Protein AF-A0A523IP19-F1 (afdb_monomer_lite)

pLDDT: mean 72.46, std 23.97, range [23.27, 98.06]

Radius of gyration: 28.23 Å; chains: 1; bounding box: 78×104×70 Å

Secondary structure (DSSP, 8-state):
------PPPP-PPPS------PPSSEEEEEEEE-----S----PPP--TT---EEEEEEETTEEEEEE-TT----TTS-B---------------SS---------EEEEEEEE-SSS-EEEEEEETTEEEEEEE-GGG-S-------S----PPP---EEEEEEEEE-TTS-EEEEEEEE---EEEEEEETTEEEEEE--EEE-SSS-EEPPPEEEEEEEE-SSSS-EEEEEEEEEEE-SSS-EEEEEE-GGG-EEEEE---B-TTSSSSB-S-EEEEEEETTTTEEEEEEEEES--B-SSPPEE-TTSSEEEE-BSSSSEEEEEE-TTGGGS------TTS----TTT--SSEETTEEB-GGGEEE-TTS-EEPPPPTT-------EEEEEE-TTSSEEEEEETTT-EEEEEEE--TTTTSPSSPPGGGEEEEEEEE-S---SSTT----EEEEEEE-SSSSSSTT-EEEEEE-STT-EEEEEEE-S-PPPPSS-SS-SSS--S--SSTTS-SSSS------BBTBSS--SS-TTT-TT-SSSSSSB-HHHHHHHHHHHH-TTS--SSGGG--SSSSTT-----HHHHHHHHHHHTTPSS---S-SGGG--

Structure (mmCIF, N/CA/C/O backbone):
data_AF-A0A523IP19-F1
#
_entry.id   AF-A0A523IP19-F1
#
loop_
_atom_site.group_PDB
_atom_site.id
_atom_site.type_symbol
_atom_site.label_atom_id
_atom_site.label_alt_id
_atom_site.label_comp_id
_atom_site.label_asym_id
_atom_site.label_entity_id
_atom_site.label_seq_id
_atom_site.pdbx_PDB_ins_code
_atom_site.Cartn_x
_atom_site.Cartn_y
_atom_site.Cartn_z
_atom_site.occupancy
_atom_site.B_iso_or_equiv
_atom_site.auth_seq_id
_atom_site.auth_comp_id
_atom_site.auth_asym_id
_atom_site.auth_atom_id
_atom_site.pdbx_PDB_model_num
ATOM 1 N N . MET A 1 1 ? -29.359 74.036 -28.910 1.00 40.06 1 MET A N 1
ATOM 2 C CA . MET A 1 1 ? -28.397 73.574 -27.887 1.00 40.06 1 MET A CA 1
ATOM 3 C C . MET A 1 1 ? -28.837 72.212 -27.377 1.00 40.06 1 MET A C 1
ATOM 5 O O . MET A 1 1 ? -29.665 72.141 -26.483 1.00 40.06 1 MET A O 1
ATOM 9 N N . ARG A 1 2 ? -28.360 71.159 -28.040 1.00 26.92 2 ARG A N 1
ATOM 10 C CA . ARG A 1 2 ? -28.408 69.736 -27.670 1.00 26.92 2 ARG A CA 1
ATOM 11 C C . ARG A 1 2 ? -27.487 69.053 -28.681 1.00 26.92 2 ARG A C 1
ATOM 13 O O . ARG A 1 2 ? -27.714 69.214 -29.876 1.00 26.92 2 ARG A O 1
ATOM 20 N N . ALA A 1 3 ? -26.434 68.394 -28.218 1.00 25.05 3 ALA A N 1
ATOM 21 C CA . ALA A 1 3 ? -25.620 67.524 -29.057 1.00 25.05 3 ALA A CA 1
ATOM 22 C C . ALA A 1 3 ? -26.253 66.121 -29.053 1.00 25.05 3 ALA A C 1
ATOM 24 O O . ALA A 1 3 ? -26.556 65.628 -27.964 1.00 25.05 3 ALA A O 1
ATOM 25 N N . PRO A 1 4 ? -26.486 65.491 -30.219 1.00 38.12 4 PRO A N 1
ATOM 26 C CA . PRO A 1 4 ? -26.859 64.087 -30.309 1.00 38.12 4 PRO A CA 1
ATOM 27 C C . PRO A 1 4 ? -25.733 63.223 -30.910 1.00 38.12 4 PRO A C 1
ATOM 29 O O . PRO A 1 4 ? -25.076 63.629 -31.862 1.00 38.12 4 PRO A O 1
ATOM 32 N N . GLY A 1 5 ? -25.581 62.022 -30.345 1.00 27.94 5 GLY A N 1
ATOM 33 C CA . GLY A 1 5 ? -25.335 60.744 -31.030 1.00 27.94 5 GLY A CA 1
ATOM 34 C C . GLY A 1 5 ? -24.109 60.579 -31.936 1.00 27.94 5 GLY A C 1
ATOM 35 O O . GLY A 1 5 ? -24.110 61.031 -33.077 1.00 27.94 5 GLY A O 1
ATOM 36 N N . LEU A 1 6 ? -23.159 59.750 -31.491 1.00 24.27 6 LEU A N 1
ATOM 37 C CA . LEU A 1 6 ? -22.340 58.912 -32.376 1.00 24.27 6 LEU A CA 1
ATOM 38 C C . LEU A 1 6 ? -22.605 57.426 -32.053 1.00 24.27 6 LEU A C 1
ATOM 40 O O . LEU A 1 6 ? -22.752 57.104 -30.872 1.00 24.27 6 LEU A O 1
ATOM 44 N N . PRO A 1 7 ? -22.689 56.529 -33.056 1.00 29.69 7 PRO A N 1
ATOM 45 C CA . PRO A 1 7 ? -22.996 55.117 -32.850 1.00 29.69 7 PRO A CA 1
ATOM 46 C C . PRO A 1 7 ? -21.738 54.297 -32.528 1.00 29.69 7 PRO A C 1
ATOM 48 O O . PRO A 1 7 ? -20.662 54.543 -33.073 1.00 29.69 7 PRO A O 1
ATOM 51 N N . LEU A 1 8 ? -21.903 53.300 -31.657 1.00 23.69 8 LEU A N 1
ATOM 52 C CA . LEU A 1 8 ? -20.908 52.279 -31.337 1.00 23.69 8 LEU A CA 1
ATOM 53 C C . LEU A 1 8 ? -20.838 51.266 -32.495 1.00 23.69 8 LEU A C 1
ATOM 55 O O . LEU A 1 8 ? -21.851 50.677 -32.869 1.00 23.69 8 LEU A O 1
ATOM 59 N N . LEU A 1 9 ? -19.650 51.096 -33.073 1.00 23.27 9 LEU A N 1
ATOM 60 C CA . LEU A 1 9 ? -19.351 50.119 -34.119 1.00 23.27 9 LEU A CA 1
ATOM 61 C C . LEU A 1 9 ? -18.974 48.787 -33.446 1.00 23.27 9 LEU A C 1
ATOM 63 O O . LEU A 1 9 ? -17.990 48.730 -32.713 1.00 23.27 9 LEU A O 1
ATOM 67 N N . LEU A 1 10 ? -19.758 47.732 -33.685 1.00 24.94 10 LEU A N 1
ATOM 68 C CA . LEU A 1 10 ? -19.421 46.356 -33.313 1.00 24.94 10 LEU A CA 1
ATOM 69 C C . LEU A 1 10 ? -18.299 45.858 -34.241 1.00 24.94 10 LEU A C 1
ATOM 71 O O . LEU A 1 10 ? -18.487 45.826 -35.458 1.00 24.94 10 LEU A O 1
ATOM 75 N N . ALA A 1 11 ? -17.159 45.455 -33.682 1.00 23.95 11 ALA A N 1
ATOM 76 C CA . ALA A 1 11 ? -16.133 44.700 -34.395 1.00 23.95 11 ALA A CA 1
ATOM 77 C C . ALA A 1 11 ? -16.091 43.276 -33.826 1.00 23.95 11 ALA A C 1
ATOM 79 O O . ALA A 1 11 ? -15.748 43.075 -32.665 1.00 23.95 11 ALA A O 1
ATOM 80 N N . LEU A 1 12 ? -16.476 42.305 -34.655 1.00 26.77 12 LEU A N 1
ATOM 81 C CA . LEU A 1 12 ? -16.214 40.882 -34.451 1.00 26.77 12 LEU A CA 1
ATOM 82 C C . LEU A 1 12 ? -14.709 40.642 -34.637 1.00 26.77 12 LEU A C 1
ATOM 84 O O . LEU A 1 12 ? -14.167 40.980 -35.689 1.00 26.77 12 LEU A O 1
ATOM 88 N N . ILE A 1 13 ? -14.050 40.061 -33.634 1.00 25.55 13 ILE A N 1
ATOM 89 C CA . ILE A 1 13 ? -12.682 39.540 -33.745 1.00 25.55 13 ILE A CA 1
ATOM 90 C C . ILE A 1 13 ? -12.795 38.007 -33.847 1.00 25.55 13 ILE A C 1
ATOM 92 O O . ILE A 1 13 ? -13.483 37.424 -33.008 1.00 25.55 13 ILE A O 1
ATOM 96 N N . PRO A 1 14 ? -12.190 37.343 -34.853 1.00 25.23 14 PRO A N 1
ATOM 97 C CA . PRO A 1 14 ? -12.238 35.891 -34.979 1.00 25.23 14 PRO A CA 1
ATOM 98 C C . PRO A 1 14 ? -11.338 35.215 -33.943 1.00 25.23 14 PRO A C 1
ATOM 100 O O . PRO A 1 14 ? -10.243 35.688 -33.638 1.00 25.23 14 PRO A O 1
ATOM 103 N N . LEU A 1 15 ? -11.815 34.079 -33.448 1.00 27.83 15 LEU A N 1
ATOM 104 C CA . LEU A 1 15 ? -11.190 33.215 -32.455 1.00 27.83 15 LEU A CA 1
ATOM 105 C C . LEU A 1 15 ? -10.204 32.259 -33.155 1.00 27.83 15 LEU A C 1
ATOM 107 O O . LEU A 1 15 ? -10.467 31.075 -33.280 1.00 27.83 15 LEU A O 1
ATOM 111 N N . GLU A 1 16 ? -9.089 32.782 -33.669 1.00 34.41 16 GLU A N 1
ATOM 112 C CA . GLU A 1 16 ? -7.964 31.969 -34.162 1.00 34.41 16 GLU A CA 1
ATOM 113 C C . GLU A 1 16 ? -6.639 32.699 -33.907 1.00 34.41 16 GLU A C 1
ATOM 115 O O . GLU A 1 16 ? -6.190 33.490 -34.733 1.00 34.41 16 GLU A O 1
ATOM 120 N N . ALA A 1 17 ? -6.018 32.456 -32.750 1.00 30.56 17 ALA A N 1
ATOM 121 C CA . ALA A 1 17 ? -4.575 32.617 -32.541 1.00 30.56 17 ALA A CA 1
ATOM 122 C C . ALA A 1 17 ? -4.197 32.150 -31.129 1.00 30.56 17 ALA A C 1
ATOM 124 O O . ALA A 1 17 ? -4.197 32.963 -30.222 1.00 30.56 17 ALA A O 1
ATOM 125 N N . PHE A 1 18 ? -3.904 30.859 -30.961 1.00 26.09 18 PHE A N 1
ATOM 126 C CA . PHE A 1 18 ? -2.838 30.300 -30.108 1.00 26.09 18 PHE A CA 1
ATOM 127 C C . PHE A 1 18 ? -2.818 28.785 -30.351 1.00 26.09 18 PHE A C 1
ATOM 129 O O . PHE A 1 18 ? -3.332 27.993 -29.572 1.00 26.09 18 PHE A O 1
ATOM 136 N N . GLY A 1 19 ? -2.266 28.381 -31.497 1.00 23.75 19 GLY A N 1
ATOM 137 C CA . GLY A 1 19 ? -1.932 26.982 -31.742 1.00 23.75 19 GLY A CA 1
ATOM 138 C C . GLY A 1 19 ? -0.663 26.635 -30.974 1.00 23.75 19 GLY A C 1
ATOM 139 O O . GLY A 1 19 ? 0.435 26.960 -31.426 1.00 23.75 19 GLY A O 1
ATOM 140 N N . VAL A 1 20 ? -0.813 26.004 -29.811 1.00 25.28 20 VAL A N 1
ATOM 141 C CA . VAL A 1 20 ? 0.253 25.195 -29.218 1.00 25.28 20 VAL A CA 1
ATOM 142 C C . VAL A 1 20 ? 0.216 23.855 -29.945 1.00 25.28 20 VAL A C 1
ATOM 144 O O . VAL A 1 20 ? -0.818 23.196 -29.990 1.00 25.28 20 VAL A O 1
ATOM 147 N N . VAL A 1 21 ? 1.326 23.472 -30.569 1.00 24.25 21 VAL A N 1
ATOM 148 C CA . VAL A 1 21 ? 1.498 22.110 -31.082 1.00 24.25 21 VAL A CA 1
ATOM 149 C C . VAL A 1 21 ? 1.689 21.213 -29.861 1.00 24.25 21 VAL A C 1
ATOM 151 O O . VAL A 1 21 ? 2.746 21.257 -29.237 1.00 24.25 21 VAL A O 1
ATOM 154 N N . LEU A 1 22 ? 0.651 20.466 -29.488 1.00 31.05 22 LEU A N 1
ATOM 155 C CA . LEU A 1 22 ? 0.691 19.513 -28.382 1.00 31.05 22 LEU A CA 1
ATOM 156 C C . LEU A 1 22 ? 1.308 18.194 -28.873 1.00 31.05 22 LEU A C 1
ATOM 158 O O . LEU A 1 22 ? 0.928 17.666 -29.920 1.00 31.05 22 LEU A O 1
ATOM 162 N N . GLN A 1 23 ? 2.288 17.684 -28.126 1.00 38.31 23 GLN A N 1
ATOM 163 C CA . GLN A 1 23 ? 2.616 16.256 -28.133 1.00 38.31 23 GLN A CA 1
ATOM 164 C C . GLN A 1 23 ? 1.395 15.468 -27.601 1.00 38.31 23 GLN A C 1
ATOM 166 O O . GLN A 1 23 ? 0.528 16.085 -26.977 1.00 38.31 23 GLN A O 1
ATOM 171 N N . PRO A 1 24 ? 1.251 14.156 -27.882 1.00 37.81 24 PRO A N 1
ATOM 172 C CA . PRO A 1 24 ? 0.162 13.366 -27.293 1.00 37.81 24 PRO A CA 1
ATOM 173 C C . PRO A 1 24 ? 0.157 13.548 -25.766 1.00 37.81 24 PRO A C 1
ATOM 175 O O . PRO A 1 24 ? 1.231 13.530 -25.176 1.00 37.81 24 PRO A O 1
ATOM 178 N N . GLY A 1 25 ? -1.008 13.776 -25.147 1.00 55.22 25 GLY A N 1
ATOM 179 C CA . GLY A 1 25 ? -1.085 13.914 -23.687 1.00 55.22 25 GLY A CA 1
ATOM 180 C C . GLY A 1 25 ? -2.421 14.429 -23.145 1.00 55.22 25 GLY A C 1
ATOM 181 O O . GLY A 1 25 ? -3.102 13.704 -22.426 1.00 55.22 25 GLY A O 1
ATOM 182 N N . VAL A 1 26 ? -2.843 15.656 -23.486 1.00 52.56 26 VAL A N 1
ATOM 183 C CA . VAL A 1 26 ? -4.075 16.275 -22.940 1.00 52.56 26 VAL A CA 1
ATOM 184 C C . VAL A 1 26 ? -4.694 17.266 -23.943 1.00 52.56 26 VAL A C 1
ATOM 186 O O . VAL A 1 26 ? -4.044 18.246 -24.303 1.00 52.56 26 VAL A O 1
ATOM 189 N N . GLU A 1 27 ? -5.948 17.068 -24.382 1.00 50.72 27 GLU A N 1
ATOM 190 C CA . GLU A 1 27 ? -6.717 18.121 -25.085 1.00 50.72 27 GLU A CA 1
ATOM 191 C C . GLU A 1 27 ? -7.552 18.890 -24.067 1.00 50.72 27 GLU A C 1
ATOM 193 O O . GLU A 1 27 ? -8.511 18.350 -23.526 1.00 50.72 27 GLU A O 1
ATOM 198 N N . ALA A 1 28 ? -7.220 20.168 -23.893 1.00 52.47 28 ALA A N 1
ATOM 199 C CA . ALA A 1 28 ? -7.960 21.143 -23.099 1.00 52.47 28 ALA A CA 1
ATOM 200 C C . ALA A 1 28 ? -8.006 20.864 -21.583 1.00 52.47 28 ALA A C 1
ATOM 202 O O . ALA A 1 28 ? -8.424 19.816 -21.095 1.00 52.47 28 ALA A O 1
ATOM 203 N N . VAL A 1 29 ? -7.582 21.876 -20.830 1.00 55.56 29 VAL A N 1
ATOM 204 C CA . VAL A 1 29 ? -7.828 21.971 -19.395 1.00 55.56 29 VAL A CA 1
ATOM 205 C C . VAL A 1 29 ? -8.938 22.994 -19.225 1.00 55.56 29 VAL A C 1
ATOM 207 O O . VAL A 1 29 ? -8.708 24.194 -19.393 1.00 55.56 29 VAL A O 1
ATOM 210 N N . ASP A 1 30 ? -10.138 22.515 -18.921 1.00 60.00 30 ASP A N 1
ATOM 211 C CA . ASP A 1 30 ? -11.260 23.386 -18.599 1.00 60.00 30 ASP A CA 1
ATOM 212 C C . ASP A 1 30 ? -11.260 23.620 -17.088 1.00 60.00 30 ASP A C 1
ATOM 214 O O . ASP A 1 30 ? -11.448 22.702 -16.284 1.00 60.00 30 ASP A O 1
ATOM 218 N N . THR A 1 31 ? -11.021 24.867 -16.690 1.00 47.50 31 THR A N 1
ATOM 219 C CA . THR A 1 31 ? -11.113 25.303 -15.294 1.00 47.50 31 THR A CA 1
ATOM 220 C C . THR A 1 31 ? -12.435 26.017 -15.074 1.00 47.50 31 THR A C 1
ATOM 222 O O . THR A 1 31 ? -12.689 27.047 -15.708 1.00 47.50 31 THR A O 1
ATOM 225 N N . LEU A 1 32 ? -13.249 25.524 -14.142 1.00 42.31 32 LEU A N 1
ATOM 226 C CA . LEU A 1 32 ? -14.463 26.215 -13.723 1.00 42.31 32 LEU A CA 1
ATOM 227 C C . LEU A 1 32 ? -14.303 26.723 -12.279 1.00 42.31 32 LEU A C 1
ATOM 229 O O . LEU A 1 32 ? -14.164 25.912 -11.359 1.00 42.31 32 LEU A O 1
ATOM 233 N N . PRO A 1 33 ? -14.322 28.046 -12.042 1.00 40.69 33 PRO A N 1
ATOM 234 C CA . PRO A 1 33 ? -14.265 28.581 -10.687 1.00 40.69 33 PRO A CA 1
ATOM 235 C C . PRO A 1 33 ? -15.559 28.260 -9.924 1.00 40.69 33 PRO A C 1
ATOM 237 O O . PRO A 1 33 ? -16.655 28.591 -10.388 1.00 40.69 33 PRO A O 1
ATOM 240 N N . LEU A 1 34 ? -15.451 27.664 -8.731 1.00 38.84 34 LEU A N 1
ATOM 241 C CA . LEU A 1 34 ? -16.588 27.510 -7.819 1.00 38.84 34 LEU A CA 1
ATOM 242 C C . LEU A 1 34 ? -16.800 28.819 -7.057 1.00 38.84 34 LEU A C 1
ATOM 244 O O . LEU A 1 34 ? -16.342 28.999 -5.932 1.00 38.84 34 LEU A O 1
ATOM 248 N N . PHE A 1 35 ? -17.532 29.762 -7.647 1.00 35.12 35 PHE A N 1
ATOM 249 C CA . PHE A 1 35 ? -17.983 30.915 -6.875 1.00 35.12 35 PHE A CA 1
ATOM 250 C C . PHE A 1 35 ? -19.055 30.478 -5.873 1.00 35.12 35 PHE A C 1
ATOM 252 O O . PHE A 1 35 ? -20.132 30.024 -6.255 1.00 35.12 35 PHE A O 1
ATOM 259 N N . CYS A 1 36 ? -18.788 30.698 -4.588 1.00 29.50 36 CYS A N 1
ATOM 260 C CA . CYS A 1 36 ? -19.780 30.633 -3.520 1.00 29.50 36 CYS A CA 1
ATOM 261 C C . CYS A 1 36 ? -20.150 32.080 -3.121 1.00 29.50 36 CYS A C 1
ATOM 263 O O . CYS A 1 36 ? -19.520 32.639 -2.220 1.00 29.50 36 CYS A O 1
ATOM 265 N N . PRO A 1 37 ? -21.085 32.774 -3.807 1.00 36.44 37 PRO A N 1
ATOM 266 C CA . PRO A 1 37 ? -21.388 34.157 -3.469 1.00 36.44 37 PRO A CA 1
ATOM 267 C C . PRO A 1 37 ? -22.438 34.235 -2.352 1.00 36.44 37 PRO A C 1
ATOM 269 O O . PRO A 1 37 ? -23.485 33.593 -2.409 1.00 36.44 37 PRO A O 1
ATOM 272 N N . ALA A 1 38 ? -22.220 35.129 -1.390 1.00 26.66 38 ALA A N 1
ATOM 273 C CA . ALA A 1 38 ? -23.310 35.836 -0.715 1.00 26.66 38 ALA A CA 1
ATOM 274 C C . ALA A 1 38 ? -23.341 37.299 -1.231 1.00 26.66 38 ALA A C 1
ATOM 276 O O . ALA A 1 38 ? -22.289 37.830 -1.582 1.00 26.66 38 ALA A O 1
ATOM 277 N N . PRO A 1 39 ? -24.520 37.950 -1.354 1.00 45.00 39 PRO A N 1
ATOM 278 C CA . PRO A 1 39 ? -24.923 38.667 -2.587 1.00 45.00 39 PRO A CA 1
ATOM 279 C C . PRO A 1 39 ? -24.894 40.215 -2.480 1.00 45.00 39 PRO A C 1
ATOM 281 O O . PRO A 1 39 ? -24.664 40.706 -1.371 1.00 45.00 39 PRO A O 1
ATOM 284 N N . PRO A 1 40 ? -25.248 41.017 -3.533 1.00 40.56 40 PRO A N 1
ATOM 285 C CA . PRO A 1 40 ? -25.663 40.716 -4.935 1.00 40.56 40 PRO A CA 1
ATOM 286 C C . PRO A 1 40 ? -24.808 41.460 -6.019 1.00 40.56 40 PRO A C 1
ATOM 288 O O . PRO A 1 40 ? -24.057 42.368 -5.686 1.00 40.56 40 PRO A O 1
ATOM 291 N N . ALA A 1 41 ? -24.844 41.162 -7.332 1.00 24.25 41 ALA A N 1
ATOM 292 C CA . ALA A 1 41 ? -25.988 41.282 -8.246 1.00 24.25 41 ALA A CA 1
ATOM 293 C C . ALA A 1 41 ? -25.819 40.541 -9.596 1.00 24.25 41 ALA A C 1
ATOM 295 O O . ALA A 1 41 ? -24.723 40.243 -10.051 1.00 24.25 41 ALA A O 1
ATOM 296 N N . ILE A 1 42 ? -26.986 40.303 -10.195 1.00 27.75 42 ILE A N 1
ATOM 297 C CA . ILE A 1 42 ? -27.353 39.601 -11.430 1.00 27.75 42 ILE A CA 1
ATOM 298 C C . ILE A 1 42 ? -26.593 40.080 -12.679 1.00 27.75 42 ILE A C 1
ATOM 300 O O . ILE A 1 42 ? -26.716 41.244 -13.047 1.00 27.75 42 ILE A O 1
ATOM 304 N N . GLU A 1 43 ? -25.992 39.144 -13.417 1.00 23.75 43 GLU A N 1
ATOM 305 C CA . GLU A 1 43 ? -26.036 39.126 -14.885 1.00 23.75 43 GLU A CA 1
ATOM 306 C C . GLU A 1 43 ? -26.031 37.670 -15.377 1.00 23.75 43 GLU A C 1
ATOM 308 O O . GLU A 1 43 ? -25.223 36.849 -14.952 1.00 23.75 43 GLU A O 1
ATOM 313 N N . ALA A 1 44 ? -27.022 37.328 -16.202 1.00 27.98 44 ALA A N 1
ATOM 314 C CA . ALA A 1 44 ? -27.263 35.981 -16.698 1.00 27.98 44 ALA A CA 1
ATOM 315 C C . ALA A 1 44 ? -26.482 35.740 -17.997 1.00 27.98 44 ALA A C 1
ATOM 317 O O . ALA A 1 44 ? -26.616 36.524 -18.936 1.00 27.98 44 ALA A O 1
ATOM 318 N N . HIS A 1 45 ? -25.757 34.623 -18.083 1.00 27.11 45 HIS A N 1
ATOM 319 C CA . HIS A 1 45 ? -25.286 34.074 -19.353 1.00 27.11 45 HIS A CA 1
ATOM 320 C C . HIS A 1 45 ? -26.189 32.893 -19.754 1.00 27.11 45 HIS A C 1
ATOM 322 O O . HIS A 1 45 ? -26.295 31.932 -18.994 1.00 27.11 45 HIS A O 1
ATOM 328 N N . PRO A 1 46 ? -26.886 32.956 -20.902 1.00 31.33 46 PRO A N 1
ATOM 329 C CA . PRO A 1 46 ? -27.661 31.841 -21.425 1.00 31.33 46 PRO A CA 1
ATOM 330 C C . PRO A 1 46 ? -26.808 30.989 -22.382 1.00 31.33 46 PRO A C 1
ATOM 332 O O . PRO A 1 46 ? -25.975 31.534 -23.104 1.00 31.33 46 PRO A O 1
ATOM 335 N N . PHE A 1 47 ? -27.121 29.689 -22.432 1.00 30.84 47 PHE A N 1
ATOM 336 C CA . PHE A 1 47 ? -26.698 28.665 -23.407 1.00 30.84 47 PHE A CA 1
ATOM 337 C C . PHE A 1 47 ? -25.444 27.836 -23.081 1.00 30.84 47 PHE A C 1
ATOM 339 O O . PHE A 1 47 ? -24.419 28.000 -23.729 1.00 30.84 47 PHE A O 1
ATOM 346 N N . ASP A 1 48 ? -25.596 26.853 -22.187 1.00 32.50 48 ASP A N 1
ATOM 347 C CA . ASP A 1 48 ? -25.051 25.505 -22.422 1.00 32.50 48 ASP A CA 1
ATOM 348 C C . ASP A 1 48 ? -25.875 24.442 -21.650 1.00 32.50 48 ASP A C 1
ATOM 350 O O . ASP A 1 48 ? -25.850 24.439 -20.418 1.00 32.50 48 ASP A O 1
ATOM 354 N N . PRO A 1 49 ? -26.707 23.617 -22.318 1.00 28.06 49 PRO A N 1
ATOM 355 C CA . PRO A 1 49 ? -27.556 22.620 -21.663 1.00 28.06 49 PRO A CA 1
ATOM 356 C C . PRO A 1 49 ? -26.864 21.284 -21.322 1.00 28.06 49 PRO A C 1
ATOM 358 O O . PRO A 1 49 ? -27.530 20.443 -20.723 1.00 28.06 49 PRO A O 1
ATOM 361 N N . ASP A 1 50 ? -25.574 21.090 -21.636 1.00 25.52 50 ASP A N 1
ATOM 362 C CA . ASP A 1 50 ? -24.873 19.805 -21.419 1.00 25.52 50 ASP A CA 1
ATOM 363 C C . ASP A 1 50 ? -23.861 19.817 -20.247 1.00 25.52 50 ASP A C 1
ATOM 365 O O . ASP A 1 50 ? -23.129 18.850 -20.029 1.00 25.52 50 ASP A O 1
ATOM 369 N N . LEU A 1 51 ? -23.838 20.883 -19.438 1.00 29.67 51 LEU A N 1
ATOM 370 C CA . LEU A 1 51 ? -22.983 20.995 -18.251 1.00 29.67 51 LEU A CA 1
ATOM 371 C C . LEU A 1 51 ? -23.766 20.662 -16.973 1.00 29.67 51 LEU A C 1
ATOM 373 O O . LEU A 1 51 ? -24.619 21.429 -16.524 1.00 29.67 51 LEU A O 1
ATOM 377 N N . ALA A 1 52 ? -23.463 19.517 -16.363 1.00 28.70 52 ALA A N 1
ATOM 378 C CA . ALA A 1 52 ? -23.974 19.159 -15.045 1.00 28.70 52 ALA A CA 1
ATOM 379 C C . ALA A 1 52 ? -23.073 19.740 -13.946 1.00 28.70 52 ALA A C 1
ATOM 381 O O . ALA A 1 52 ? -21.872 19.480 -13.920 1.00 28.70 52 ALA A O 1
ATOM 382 N N . PHE A 1 53 ? -23.658 20.502 -13.018 1.00 36.09 53 PHE A N 1
ATOM 383 C CA . PHE A 1 53 ? -22.950 21.081 -11.873 1.00 36.09 53 PHE A CA 1
ATOM 384 C C . PHE A 1 53 ? -23.520 20.588 -10.545 1.00 36.09 53 PHE A C 1
ATOM 386 O O . PHE A 1 53 ? -24.724 20.349 -10.426 1.00 36.09 53 PHE A O 1
ATOM 393 N N . VAL A 1 54 ? -22.646 20.539 -9.536 1.00 30.00 54 VAL A N 1
ATOM 394 C CA . VAL A 1 54 ? -23.020 20.612 -8.123 1.00 30.00 54 VAL A CA 1
ATOM 395 C C . VAL A 1 54 ? -22.861 22.066 -7.688 1.00 30.00 54 VAL A C 1
ATOM 397 O O . VAL A 1 54 ? -21.743 22.548 -7.529 1.00 30.00 54 VAL A O 1
ATOM 400 N N . SER A 1 55 ? -23.964 22.802 -7.533 1.00 31.66 55 SER A N 1
ATOM 401 C CA . SER A 1 55 ? -23.905 24.157 -6.966 1.00 31.66 55 SER A CA 1
ATOM 402 C C . SER A 1 55 ? -24.065 24.091 -5.449 1.00 31.66 55 SER A C 1
ATOM 404 O O . SER A 1 55 ? -25.078 23.567 -4.977 1.00 31.66 55 SER A O 1
ATOM 406 N N . CYS A 1 56 ? -23.125 24.672 -4.701 1.00 30.86 56 CYS A N 1
ATOM 407 C CA . CYS A 1 56 ? -23.265 24.924 -3.268 1.00 30.86 56 CYS A CA 1
ATOM 408 C C . CYS A 1 56 ? -23.714 26.372 -3.056 1.00 30.86 56 CYS A C 1
ATOM 410 O O . CYS A 1 56 ? -22.982 27.304 -3.378 1.00 30.86 56 CYS A O 1
ATOM 412 N N . ALA A 1 57 ? -24.907 26.575 -2.499 1.00 31.95 57 ALA A N 1
ATOM 413 C CA . ALA A 1 57 ? -25.369 27.901 -2.091 1.00 31.95 57 ALA A CA 1
ATOM 414 C C . ALA A 1 57 ? -25.709 27.906 -0.597 1.00 31.95 57 ALA A C 1
ATOM 416 O O . ALA A 1 57 ? -26.448 27.046 -0.109 1.00 31.95 57 ALA A O 1
ATOM 417 N N . ALA A 1 58 ? -25.194 28.900 0.131 1.00 26.86 58 ALA A N 1
ATOM 418 C CA . ALA A 1 58 ? -25.639 29.191 1.487 1.00 26.86 58 ALA A CA 1
ATOM 419 C C . ALA A 1 58 ? -27.028 29.840 1.413 1.00 26.86 58 ALA A C 1
ATOM 421 O O . ALA A 1 58 ? -27.164 31.014 1.069 1.00 26.86 58 ALA A O 1
ATOM 422 N N . VAL A 1 59 ? -28.076 29.069 1.710 1.00 33.84 59 VAL A N 1
ATOM 423 C CA . VAL A 1 59 ? -29.463 29.567 1.649 1.00 33.84 59 VAL A CA 1
ATOM 424 C C . VAL A 1 59 ? -29.780 30.418 2.890 1.00 33.84 59 VAL A C 1
ATOM 426 O O . VAL A 1 59 ? -30.530 31.389 2.808 1.00 33.84 59 VAL A O 1
ATOM 429 N N . VAL A 1 60 ? -29.176 30.072 4.037 1.00 31.56 60 VAL A N 1
ATOM 430 C CA . VAL A 1 60 ? -29.200 30.779 5.337 1.00 31.56 60 VAL A CA 1
ATOM 431 C C . VAL A 1 60 ? -28.078 30.220 6.244 1.00 31.56 60 VAL A C 1
ATOM 433 O O . VAL A 1 60 ? -27.553 29.146 5.944 1.00 31.56 60 VAL A O 1
ATOM 436 N N . PRO A 1 61 ? -27.695 30.885 7.359 1.00 31.20 61 PRO A N 1
ATOM 437 C CA . PRO A 1 61 ? -26.704 30.348 8.298 1.00 31.20 61 PRO A CA 1
ATOM 438 C C . PRO A 1 61 ? -27.054 28.920 8.750 1.00 31.20 61 PRO A C 1
ATOM 440 O O . PRO A 1 61 ? -28.120 28.695 9.321 1.00 31.20 61 PRO A O 1
ATOM 443 N N . GLY A 1 62 ? -26.156 27.964 8.494 1.00 29.36 62 GLY A N 1
ATOM 444 C CA . GLY A 1 62 ? -26.329 26.558 8.877 1.00 29.36 62 GLY A CA 1
ATOM 445 C C . GLY A 1 62 ? -27.126 25.685 7.898 1.00 29.36 62 GLY A C 1
ATOM 446 O O . GLY A 1 62 ? -27.442 24.552 8.255 1.00 29.36 62 GLY A O 1
ATOM 447 N N . VAL A 1 63 ? -27.445 26.172 6.690 1.00 32.06 63 VAL A N 1
ATOM 448 C CA . VAL A 1 63 ? -28.092 25.384 5.623 1.00 32.06 63 VAL A CA 1
ATOM 449 C C . VAL A 1 63 ? -27.264 25.463 4.341 1.00 32.06 63 VAL A C 1
ATOM 451 O O . VAL A 1 63 ? -27.095 26.546 3.776 1.00 32.06 63 VAL A O 1
ATOM 454 N N . PHE A 1 64 ? -26.797 24.309 3.864 1.00 33.81 64 PHE A N 1
ATOM 455 C CA . PHE A 1 64 ? -26.153 24.153 2.560 1.00 33.81 64 PHE A CA 1
ATOM 456 C C . PHE A 1 64 ? -27.135 23.470 1.604 1.00 33.81 64 PHE A C 1
ATOM 458 O O . PHE A 1 64 ? -27.708 22.436 1.945 1.00 33.81 64 PHE A O 1
ATOM 465 N N . GLY A 1 65 ? -27.365 24.059 0.429 1.00 30.64 65 GLY A N 1
ATOM 466 C CA . GLY A 1 65 ? -28.069 23.389 -0.664 1.00 30.64 65 GLY A CA 1
ATOM 467 C C . GLY A 1 65 ? -27.064 22.741 -1.611 1.00 30.64 65 GLY A C 1
ATOM 468 O O . GLY A 1 65 ? -26.155 23.433 -2.061 1.00 30.64 65 GLY A O 1
ATOM 469 N N . ILE A 1 66 ? -27.237 21.451 -1.905 1.00 35.62 66 ILE A N 1
ATOM 470 C CA . ILE A 1 66 ? -26.534 20.731 -2.976 1.00 35.62 66 ILE A CA 1
ATOM 471 C C . ILE A 1 66 ? -27.551 20.557 -4.106 1.00 35.62 66 ILE A C 1
ATOM 473 O O . ILE A 1 66 ? -28.529 19.829 -3.940 1.00 35.62 66 ILE A O 1
ATOM 477 N N . GLY A 1 67 ? -27.369 21.261 -5.223 1.00 33.78 67 GLY A N 1
ATOM 478 C CA . GLY A 1 67 ? -28.186 21.061 -6.425 1.00 33.78 67 GLY A CA 1
ATOM 479 C C . GLY A 1 67 ? -27.511 20.063 -7.361 1.00 33.78 67 GLY A C 1
ATOM 480 O O . GLY A 1 67 ? -26.359 20.287 -7.711 1.00 33.78 67 GLY A O 1
ATOM 481 N N . ILE A 1 68 ? -28.201 18.992 -7.764 1.00 33.62 68 ILE A N 1
ATOM 482 C CA . ILE A 1 68 ? -27.750 18.061 -8.813 1.00 33.62 68 ILE A CA 1
ATOM 483 C C . ILE A 1 68 ? -28.717 18.210 -9.988 1.00 33.62 68 ILE A C 1
ATOM 485 O O . ILE A 1 68 ? -29.931 18.145 -9.805 1.00 33.62 68 ILE A O 1
ATOM 489 N N . THR A 1 69 ? -28.192 18.441 -11.191 1.00 34.44 69 THR A N 1
ATOM 490 C CA . THR A 1 69 ? -29.024 18.739 -12.370 1.00 34.44 69 THR A CA 1
ATOM 491 C C . THR A 1 69 ? -29.767 17.477 -12.855 1.00 34.44 69 THR A C 1
ATOM 493 O O . THR A 1 69 ? -29.149 16.412 -12.933 1.00 34.44 69 THR A O 1
ATOM 496 N N . PRO A 1 70 ? -31.064 17.550 -13.219 1.00 30.55 70 PRO A N 1
ATOM 497 C CA . PRO A 1 70 ? -31.812 16.390 -13.707 1.00 30.55 70 PRO A CA 1
ATOM 498 C C . PRO A 1 70 ? -31.239 15.846 -15.024 1.00 30.55 70 PRO A C 1
ATOM 500 O O . PRO A 1 70 ? -31.114 16.593 -15.990 1.00 30.55 70 PRO A O 1
ATOM 503 N N . GLY A 1 71 ? -30.958 14.539 -15.087 1.00 33.06 71 GLY A N 1
ATOM 504 C CA . GLY A 1 71 ? -30.597 13.837 -16.331 1.00 33.06 71 GLY A CA 1
ATOM 505 C C . GLY A 1 71 ? -29.254 13.104 -16.321 1.00 33.06 71 GLY A C 1
ATOM 506 O O . GLY A 1 71 ? -29.014 12.300 -17.218 1.00 33.06 71 GLY A O 1
ATOM 507 N N . VAL A 1 72 ? -28.416 13.311 -15.303 1.00 34.50 72 VAL A N 1
ATOM 508 C CA . VAL A 1 72 ? -27.167 12.557 -15.124 1.00 34.50 72 VAL A CA 1
ATOM 509 C C . VAL A 1 72 ? -27.408 11.398 -14.165 1.00 34.50 72 VAL A C 1
ATOM 511 O O . VAL A 1 72 ? -27.742 11.601 -12.999 1.00 34.50 72 VAL A O 1
ATOM 514 N N . ALA A 1 73 ? -27.247 10.171 -14.659 1.00 34.75 73 ALA A N 1
ATOM 515 C CA . ALA A 1 73 ? -27.072 9.021 -13.786 1.00 34.75 73 ALA A CA 1
ATOM 516 C C . ALA A 1 73 ? -25.668 9.130 -13.183 1.00 34.75 73 ALA A C 1
ATOM 518 O O . ALA A 1 73 ? -24.680 8.970 -13.893 1.00 34.75 73 ALA A O 1
ATOM 519 N N . LEU A 1 74 ? -25.578 9.474 -11.900 1.00 36.44 74 LEU A N 1
ATOM 520 C CA . LEU A 1 74 ? -24.328 9.322 -11.165 1.00 36.44 74 LEU A CA 1
ATOM 521 C C . LEU A 1 74 ? -24.054 7.819 -11.056 1.00 36.44 74 LEU A C 1
ATOM 523 O O . LEU A 1 74 ? -24.929 7.063 -10.629 1.00 36.44 74 LEU A O 1
ATOM 527 N N . ASP A 1 75 ? -22.877 7.384 -11.498 1.00 37.62 75 ASP A N 1
ATOM 528 C CA . ASP A 1 75 ? -22.424 6.017 -11.272 1.00 37.62 75 ASP A CA 1
ATOM 529 C C . ASP A 1 75 ? -22.018 5.894 -9.798 1.00 37.62 75 ASP A C 1
ATOM 531 O O . ASP A 1 75 ? -21.019 6.457 -9.357 1.00 37.62 75 ASP A O 1
ATOM 535 N N . PHE A 1 76 ? -22.867 5.241 -9.006 1.00 40.16 76 PHE A N 1
ATOM 536 C CA . PHE A 1 76 ? -22.711 5.103 -7.555 1.00 40.16 76 PHE A CA 1
ATOM 537 C C . PHE A 1 76 ? -21.866 3.884 -7.162 1.00 40.16 76 PHE A C 1
ATOM 539 O O . PHE A 1 76 ? -21.954 3.440 -6.017 1.00 40.16 76 PHE A O 1
ATOM 546 N N . ALA A 1 77 ? -21.082 3.319 -8.086 1.00 37.03 77 ALA A N 1
ATOM 547 C CA . ALA A 1 77 ? -20.218 2.183 -7.782 1.00 37.03 77 ALA A CA 1
ATOM 548 C C . ALA A 1 77 ? -19.151 2.503 -6.710 1.00 37.03 77 ALA A C 1
ATOM 550 O O . ALA A 1 77 ? -18.731 1.577 -6.026 1.00 37.03 77 ALA A O 1
ATOM 551 N N . ASP A 1 78 ? -18.778 3.781 -6.514 1.00 38.94 78 ASP A N 1
ATOM 552 C CA . ASP A 1 78 ? -17.840 4.219 -5.458 1.00 38.94 78 ASP A CA 1
ATOM 553 C C . ASP A 1 78 ? -17.984 5.730 -5.106 1.00 38.94 78 ASP A C 1
ATOM 555 O O . ASP A 1 78 ? -17.261 6.572 -5.647 1.00 38.94 78 ASP A O 1
ATOM 559 N N . PRO A 1 79 ? -18.924 6.163 -4.235 1.00 38.50 79 PRO A N 1
ATOM 560 C CA . PRO A 1 79 ? -19.132 7.587 -3.990 1.00 38.50 79 PRO A CA 1
ATOM 561 C C . PRO A 1 79 ? -18.387 8.095 -2.741 1.00 38.50 79 PRO A C 1
ATOM 563 O O . PRO A 1 79 ? -18.936 8.136 -1.640 1.00 38.50 79 PRO A O 1
ATOM 566 N N . VAL A 1 80 ? -17.163 8.600 -2.916 1.00 35.47 80 VAL A N 1
ATOM 567 C CA . VAL A 1 80 ? -16.534 9.515 -1.941 1.00 35.47 80 VAL A CA 1
ATOM 568 C C . VAL A 1 80 ? -16.755 10.952 -2.419 1.00 35.47 80 VAL A C 1
ATOM 570 O O . VAL A 1 80 ? -16.243 11.346 -3.463 1.00 35.47 80 VAL A O 1
ATOM 573 N N . TYR A 1 81 ? -17.519 11.752 -1.669 1.00 36.31 81 TYR A N 1
ATOM 574 C CA . TYR A 1 81 ? -17.777 13.159 -1.998 1.00 36.31 81 TYR A CA 1
ATOM 575 C C . TYR A 1 81 ? -17.314 14.057 -0.862 1.00 36.31 81 TYR A C 1
ATOM 577 O O . TYR A 1 81 ? -17.952 14.110 0.180 1.00 36.31 81 TYR A O 1
ATOM 585 N N . ILE A 1 82 ? -16.252 14.827 -1.075 1.00 32.44 82 ILE A N 1
ATOM 586 C CA . ILE A 1 82 ? -15.707 15.723 -0.052 1.00 32.44 82 ILE A CA 1
ATOM 587 C C . ILE A 1 82 ? -16.356 17.106 -0.173 1.00 32.44 82 ILE A C 1
ATOM 589 O O . ILE A 1 82 ? -16.323 17.731 -1.232 1.00 32.44 82 ILE A O 1
ATOM 593 N N . LEU A 1 83 ? -16.942 17.594 0.924 1.00 33.56 83 LEU A N 1
ATOM 594 C CA . LEU A 1 83 ? -17.479 18.952 1.038 1.00 33.56 83 LEU A CA 1
ATOM 595 C C . LEU A 1 83 ? -16.818 19.676 2.219 1.00 33.56 83 LEU A C 1
ATOM 597 O O . LEU A 1 83 ? -16.786 19.122 3.318 1.00 33.56 83 LEU A O 1
ATOM 601 N N . PRO A 1 84 ? -16.360 20.929 2.059 1.00 26.19 84 PRO A N 1
ATOM 602 C CA . PRO A 1 84 ? -15.879 21.721 3.183 1.00 26.19 84 PRO A CA 1
ATOM 603 C C . PRO A 1 84 ? -17.065 22.196 4.038 1.00 26.19 84 PRO A C 1
ATOM 605 O O . PRO A 1 84 ? -17.833 23.068 3.628 1.00 26.19 84 PRO A O 1
ATOM 608 N N . ALA A 1 85 ? -17.221 21.646 5.245 1.00 28.55 85 ALA A N 1
ATOM 609 C CA . ALA A 1 85 ? -18.214 22.105 6.218 1.00 28.55 85 ALA A CA 1
ATOM 610 C C . ALA A 1 85 ? -17.546 22.618 7.504 1.00 28.55 85 ALA A C 1
ATOM 612 O O . ALA A 1 85 ? -16.923 21.866 8.247 1.00 28.55 85 ALA A O 1
ATOM 613 N N . ASN A 1 86 ? -17.744 23.903 7.820 1.00 26.77 86 ASN A N 1
ATOM 614 C CA . ASN A 1 86 ? -17.435 24.468 9.137 1.00 26.77 86 ASN A CA 1
ATOM 615 C C . ASN A 1 86 ? -18.521 24.050 10.144 1.00 26.77 86 ASN A C 1
ATOM 617 O O . ASN A 1 86 ? -19.514 24.758 10.326 1.00 26.77 86 ASN A O 1
ATOM 621 N N . LEU A 1 87 ? -18.351 22.899 10.795 1.00 33.06 87 LEU A N 1
ATOM 622 C CA . LEU A 1 87 ? -19.211 22.448 11.892 1.00 33.06 87 LEU A CA 1
ATOM 623 C C . LEU A 1 87 ? -18.449 22.558 13.216 1.00 33.06 87 LEU A C 1
ATOM 625 O O . LEU A 1 87 ? -17.404 21.947 13.403 1.00 33.06 87 LEU A O 1
ATOM 629 N N . ASN A 1 88 ? -18.972 23.379 14.128 1.00 29.34 88 ASN A N 1
ATOM 630 C CA . ASN A 1 88 ? -18.380 23.626 15.438 1.00 29.34 88 ASN A CA 1
ATOM 631 C C . ASN A 1 88 ? -19.149 22.809 16.487 1.00 29.34 88 ASN A C 1
ATOM 633 O O . ASN A 1 88 ? -20.295 23.137 16.810 1.00 29.34 88 ASN A O 1
ATOM 637 N N . CYS A 1 89 ? -18.547 21.731 16.985 1.00 33.72 89 CYS A N 1
ATOM 638 C CA . CYS A 1 89 ? -19.098 20.908 18.057 1.00 33.72 89 CYS A CA 1
ATOM 639 C C . CYS A 1 89 ? -18.276 21.127 19.329 1.00 33.72 89 CYS A C 1
ATOM 641 O O . CYS A 1 89 ? -17.082 20.850 19.354 1.00 33.72 89 CYS A O 1
ATOM 643 N N . SER A 1 90 ? -18.911 21.643 20.383 1.00 31.17 90 SER A N 1
ATOM 644 C CA . SER A 1 90 ? -18.274 21.831 21.687 1.00 31.17 90 SER A CA 1
ATOM 645 C C . SER A 1 90 ? -18.545 20.625 22.587 1.00 31.17 90 SER A C 1
ATOM 647 O O . SER A 1 90 ? -19.679 20.452 23.039 1.00 31.17 90 SER A O 1
ATOM 649 N N . GLU A 1 91 ? -17.518 19.841 22.906 1.00 37.06 91 GLU A N 1
ATOM 650 C CA . GLU A 1 91 ? -17.551 18.892 24.023 1.00 37.06 91 GLU A CA 1
ATOM 651 C C . GLU A 1 91 ? -16.561 19.308 25.121 1.00 37.06 91 GLU A C 1
ATOM 653 O O . GLU A 1 91 ? -15.488 19.851 24.866 1.00 37.06 91 GLU A O 1
ATOM 658 N N . SER A 1 92 ? -16.960 19.087 26.374 1.00 32.16 92 SER A N 1
ATOM 659 C CA . SER A 1 92 ? -16.166 19.358 27.575 1.00 32.16 92 SER A CA 1
ATOM 660 C C . SER A 1 92 ? -15.294 18.142 27.888 1.00 32.16 92 SER A C 1
ATOM 662 O O . SER A 1 92 ? -15.819 17.092 28.250 1.00 32.16 92 SER A O 1
ATOM 664 N N . LEU A 1 93 ? -13.974 18.295 27.800 1.00 45.38 93 LEU A N 1
ATOM 665 C CA . LEU A 1 93 ? -12.999 17.221 28.000 1.00 45.38 93 LEU A CA 1
ATOM 666 C C . LEU A 1 93 ? -12.602 17.019 29.471 1.00 45.38 93 LEU A C 1
ATOM 668 O O . LEU A 1 93 ? -12.376 17.979 30.205 1.00 45.38 93 LEU A O 1
ATOM 672 N N . ALA A 1 94 ? -12.405 15.757 29.855 1.00 37.06 94 ALA A N 1
ATOM 673 C CA . ALA A 1 94 ? -11.491 15.354 30.921 1.00 37.06 94 ALA A CA 1
ATOM 674 C C . ALA A 1 94 ? -10.310 14.633 30.250 1.00 37.06 94 ALA A C 1
ATOM 676 O O . ALA A 1 94 ? -10.542 13.654 29.542 1.00 37.06 94 ALA A O 1
ATOM 677 N N . ASN A 1 95 ? -9.071 15.111 30.419 1.00 47.94 95 ASN A N 1
ATOM 678 C CA . ASN A 1 95 ? -7.894 14.338 29.997 1.00 47.94 95 ASN A CA 1
ATOM 679 C C . ASN A 1 95 ? -7.757 13.084 30.878 1.00 47.94 95 ASN A C 1
ATOM 681 O O . ASN A 1 95 ? -8.364 13.019 31.957 1.00 47.94 95 ASN A O 1
ATOM 685 N N . CYS A 1 96 ? -6.890 12.140 30.494 1.00 50.03 96 CYS A N 1
ATOM 686 C CA . CYS A 1 96 ? -6.339 11.144 31.421 1.00 50.03 96 CYS A CA 1
ATOM 687 C C . CYS A 1 96 ? -5.563 11.850 32.574 1.00 50.03 96 CYS A C 1
ATOM 689 O O . CYS A 1 96 ? -4.337 11.855 32.603 1.00 50.03 96 CYS A O 1
ATOM 691 N N . GLY A 1 97 ? -6.257 12.494 33.523 1.00 50.44 97 GLY A N 1
ATOM 692 C CA . GLY A 1 97 ? -5.683 13.082 34.742 1.00 50.44 97 GLY A CA 1
ATOM 693 C C . GLY A 1 97 ? -5.744 14.610 34.928 1.00 50.44 97 GLY A C 1
ATOM 694 O O . GLY A 1 97 ? -5.400 15.053 36.020 1.00 50.44 97 GLY A O 1
ATOM 695 N N . ASP A 1 98 ? -6.207 15.422 33.967 1.00 44.78 98 ASP A N 1
ATOM 696 C CA . ASP A 1 98 ? -6.313 16.893 34.134 1.00 44.78 98 ASP A CA 1
ATOM 697 C C . ASP A 1 98 ? -7.544 17.485 33.399 1.00 44.78 98 ASP A C 1
ATOM 699 O O . ASP A 1 98 ? -7.681 17.302 32.188 1.00 44.78 98 ASP A O 1
ATOM 703 N N . PRO A 1 99 ? -8.466 18.185 34.089 1.00 37.38 99 PRO A N 1
ATOM 704 C CA . PRO A 1 99 ? -9.683 18.748 33.499 1.00 37.38 99 PRO A CA 1
ATOM 705 C C . PRO A 1 99 ? -9.526 20.125 32.814 1.00 37.38 99 PRO A C 1
ATOM 707 O O . PRO A 1 99 ? -10.545 20.749 32.518 1.00 37.38 99 PRO A O 1
ATOM 710 N N . THR A 1 100 ? -8.316 20.657 32.581 1.00 34.66 100 THR A N 1
ATOM 711 C CA . THR A 1 100 ? -8.163 22.068 32.151 1.00 34.66 100 THR A CA 1
ATOM 712 C C . THR A 1 100 ? -7.358 22.317 30.864 1.00 34.66 100 THR A C 1
ATOM 714 O O . THR A 1 100 ? -6.346 23.007 30.872 1.00 34.66 100 THR A O 1
ATOM 717 N N . GLY A 1 101 ? -7.910 21.879 29.724 1.00 32.69 101 GLY A N 1
ATOM 718 C CA . GLY A 1 101 ? -7.826 22.625 28.452 1.00 32.69 101 GLY A CA 1
ATOM 719 C C . GLY A 1 101 ? -7.034 22.000 27.292 1.00 32.69 101 GLY A C 1
ATOM 720 O O . GLY A 1 101 ? -5.896 21.589 27.471 1.00 32.69 101 GLY A O 1
ATOM 721 N N . PHE A 1 102 ? -7.655 21.965 26.101 1.00 28.70 102 PHE A N 1
ATOM 722 C CA . PHE A 1 102 ? -7.199 22.550 24.820 1.00 28.70 102 PHE A CA 1
ATOM 723 C C . PHE A 1 102 ? -8.295 22.389 23.738 1.00 28.70 102 PHE A C 1
ATOM 725 O O . PHE A 1 102 ? -9.148 21.511 23.853 1.00 28.70 102 PHE A O 1
ATOM 732 N N . ASP A 1 103 ? -8.262 23.271 22.731 1.00 41.09 103 ASP A N 1
ATOM 733 C CA . ASP A 1 103 ? -9.205 23.464 21.613 1.00 41.09 103 ASP A CA 1
ATOM 734 C C . ASP A 1 103 ? -8.441 23.381 20.282 1.00 41.09 103 ASP A C 1
ATOM 736 O O . ASP A 1 103 ? -7.393 24.016 20.179 1.00 41.09 103 ASP A O 1
ATOM 740 N N . PHE A 1 104 ? -8.975 22.655 19.291 1.00 29.81 104 PHE A N 1
ATOM 741 C CA . PHE A 1 104 ? -8.709 22.860 17.861 1.00 29.81 104 PHE A CA 1
ATOM 742 C C . PHE A 1 104 ? -9.913 22.394 17.028 1.00 29.81 104 PHE A C 1
ATOM 744 O O . PHE A 1 104 ? -10.329 21.234 17.090 1.00 29.81 104 PHE A O 1
ATOM 751 N N . GLY A 1 105 ? -10.454 23.304 16.218 1.00 31.69 105 GLY A N 1
ATOM 752 C CA . GLY A 1 105 ? -11.379 22.991 15.134 1.00 31.69 105 GLY A CA 1
ATOM 753 C C . GLY A 1 105 ? -10.635 22.861 13.809 1.00 31.69 105 GLY A C 1
ATOM 754 O O . GLY A 1 105 ? -9.809 23.713 13.475 1.00 31.69 105 GLY A O 1
ATOM 755 N N . THR A 1 106 ? -10.931 21.818 13.037 1.00 31.23 106 THR A N 1
ATOM 756 C CA . THR A 1 106 ? -10.689 21.793 11.587 1.00 31.23 106 THR A CA 1
ATOM 757 C C . THR A 1 106 ? -11.596 20.774 10.892 1.00 31.23 106 THR A C 1
ATOM 759 O O . THR A 1 106 ? -12.150 19.868 11.521 1.00 31.23 106 THR A O 1
ATOM 762 N N . LEU A 1 107 ? -11.790 21.033 9.597 1.00 32.25 107 LEU A N 1
ATOM 763 C CA . LEU A 1 107 ? -12.665 20.368 8.629 1.00 32.25 107 LEU A CA 1
ATOM 764 C C . LEU A 1 107 ? -12.502 18.846 8.646 1.00 32.25 107 LEU A C 1
ATOM 766 O O . LEU A 1 107 ? -11.397 18.352 8.845 1.00 32.25 107 LEU A O 1
ATOM 770 N N . GLY A 1 108 ? -13.579 18.115 8.380 1.00 34.25 108 GLY A N 1
ATOM 771 C CA . GLY A 1 108 ? -13.468 16.702 8.042 1.00 34.25 108 GLY A CA 1
ATOM 772 C C . GLY A 1 108 ? -14.233 16.345 6.776 1.00 34.25 108 GLY A C 1
ATOM 773 O O . GLY A 1 108 ? -14.740 17.209 6.057 1.00 34.25 108 GLY A O 1
ATOM 774 N N . ASN A 1 109 ? -14.214 15.057 6.481 1.00 38.62 109 ASN A N 1
ATOM 775 C CA . ASN A 1 109 ? -14.555 14.464 5.198 1.00 38.62 109 ASN A CA 1
ATOM 776 C C . ASN A 1 109 ? -16.023 14.031 5.182 1.00 38.62 109 ASN A C 1
ATOM 778 O O . ASN A 1 109 ? -16.561 13.646 6.217 1.00 38.62 109 ASN A O 1
ATOM 782 N N . LEU A 1 110 ? -16.663 14.080 4.010 1.00 40.81 110 LEU A N 1
ATOM 783 C CA . LEU A 1 110 ? -17.998 13.529 3.788 1.00 40.81 110 LEU A CA 1
ATOM 784 C C . LEU A 1 110 ? -17.885 12.181 3.041 1.00 40.81 110 LEU A C 1
ATOM 786 O O . LEU A 1 110 ? -17.276 12.112 1.979 1.00 40.81 110 LEU A O 1
ATOM 790 N N . TYR A 1 111 ? -18.479 11.113 3.572 1.00 43.62 111 TYR A N 1
ATOM 791 C CA . TYR A 1 111 ? -18.518 9.782 2.938 1.00 43.62 111 TYR A CA 1
ATOM 792 C C . TYR A 1 111 ? -19.944 9.444 2.565 1.00 43.62 111 TYR A C 1
ATOM 794 O O . TYR A 1 111 ? -20.807 9.595 3.421 1.00 43.62 111 TYR A O 1
ATOM 802 N N . LEU A 1 112 ? -20.216 8.969 1.349 1.00 41.97 112 LEU A N 1
ATOM 803 C CA . LEU A 1 112 ? -21.543 8.477 0.985 1.00 41.97 112 LEU A CA 1
ATOM 804 C C . LEU A 1 112 ? -21.528 6.942 0.903 1.00 41.97 112 LEU A C 1
ATOM 806 O O . LEU A 1 112 ? -20.696 6.357 0.226 1.00 41.97 112 LEU A O 1
ATOM 810 N N . ASP A 1 113 ? -22.455 6.288 1.597 1.00 42.94 113 ASP A N 1
ATOM 811 C CA . ASP A 1 113 ? -22.616 4.829 1.628 1.00 42.94 113 ASP A CA 1
ATOM 812 C C . ASP A 1 113 ? -23.706 4.398 0.624 1.00 42.94 113 ASP A C 1
ATOM 814 O O . ASP A 1 113 ? -24.866 4.818 0.786 1.00 42.94 113 ASP A O 1
ATOM 818 N N . PRO A 1 114 ? -23.383 3.608 -0.419 1.00 42.03 114 PRO A N 1
ATOM 819 C CA . PRO A 1 114 ? -24.380 3.040 -1.313 1.00 42.03 114 PRO A CA 1
ATOM 820 C C . PRO A 1 114 ? -25.073 1.843 -0.640 1.00 42.03 114 PRO A C 1
ATOM 822 O O . PRO A 1 114 ? -24.580 0.719 -0.684 1.00 42.03 114 PRO A O 1
ATOM 825 N N . MET A 1 115 ? -26.265 2.052 -0.064 1.00 41.75 115 MET A N 1
ATOM 826 C CA . MET A 1 115 ? -27.142 0.916 0.239 1.00 41.75 115 MET A CA 1
ATOM 827 C C . MET A 1 115 ? -27.830 0.408 -1.033 1.00 41.75 115 MET A C 1
ATOM 829 O O . MET A 1 115 ? -28.048 1.142 -1.998 1.00 41.75 115 MET A O 1
ATOM 833 N N . ASP A 1 116 ? -28.220 -0.858 -0.976 1.00 43.78 116 ASP A N 1
ATOM 834 C CA . ASP A 1 116 ? -28.935 -1.735 -1.904 1.00 43.78 116 ASP A CA 1
ATOM 835 C C . ASP A 1 116 ? -30.259 -1.176 -2.492 1.00 43.78 116 ASP A C 1
ATOM 837 O O . ASP A 1 116 ? -31.328 -1.783 -2.425 1.00 43.78 116 ASP A O 1
ATOM 841 N N . GLY A 1 117 ? -30.172 -0.030 -3.177 1.00 45.16 117 GLY A N 1
ATOM 842 C CA . GLY A 1 117 ? -31.104 0.394 -4.225 1.00 45.16 117 GLY A CA 1
ATOM 843 C C . GLY A 1 117 ? -32.147 1.459 -3.872 1.00 45.16 117 GLY A C 1
ATOM 844 O O . GLY A 1 117 ? -33.048 1.672 -4.683 1.00 45.16 117 GLY A O 1
ATOM 845 N N . SER A 1 118 ? -32.083 2.152 -2.723 1.00 41.09 118 SER A N 1
ATOM 846 C CA . SER A 1 118 ? -33.012 3.288 -2.488 1.00 41.09 118 SER A CA 1
ATOM 847 C C . SER A 1 118 ? -32.584 4.395 -1.515 1.00 41.09 118 SER A C 1
ATOM 849 O O . SER A 1 118 ? -33.237 5.438 -1.492 1.00 41.09 118 SER A O 1
ATOM 851 N N . LEU A 1 119 ? -31.518 4.232 -0.724 1.00 38.69 119 LEU A N 1
ATOM 852 C CA . LEU A 1 119 ? -31.060 5.244 0.237 1.00 38.69 119 LEU A CA 1
ATOM 853 C C . LEU A 1 119 ? -29.530 5.324 0.219 1.00 38.69 119 LEU A C 1
ATOM 855 O O . LEU A 1 119 ? -28.860 4.303 0.286 1.00 38.69 119 LEU A O 1
ATOM 859 N N . THR A 1 120 ? -28.983 6.534 0.158 1.00 44.28 120 THR A N 1
ATOM 860 C CA . THR A 1 120 ? -27.541 6.795 0.267 1.00 44.28 120 THR A CA 1
ATOM 861 C C . THR A 1 120 ? -27.340 7.592 1.548 1.00 44.28 120 THR A C 1
ATOM 863 O O . THR A 1 120 ? -27.995 8.612 1.720 1.00 44.28 120 THR A O 1
ATOM 866 N N . ARG A 1 121 ? -26.499 7.167 2.492 1.00 49.31 121 ARG A N 1
ATOM 867 C CA . ARG A 1 121 ? -26.255 7.958 3.719 1.00 49.31 121 ARG A CA 1
ATOM 868 C C . ARG A 1 121 ? -24.888 8.627 3.654 1.00 49.31 121 ARG A C 1
ATOM 870 O O . ARG A 1 121 ? -23.924 7.977 3.286 1.00 49.31 121 ARG A O 1
ATOM 877 N N . GLY A 1 122 ? -24.825 9.908 3.997 1.00 44.09 122 GLY A N 1
ATOM 878 C CA . GLY A 1 122 ? -23.613 10.692 4.164 1.00 44.09 122 GLY A CA 1
ATOM 879 C C . GLY A 1 122 ? -23.059 10.659 5.591 1.00 44.09 122 GLY A C 1
ATOM 880 O O . GLY A 1 122 ? -23.837 10.660 6.538 1.00 44.09 122 GLY A O 1
ATOM 881 N N . TRP A 1 123 ? -21.744 10.693 5.770 1.00 46.25 123 TRP A N 1
ATOM 882 C CA . TRP A 1 123 ? -21.066 10.798 7.069 1.00 46.25 123 TRP A CA 1
ATOM 883 C C . TRP A 1 123 ? -20.097 11.965 7.014 1.00 46.25 123 TRP A C 1
ATOM 885 O O . TRP A 1 123 ? -19.192 11.915 6.200 1.00 46.25 123 TRP A O 1
ATOM 895 N N . VAL A 1 124 ? -20.274 13.006 7.824 1.00 45.66 124 VAL A N 1
ATOM 896 C CA . VAL A 1 124 ? -19.342 14.141 7.897 1.00 45.66 124 VAL A CA 1
ATOM 897 C C . VAL A 1 124 ? -18.472 13.982 9.130 1.00 45.66 124 VAL A C 1
ATOM 899 O O . VAL A 1 124 ? -18.987 14.016 10.249 1.00 45.66 124 VAL A O 1
ATOM 902 N N . THR A 1 125 ? -17.163 13.860 8.955 1.00 42.38 125 THR A N 1
ATOM 903 C CA . THR A 1 125 ? -16.224 13.980 10.067 1.00 42.38 125 THR A CA 1
ATOM 904 C C . THR A 1 125 ? -15.910 15.452 10.317 1.00 42.38 125 THR A C 1
ATOM 906 O O . THR A 1 125 ? -15.984 16.308 9.440 1.00 42.38 125 THR A O 1
ATOM 909 N N . THR A 1 126 ? -15.592 15.776 11.557 1.00 46.91 126 THR A N 1
ATOM 910 C CA . THR A 1 126 ? -14.880 16.990 11.959 1.00 46.91 126 THR A CA 1
ATOM 911 C C . THR A 1 126 ? -13.815 16.546 12.949 1.00 46.91 126 THR A C 1
ATOM 913 O O . THR A 1 126 ? -13.933 15.455 13.517 1.00 46.91 126 THR A O 1
ATOM 916 N N . SER A 1 127 ? -12.810 17.380 13.218 1.00 42.69 127 SER A N 1
ATOM 917 C CA . SER A 1 127 ? -11.747 17.056 14.182 1.00 42.69 127 SER A CA 1
ATOM 918 C C . SER A 1 127 ? -12.254 16.587 15.560 1.00 42.69 127 SER A C 1
ATOM 920 O O . SER A 1 127 ? -11.513 15.908 16.265 1.00 42.69 127 SER A O 1
ATOM 922 N N . ASN A 1 128 ? -13.508 16.903 15.928 1.00 33.09 128 ASN A N 1
ATOM 923 C CA . ASN A 1 128 ? -14.071 16.649 17.258 1.00 33.09 128 ASN A CA 1
ATOM 924 C C . ASN A 1 128 ? -15.429 15.909 17.285 1.00 33.09 128 ASN A C 1
ATOM 926 O O . ASN A 1 128 ? -15.897 15.593 18.376 1.00 33.09 128 ASN A O 1
ATOM 930 N N . CYS A 1 129 ? -16.093 15.655 16.150 1.00 32.75 129 CYS A N 1
ATOM 931 C CA . CYS A 1 129 ? -17.415 15.004 16.081 1.00 32.75 129 CYS A CA 1
ATOM 932 C C . CYS A 1 129 ? -17.692 14.406 14.695 1.00 32.75 129 CYS A C 1
ATOM 934 O O . CYS A 1 129 ? -17.303 14.982 13.682 1.00 32.75 129 CYS A O 1
ATOM 936 N N . GLU A 1 130 ? -18.462 13.321 14.651 1.00 40.34 130 GLU A N 1
ATOM 937 C CA . GLU A 1 130 ? -18.997 12.747 13.413 1.00 40.34 130 GLU A CA 1
ATOM 938 C C . GLU A 1 130 ? -20.507 13.016 13.290 1.00 40.34 130 GLU A C 1
ATOM 940 O O . GLU A 1 130 ? -21.238 12.958 14.281 1.00 40.34 130 GLU A O 1
ATOM 945 N N . LEU A 1 131 ? -20.980 13.344 12.086 1.00 39.69 131 LEU A N 1
ATOM 946 C CA . LEU A 1 131 ? -22.383 13.607 11.771 1.00 39.69 131 LEU A CA 1
ATOM 947 C C . LEU A 1 131 ? -22.874 12.632 10.698 1.00 39.69 131 LEU A C 1
ATOM 949 O O . LEU A 1 131 ? -22.455 12.704 9.548 1.00 39.69 131 LEU A O 1
ATOM 953 N N . VAL A 1 132 ? -23.842 11.793 11.056 1.00 38.69 132 VAL A N 1
ATOM 954 C CA . VAL A 1 132 ? -24.551 10.914 10.114 1.00 38.69 132 VAL A CA 1
ATOM 955 C C . VAL A 1 132 ? -25.706 11.671 9.456 1.00 38.69 132 VAL A C 1
ATOM 957 O O . VAL A 1 132 ? -26.514 12.298 10.144 1.00 38.69 132 VAL A O 1
ATOM 960 N N . VAL A 1 133 ? -25.812 11.594 8.132 1.00 41.69 133 VAL A N 1
ATOM 961 C CA . VAL A 1 133 ? -26.806 12.284 7.304 1.00 41.69 133 VAL A CA 1
ATOM 962 C C . VAL A 1 133 ? -27.507 11.279 6.384 1.00 41.69 133 VAL A C 1
ATOM 964 O O . VAL A 1 133 ? -26.912 10.819 5.419 1.00 41.69 133 VAL A O 1
ATOM 967 N N . PRO A 1 134 ? -28.778 10.919 6.594 1.00 37.97 134 PRO A N 1
ATOM 968 C CA . PRO A 1 134 ? -29.499 10.093 5.628 1.00 37.97 134 PRO A CA 1
ATOM 969 C C . PRO A 1 134 ? -29.892 10.892 4.366 1.00 37.97 134 PRO A C 1
ATOM 971 O O . PRO A 1 134 ? -30.392 12.010 4.468 1.00 37.97 134 PRO A O 1
ATOM 974 N N . PHE A 1 135 ? -29.707 10.319 3.170 1.00 41.34 135 PHE A N 1
ATOM 975 C CA . PHE A 1 135 ? -30.184 10.850 1.882 1.00 41.34 135 PHE A CA 1
ATOM 976 C C . PHE A 1 135 ? -30.913 9.754 1.072 1.00 41.34 135 PHE A C 1
ATOM 978 O O . PHE A 1 135 ? -30.699 8.555 1.247 1.00 41.34 135 PHE A O 1
ATOM 985 N N . ASN A 1 136 ? -31.844 10.153 0.202 1.00 41.16 136 ASN A N 1
ATOM 986 C CA . ASN A 1 136 ? -32.594 9.246 -0.667 1.00 41.16 136 ASN A CA 1
ATOM 987 C C . ASN A 1 136 ? -32.275 9.567 -2.130 1.00 41.16 136 ASN A C 1
ATOM 989 O O . ASN A 1 136 ? -32.728 10.580 -2.662 1.00 41.16 136 ASN A O 1
ATOM 993 N N . SER A 1 137 ? -31.507 8.692 -2.780 1.00 43.47 137 SER A N 1
ATOM 994 C CA . SER A 1 137 ? -31.068 8.866 -4.168 1.00 43.47 137 SER A CA 1
ATOM 995 C C . SER A 1 137 ? -32.187 8.674 -5.194 1.00 43.47 137 SER A C 1
ATOM 997 O O . SER A 1 137 ? -32.098 9.206 -6.299 1.00 43.47 137 SER A O 1
ATOM 999 N N . SER A 1 138 ? -33.278 7.986 -4.838 1.00 40.22 138 SER A N 1
ATOM 1000 C CA . SER A 1 138 ? -34.362 7.654 -5.775 1.00 40.22 138 SER A CA 1
ATOM 1001 C C . SER A 1 138 ? -35.284 8.828 -6.132 1.00 40.22 138 SER A C 1
ATOM 1003 O O . SER A 1 138 ? -36.032 8.736 -7.105 1.00 40.22 138 SER A O 1
ATOM 1005 N N . THR A 1 139 ? -35.250 9.938 -5.382 1.00 48.34 139 THR A N 1
ATOM 1006 C CA . THR A 1 139 ? -36.187 11.060 -5.583 1.00 48.34 139 THR A CA 1
ATOM 1007 C C . THR A 1 139 ? -35.644 12.236 -6.393 1.00 48.34 139 THR A C 1
ATOM 1009 O O . THR A 1 139 ? -36.457 13.057 -6.801 1.00 48.34 139 THR A O 1
ATOM 1012 N N . GLY A 1 140 ? -34.329 12.307 -6.647 1.00 40.34 140 GLY A N 1
ATOM 1013 C CA . GLY A 1 140 ? -33.674 13.094 -7.713 1.00 40.34 140 GLY A CA 1
ATOM 1014 C C . GLY A 1 140 ? -34.220 14.483 -8.096 1.00 40.34 140 GLY A C 1
ATOM 1015 O O . GLY A 1 140 ? -34.106 14.856 -9.259 1.00 40.34 140 GLY A O 1
ATOM 1016 N N . ALA A 1 141 ? -34.831 15.246 -7.188 1.00 30.67 141 ALA A N 1
ATOM 1017 C CA . ALA A 1 141 ? -35.465 16.522 -7.513 1.00 30.67 141 ALA A CA 1
ATOM 1018 C C . ALA A 1 141 ? -35.170 17.579 -6.449 1.00 30.67 141 ALA A C 1
ATOM 1020 O O . ALA A 1 141 ? -35.105 17.257 -5.264 1.00 30.67 141 ALA A O 1
ATOM 1021 N N . ASP A 1 142 ? -35.043 18.826 -6.913 1.00 35.22 142 ASP A N 1
ATOM 1022 C CA . ASP A 1 142 ? -34.739 20.089 -6.224 1.00 35.22 142 ASP A CA 1
ATOM 1023 C C . ASP A 1 142 ? -35.475 20.321 -4.891 1.00 35.22 142 ASP A C 1
ATOM 1025 O O . ASP A 1 142 ? -36.360 21.175 -4.777 1.00 35.22 142 ASP A O 1
ATOM 1029 N N . TRP A 1 143 ? -35.112 19.583 -3.847 1.00 30.58 143 TRP A N 1
ATOM 1030 C CA . TRP A 1 143 ? -35.586 19.853 -2.499 1.00 30.58 143 TRP A CA 1
ATOM 1031 C C . TRP A 1 143 ? -34.472 20.541 -1.718 1.00 30.58 143 TRP A C 1
ATOM 1033 O O . TRP A 1 143 ? -33.399 19.957 -1.554 1.00 30.58 143 TRP A O 1
ATOM 1043 N N . PRO A 1 144 ? -34.698 21.760 -1.187 1.00 34.78 144 PRO A N 1
ATOM 1044 C CA . PRO A 1 144 ? -33.849 22.235 -0.112 1.00 34.78 144 PRO A CA 1
ATOM 1045 C C . PRO A 1 144 ? -33.932 21.183 0.993 1.00 34.78 144 PRO A C 1
ATOM 1047 O O . PRO A 1 144 ? -35.023 20.865 1.475 1.00 34.78 144 PRO A O 1
ATOM 1050 N N . VAL A 1 145 ? -32.793 20.610 1.372 1.00 35.16 145 VAL A N 1
ATOM 1051 C CA . VAL A 1 145 ? -32.729 19.714 2.523 1.00 35.16 145 VAL A CA 1
ATOM 1052 C C . VAL A 1 145 ? -32.933 20.585 3.764 1.00 35.16 145 VAL A C 1
ATOM 1054 O O . VAL A 1 145 ? -32.002 21.154 4.332 1.00 35.16 145 VAL A O 1
ATOM 1057 N N . ILE A 1 146 ? -34.199 20.793 4.129 1.00 34.09 146 ILE A N 1
ATOM 1058 C CA . ILE A 1 146 ? -34.597 21.554 5.311 1.00 34.09 146 ILE A CA 1
ATOM 1059 C C . ILE A 1 146 ? -34.564 20.588 6.493 1.00 34.09 146 ILE A C 1
ATOM 1061 O O . ILE A 1 146 ? -35.503 19.833 6.735 1.00 34.09 146 ILE A O 1
ATOM 1065 N N . TYR A 1 147 ? -33.464 20.628 7.242 1.00 39.31 147 TYR A N 1
ATOM 1066 C CA . TYR A 1 147 ? -33.292 19.858 8.470 1.00 39.31 147 TYR A CA 1
ATOM 1067 C C . TYR A 1 147 ? -34.151 20.440 9.598 1.00 39.31 147 TYR A C 1
ATOM 1069 O O . TYR A 1 147 ? -33.765 21.398 10.269 1.00 39.31 147 TYR A O 1
ATOM 1077 N N . GLN A 1 148 ? -35.313 19.843 9.848 1.00 32.16 148 GLN A N 1
ATOM 1078 C CA . GLN A 1 148 ? -36.073 20.057 11.079 1.00 32.16 148 GLN A CA 1
ATOM 1079 C C . GLN A 1 148 ? -36.448 18.704 11.690 1.00 32.16 148 GLN A C 1
ATOM 1081 O O . GLN A 1 148 ? -37.438 18.100 11.296 1.00 32.16 148 GLN A O 1
ATOM 1086 N N . GLY A 1 149 ? -35.675 18.243 12.681 1.00 37.91 149 GLY A N 1
ATOM 1087 C CA . GLY A 1 149 ? -36.152 17.235 13.639 1.00 37.91 149 GLY A CA 1
ATOM 1088 C C . GLY A 1 149 ? -35.429 15.887 13.718 1.00 37.91 149 GLY A C 1
ATOM 1089 O O . GLY A 1 149 ? -35.840 15.079 14.546 1.00 37.91 149 GLY A O 1
ATOM 1090 N N . GLU A 1 150 ? -34.366 15.621 12.954 1.00 43.06 150 GLU A N 1
ATOM 1091 C CA . GLU A 1 150 ? -33.604 14.369 13.120 1.00 43.06 150 GLU A CA 1
ATOM 1092 C C . GLU A 1 150 ? -32.553 14.465 14.237 1.00 43.06 150 GLU A C 1
ATOM 1094 O O . GLU A 1 150 ? -31.840 15.464 14.380 1.00 43.06 150 GLU A O 1
ATOM 1099 N N . SER A 1 151 ? -32.480 13.418 15.065 1.00 46.09 151 SER A N 1
ATOM 1100 C CA . SER A 1 151 ? -31.534 13.317 16.174 1.00 46.09 151 SER A CA 1
ATOM 1101 C C . SER A 1 151 ? -30.116 13.154 15.635 1.00 46.09 151 SER A C 1
ATOM 1103 O O . SER A 1 151 ? -29.761 12.086 15.137 1.00 46.09 151 SER A O 1
ATOM 1105 N N . ARG A 1 152 ? -29.291 14.192 15.770 1.00 54.47 152 ARG A N 1
ATOM 1106 C CA . ARG A 1 152 ? -27.846 14.084 15.551 1.00 54.47 152 ARG A CA 1
ATOM 1107 C C . ARG A 1 152 ? -27.278 13.109 16.580 1.00 54.47 152 ARG A C 1
ATOM 1109 O O . ARG A 1 152 ? -27.462 13.320 17.778 1.00 54.47 152 ARG A O 1
ATOM 1116 N N . ARG A 1 153 ? -26.606 12.056 16.120 1.00 63.03 153 ARG A N 1
ATOM 1117 C CA . ARG A 1 153 ? -25.767 11.209 16.969 1.00 63.03 153 ARG A CA 1
ATOM 1118 C C . ARG A 1 153 ? -24.322 11.452 16.561 1.00 63.03 153 ARG A C 1
ATOM 1120 O O . ARG A 1 153 ? -23.977 11.195 15.415 1.00 63.03 153 ARG A O 1
ATOM 1127 N N . SER A 1 154 ? -23.537 11.990 17.485 1.00 69.19 154 SER A N 1
ATOM 1128 C CA . SER A 1 154 ? -22.083 12.032 17.396 1.00 69.19 154 SER A CA 1
ATOM 1129 C C . SER A 1 154 ? -21.508 10.844 18.153 1.00 69.19 154 SER A C 1
ATOM 1131 O O . SER A 1 154 ? -22.054 10.432 19.181 1.00 69.19 154 SER A O 1
ATOM 1133 N N . VAL A 1 155 ? -20.409 10.293 17.647 1.00 74.75 155 VAL A N 1
ATOM 1134 C CA . VAL A 1 155 ? -19.577 9.354 18.400 1.00 74.75 155 VAL A CA 1
ATOM 1135 C C . VAL A 1 155 ? -18.324 10.074 18.901 1.00 74.75 155 VAL A C 1
ATOM 1137 O O . VAL A 1 155 ? -17.729 10.846 18.147 1.00 74.75 155 VAL A O 1
ATOM 1140 N N . PRO A 1 156 ? -17.918 9.865 20.167 1.00 80.00 156 PRO A N 1
ATOM 1141 C CA . PRO A 1 156 ? -16.702 10.466 20.689 1.00 80.00 156 PRO A CA 1
ATOM 1142 C C . PRO A 1 156 ? -15.481 9.750 20.105 1.00 80.00 156 PRO A C 1
ATOM 1144 O O . PRO A 1 156 ? -15.317 8.540 20.274 1.00 80.00 156 PRO A O 1
ATOM 1147 N N . THR A 1 157 ? -14.607 10.508 19.446 1.00 85.19 157 THR A N 1
ATOM 1148 C CA . THR A 1 157 ? -13.352 9.993 18.872 1.00 85.19 157 THR A CA 1
ATOM 1149 C C . THR A 1 157 ? -12.144 10.238 19.772 1.00 85.19 157 THR A C 1
ATOM 1151 O O . THR A 1 157 ? -11.082 9.660 19.552 1.00 85.19 157 THR A O 1
ATOM 1154 N N . LYS A 1 158 ? -12.301 11.046 20.828 1.00 87.25 158 LYS A N 1
ATOM 1155 C CA . LYS A 1 158 ? -11.311 11.198 21.898 1.00 87.25 158 LYS A CA 1
ATOM 1156 C C . LYS A 1 158 ? -11.562 10.171 23.000 1.00 87.25 158 LYS A C 1
ATOM 1158 O O . LYS A 1 158 ? -12.631 10.134 23.611 1.00 87.25 158 LYS A O 1
ATOM 1163 N N . ARG A 1 159 ? -10.558 9.341 23.269 1.00 87.06 159 ARG A N 1
ATOM 1164 C CA . ARG A 1 159 ? -10.618 8.226 24.210 1.00 87.06 159 ARG A CA 1
ATOM 1165 C C . ARG A 1 159 ? -9.286 8.060 24.930 1.00 87.06 159 ARG A C 1
ATOM 1167 O O . ARG A 1 159 ? -8.250 7.941 24.292 1.00 87.06 159 ARG A O 1
ATOM 1174 N N . CYS A 1 160 ? -9.349 7.949 26.253 1.00 91.88 160 CYS A N 1
ATOM 1175 C CA . CYS A 1 160 ? -8.210 7.550 27.072 1.00 91.88 160 CYS A CA 1
ATOM 1176 C C . CYS A 1 160 ? -7.957 6.045 26.899 1.00 91.88 160 CYS A C 1
ATOM 1178 O O . CYS A 1 160 ? -8.832 5.221 27.196 1.00 91.88 160 CYS A O 1
ATOM 1180 N N . ILE A 1 161 ? -6.771 5.684 26.420 1.00 90.31 161 ILE A N 1
ATOM 1181 C CA . ILE A 1 161 ? -6.323 4.305 26.235 1.00 90.31 161 ILE A CA 1
ATOM 1182 C C . ILE A 1 161 ? -5.214 4.036 27.245 1.00 90.31 161 ILE A C 1
ATOM 1184 O O . ILE A 1 161 ? -4.202 4.724 27.260 1.00 90.31 161 ILE A O 1
ATOM 1188 N N . ALA A 1 162 ? -5.403 3.030 28.095 1.00 90.56 162 ALA A N 1
ATOM 1189 C CA . ALA A 1 162 ? -4.414 2.596 29.078 1.00 90.56 162 ALA A CA 1
ATOM 1190 C C . ALA A 1 162 ? -3.795 1.261 28.648 1.00 90.56 162 ALA A C 1
ATOM 1192 O O . ALA A 1 162 ? -4.500 0.389 28.142 1.00 90.56 162 ALA A O 1
ATOM 1193 N N . GLY A 1 163 ? -2.492 1.089 28.863 1.00 90.19 163 GLY A N 1
ATOM 1194 C CA . GLY A 1 163 ? -1.759 -0.098 28.426 1.00 90.19 163 GLY A CA 1
ATOM 1195 C C . GLY A 1 163 ? -0.249 0.066 28.564 1.00 90.19 163 GLY A C 1
ATOM 1196 O O . GLY A 1 163 ? 0.225 0.866 29.361 1.00 90.19 163 GLY A O 1
ATOM 1197 N N . SER A 1 164 ? 0.517 -0.714 27.808 1.00 89.56 164 SER A N 1
ATOM 1198 C CA . SER A 1 164 ? 1.968 -0.548 27.695 1.00 89.56 164 SER A CA 1
ATOM 1199 C C . SER A 1 164 ? 2.281 -0.227 26.247 1.00 89.56 164 SER A C 1
ATOM 1201 O O . SER A 1 164 ? 2.136 -1.092 25.384 1.00 89.56 164 SER A O 1
ATOM 1203 N N . PHE A 1 165 ? 2.698 1.006 25.997 1.00 91.75 165 PHE A N 1
ATOM 1204 C CA . PHE A 1 165 ? 2.907 1.522 24.653 1.00 91.75 165 PHE A CA 1
ATOM 1205 C C . PHE A 1 165 ? 4.263 2.210 24.525 1.00 91.75 165 PHE A C 1
ATOM 1207 O O . PHE A 1 165 ? 4.987 2.383 25.503 1.00 91.75 165 PHE A O 1
ATOM 1214 N N . THR A 1 166 ? 4.577 2.622 23.309 1.00 88.81 166 THR A N 1
ATOM 1215 C CA . THR A 1 166 ? 5.766 3.344 22.891 1.00 88.81 166 THR A CA 1
ATOM 1216 C C . THR A 1 166 ? 5.300 4.566 22.114 1.00 88.81 166 THR A C 1
ATOM 1218 O O . THR A 1 166 ? 4.682 4.420 21.061 1.00 88.81 166 THR A O 1
ATOM 1221 N N . THR A 1 167 ? 5.578 5.757 22.639 1.00 89.50 167 THR A N 1
ATOM 1222 C CA . THR A 1 167 ? 5.491 6.995 21.859 1.00 89.50 167 THR A CA 1
ATOM 1223 C C . THR A 1 167 ? 6.769 7.159 21.053 1.00 89.50 167 THR A C 1
ATOM 1225 O O . THR A 1 167 ? 7.845 6.821 21.545 1.00 89.50 167 THR A O 1
ATOM 1228 N N . TYR A 1 168 ? 6.664 7.697 19.848 1.00 86.44 168 TYR A N 1
ATOM 1229 C CA . TYR A 1 168 ? 7.797 7.934 18.962 1.00 86.44 168 TYR A CA 1
ATOM 1230 C C . TYR A 1 168 ? 8.102 9.429 18.890 1.00 86.44 168 TYR A C 1
ATOM 1232 O O . TYR A 1 168 ? 7.182 10.241 18.758 1.00 86.44 168 TYR A O 1
ATOM 1240 N N . ASP A 1 169 ? 9.380 9.784 19.007 1.00 85.06 169 ASP A N 1
ATOM 1241 C CA . ASP A 1 169 ? 9.874 11.137 18.738 1.00 85.06 169 ASP A CA 1
ATOM 1242 C C . ASP A 1 169 ? 10.294 11.274 17.266 1.00 85.06 169 ASP A C 1
ATOM 1244 O O . ASP A 1 169 ? 10.370 10.292 16.527 1.00 85.06 169 ASP A O 1
ATOM 1248 N N . SER A 1 170 ? 10.584 12.500 16.844 1.00 77.62 170 SER A N 1
ATOM 1249 C CA . SER A 1 170 ? 10.936 12.880 15.478 1.00 77.62 170 SER A CA 1
ATOM 1250 C C . SER A 1 170 ? 12.100 12.098 14.878 1.00 77.62 170 SER A C 1
ATOM 1252 O O . SER A 1 170 ? 12.132 11.920 13.669 1.00 77.62 170 SER A O 1
ATOM 1254 N N . ASP A 1 171 ? 13.029 11.595 15.688 1.00 78.88 171 ASP A N 1
ATOM 1255 C CA . ASP A 1 171 ? 14.168 10.781 15.254 1.00 78.88 171 ASP A CA 1
ATOM 1256 C C . ASP A 1 171 ? 13.839 9.279 15.145 1.00 78.88 171 ASP A C 1
ATOM 1258 O O . ASP A 1 171 ? 14.717 8.460 14.855 1.00 78.88 171 ASP A O 1
ATOM 1262 N N . GLY A 1 172 ? 12.575 8.913 15.373 1.00 78.19 172 GLY A N 1
ATOM 1263 C CA . GLY A 1 172 ? 12.084 7.541 15.418 1.00 78.19 172 GLY A CA 1
ATOM 1264 C C . GLY A 1 172 ? 12.368 6.829 16.741 1.00 78.19 172 GLY A C 1
ATOM 1265 O O . GLY A 1 172 ? 12.026 5.652 16.874 1.00 78.19 172 GLY A O 1
ATOM 1266 N N . THR A 1 173 ? 12.984 7.487 17.731 1.00 83.06 173 THR A N 1
ATOM 1267 C CA . THR A 1 173 ? 13.238 6.852 19.027 1.00 83.06 173 THR A CA 1
ATOM 1268 C C . THR A 1 173 ? 11.944 6.669 19.814 1.00 83.06 173 THR A C 1
ATOM 1270 O O . THR A 1 173 ? 11.093 7.553 19.900 1.00 83.06 173 THR A O 1
ATOM 1273 N N . GLY A 1 174 ? 11.791 5.474 20.387 1.00 85.75 174 GLY A N 1
ATOM 1274 C CA . GLY A 1 174 ? 10.624 5.095 21.169 1.00 85.75 174 GLY A CA 1
ATOM 1275 C C . GLY A 1 174 ? 10.809 5.348 22.666 1.00 85.75 174 GLY A C 1
ATOM 1276 O O . GLY A 1 174 ? 11.806 4.920 23.249 1.00 85.75 174 GLY A O 1
ATOM 1277 N N . THR A 1 175 ? 9.826 5.970 23.317 1.00 91.19 175 THR A N 1
ATOM 1278 C CA . THR A 1 175 ? 9.736 6.089 24.781 1.00 91.19 175 THR A CA 1
ATOM 1279 C C . THR A 1 175 ? 8.523 5.324 25.297 1.00 91.19 175 THR A C 1
ATOM 1281 O O . THR A 1 175 ? 7.413 5.503 24.807 1.00 91.19 175 THR A O 1
ATOM 1284 N N . ALA A 1 176 ? 8.715 4.477 26.310 1.00 91.81 176 ALA A N 1
ATOM 1285 C CA . ALA A 1 176 ? 7.617 3.717 26.899 1.00 91.81 176 ALA A CA 1
ATOM 1286 C C . ALA A 1 176 ? 6.627 4.629 27.650 1.00 91.81 176 ALA A C 1
ATOM 1288 O O . ALA A 1 176 ? 7.035 5.464 28.459 1.00 91.81 176 ALA A O 1
ATOM 1289 N N . ILE A 1 177 ? 5.329 4.417 27.435 1.00 92.88 177 ILE A N 1
ATOM 1290 C CA . ILE A 1 177 ? 4.222 5.126 28.091 1.00 92.88 177 ILE A CA 1
ATOM 1291 C C . ILE A 1 177 ? 3.177 4.125 28.610 1.00 92.88 177 ILE A C 1
ATOM 1293 O O . ILE A 1 177 ? 3.118 2.977 28.170 1.00 92.88 177 ILE A O 1
ATOM 1297 N N . THR A 1 178 ? 2.340 4.560 29.557 1.00 92.25 178 THR A N 1
ATOM 1298 C CA . THR A 1 178 ? 1.304 3.707 30.188 1.00 92.25 178 THR A CA 1
ATOM 1299 C C . THR A 1 178 ? -0.114 3.955 29.663 1.00 92.25 178 THR A C 1
ATOM 1301 O O . THR A 1 178 ? -1.081 3.323 30.091 1.00 92.25 178 THR A O 1
ATOM 1304 N N . GLY A 1 179 ? -0.247 4.893 28.732 1.00 90.38 179 GLY A N 1
ATOM 1305 C CA . GLY A 1 179 ? -1.506 5.275 28.125 1.00 90.38 179 GLY A CA 1
ATOM 1306 C C . GLY A 1 179 ? -1.390 6.596 27.384 1.00 90.38 179 GLY A C 1
ATOM 1307 O O . GLY A 1 179 ? -0.405 7.314 27.556 1.00 90.38 179 GLY A O 1
ATOM 1308 N N . PHE A 1 180 ? -2.390 6.892 26.566 1.00 92.56 180 PHE A N 1
ATOM 1309 C CA . PHE A 1 180 ? -2.506 8.128 25.800 1.00 92.56 180 PHE A CA 1
ATOM 1310 C C . PHE A 1 180 ? -3.979 8.428 25.506 1.00 92.56 180 PHE A C 1
ATOM 1312 O O . PHE A 1 180 ? -4.831 7.540 25.567 1.00 92.56 180 PHE A O 1
ATOM 1319 N N . ASP A 1 181 ? -4.278 9.683 25.192 1.00 90.00 181 ASP A N 1
ATOM 1320 C CA . ASP A 1 181 ? -5.572 10.074 24.643 1.00 90.00 181 ASP A CA 1
ATOM 1321 C C . ASP A 1 181 ? -5.512 9.980 23.118 1.00 90.00 181 ASP A C 1
ATOM 1323 O O . ASP A 1 181 ? -4.561 10.471 22.504 1.00 90.00 181 ASP A O 1
ATOM 1327 N N . THR A 1 182 ? -6.529 9.382 22.499 1.00 90.62 182 THR A N 1
ATOM 1328 C CA . THR A 1 182 ? -6.667 9.485 21.047 1.00 90.62 182 THR A CA 1
ATOM 1329 C C . THR A 1 182 ? -6.884 10.942 20.649 1.00 90.62 182 THR A C 1
ATOM 1331 O O . THR A 1 182 ? -7.610 11.693 21.314 1.00 90.62 182 THR A O 1
ATOM 1334 N N . SER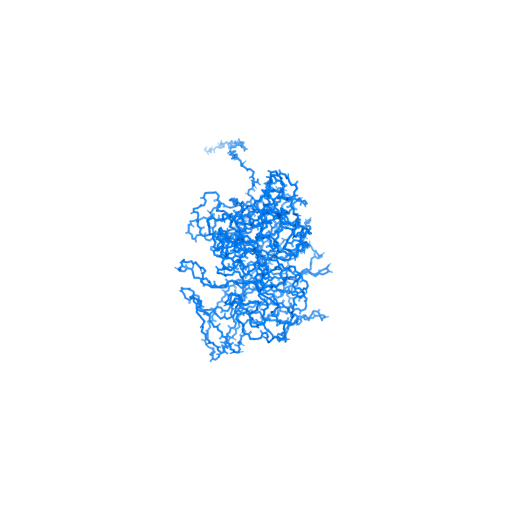 A 1 183 ? -6.231 11.354 19.570 1.00 84.50 183 SER A N 1
ATOM 1335 C CA . SER A 1 183 ? -6.311 12.709 19.031 1.00 84.50 183 SER A CA 1
ATOM 1336 C C . SER A 1 183 ? -6.391 12.667 17.510 1.00 84.50 183 SER A C 1
ATOM 1338 O O . SER A 1 183 ? -6.003 11.680 16.896 1.00 84.50 183 SER A O 1
ATOM 1340 N N . LEU A 1 184 ? -6.950 13.735 16.932 1.00 85.38 184 LEU A N 1
ATOM 1341 C CA . LEU A 1 184 ? -7.134 13.945 15.495 1.00 85.38 184 LEU A CA 1
ATOM 1342 C C . LEU A 1 184 ? -7.767 12.750 14.761 1.00 85.38 184 LEU A C 1
ATOM 1344 O O . LEU A 1 184 ? -7.080 11.862 14.260 1.00 85.38 184 LEU A O 1
ATOM 1348 N N . THR A 1 185 ? -9.093 12.771 14.636 1.00 89.56 185 THR A N 1
ATOM 1349 C CA . THR A 1 185 ? -9.806 11.889 13.705 1.00 89.56 185 THR A CA 1
ATOM 1350 C C . THR A 1 185 ? -9.255 12.082 12.295 1.00 89.56 185 THR A C 1
ATOM 1352 O O . THR A 1 185 ? -9.352 13.184 11.755 1.00 89.56 185 THR A O 1
ATOM 1355 N N . SER A 1 186 ? -8.672 11.034 11.718 1.00 89.50 186 SER A N 1
ATOM 1356 C CA . SER A 1 186 ? -8.033 11.101 10.403 1.00 89.50 186 SER A CA 1
ATOM 1357 C C . SER A 1 186 ? -8.927 10.570 9.288 1.00 89.50 186 SER A C 1
ATOM 1359 O O . SER A 1 186 ? -9.008 11.192 8.235 1.00 89.50 186 SER A O 1
ATOM 1361 N N . ASP A 1 187 ? -9.644 9.473 9.530 1.00 91.94 187 ASP A N 1
ATOM 1362 C CA . ASP A 1 187 ? -10.522 8.852 8.540 1.00 91.94 187 ASP A CA 1
ATOM 1363 C C . ASP A 1 187 ? -11.665 8.085 9.223 1.00 91.94 187 ASP A C 1
ATOM 1365 O O . ASP A 1 187 ? -11.582 7.722 10.403 1.00 91.94 187 ASP A O 1
ATOM 1369 N N . VAL A 1 188 ? -12.740 7.838 8.478 1.00 91.75 188 VAL A N 1
ATOM 1370 C CA . VAL A 1 188 ? -13.848 6.976 8.880 1.00 91.75 188 VAL A CA 1
ATOM 1371 C C . VAL A 1 188 ? -14.228 6.042 7.742 1.00 91.75 188 VAL A C 1
ATOM 1373 O O . VAL A 1 188 ? -14.298 6.425 6.579 1.00 91.75 188 VAL A O 1
ATOM 1376 N N . LEU A 1 189 ? -14.512 4.795 8.091 1.00 93.38 189 LEU A N 1
ATOM 1377 C CA . LEU A 1 189 ? -14.961 3.790 7.146 1.00 93.38 189 LEU A CA 1
ATOM 1378 C C . LEU A 1 189 ? -16.042 2.933 7.784 1.00 93.38 189 LEU A C 1
ATOM 1380 O O . LEU A 1 189 ? -15.886 2.432 8.896 1.00 93.38 189 LEU A O 1
ATOM 1384 N N . ARG A 1 190 ? -17.127 2.700 7.052 1.00 94.25 190 ARG A N 1
ATOM 1385 C CA . ARG A 1 190 ? -18.126 1.707 7.429 1.00 94.25 190 ARG A CA 1
ATOM 1386 C C . ARG A 1 190 ? -17.883 0.405 6.671 1.00 94.25 190 ARG A C 1
ATOM 1388 O O . ARG A 1 190 ? -17.800 0.412 5.450 1.00 94.25 190 ARG A O 1
ATOM 1395 N N . VAL A 1 191 ? -17.841 -0.719 7.386 1.00 93.88 191 VAL A N 1
ATOM 1396 C CA . VAL A 1 191 ? -17.797 -2.066 6.796 1.00 93.88 191 VAL A CA 1
ATOM 1397 C C . VAL A 1 191 ? -18.861 -2.938 7.452 1.00 93.88 191 VAL A C 1
ATOM 1399 O O . VAL A 1 191 ? -18.748 -3.337 8.612 1.00 93.88 191 VAL A O 1
ATOM 1402 N N . GLY A 1 192 ? -19.934 -3.221 6.711 1.00 93.25 192 GLY A N 1
ATOM 1403 C CA . GLY A 1 192 ? -21.093 -3.948 7.231 1.00 93.25 192 GLY A CA 1
ATOM 1404 C C . GLY A 1 192 ? -21.739 -3.228 8.423 1.00 93.25 192 GLY A C 1
ATOM 1405 O O . GLY A 1 192 ? -22.145 -2.067 8.327 1.00 93.25 192 GLY A O 1
ATOM 1406 N N . SER A 1 193 ? -21.832 -3.919 9.562 1.00 94.50 193 SER A N 1
ATOM 1407 C CA . SER A 1 193 ? -22.358 -3.371 10.822 1.00 94.50 193 SER A CA 1
ATOM 1408 C C . SER A 1 193 ? -21.290 -2.693 11.689 1.00 94.50 193 SER A C 1
ATOM 1410 O O . SER A 1 193 ? -21.535 -2.454 12.868 1.00 94.50 193 SER A O 1
ATOM 1412 N N . ARG A 1 194 ? -20.095 -2.419 11.152 1.00 95.12 194 ARG A N 1
ATOM 1413 C CA . ARG A 1 194 ? -19.009 -1.751 11.879 1.00 95.12 194 ARG A CA 1
ATOM 1414 C C . ARG A 1 194 ? -18.754 -0.359 11.317 1.00 95.12 194 ARG A C 1
ATOM 1416 O O . ARG A 1 194 ? -18.614 -0.208 10.106 1.00 95.12 194 ARG A O 1
ATOM 1423 N N . LEU A 1 195 ? -18.636 0.625 12.204 1.00 95.00 195 LEU A N 1
ATOM 1424 C CA . LEU A 1 195 ? -18.004 1.915 11.927 1.00 95.00 195 LEU A CA 1
ATOM 1425 C C . LEU A 1 195 ? -16.582 1.875 12.477 1.00 95.00 195 LEU A C 1
ATOM 1427 O O . LEU A 1 195 ? -16.375 1.512 13.638 1.00 95.00 195 LEU A O 1
ATOM 1431 N N . LEU A 1 196 ? -15.617 2.243 11.653 1.00 96.44 196 LEU A N 1
ATOM 1432 C CA . LEU A 1 196 ? -14.212 2.317 12.002 1.00 96.44 196 LEU A CA 1
ATOM 1433 C C . LEU A 1 196 ? -13.771 3.768 11.911 1.00 96.44 196 LEU A C 1
ATOM 1435 O O . LEU A 1 196 ? -14.015 4.402 10.893 1.00 96.44 196 LEU A O 1
ATOM 1439 N N . VAL A 1 197 ? -13.094 4.272 12.937 1.00 95.19 197 VAL A N 1
ATOM 1440 C CA . VAL A 1 197 ? -12.583 5.646 12.960 1.00 95.19 197 VAL A CA 1
ATOM 1441 C C . VAL A 1 197 ? -11.098 5.614 13.284 1.00 95.19 197 VAL A C 1
ATOM 1443 O O . VAL A 1 197 ? -10.724 5.235 14.395 1.00 95.19 197 VAL A O 1
ATOM 1446 N N . SER A 1 198 ? -10.241 5.991 12.338 1.00 95.69 198 SER A N 1
ATOM 1447 C CA . SER A 1 198 ? -8.806 6.099 12.599 1.00 95.69 198 SER A CA 1
ATOM 1448 C C . SER A 1 198 ? -8.479 7.424 13.275 1.00 95.69 198 SER A C 1
ATOM 1450 O O . SER A 1 198 ? -9.101 8.455 13.007 1.00 95.69 198 SER A O 1
ATOM 1452 N N . THR A 1 199 ? -7.492 7.401 14.166 1.00 93.88 199 THR A N 1
ATOM 1453 C CA . THR A 1 199 ? -7.024 8.604 14.854 1.00 93.88 199 THR A CA 1
ATOM 1454 C C . THR A 1 199 ? -5.501 8.698 14.799 1.00 93.88 199 THR A C 1
ATOM 1456 O O . THR A 1 199 ? -4.769 7.809 15.259 1.00 93.88 199 THR A O 1
ATOM 1459 N N . SER A 1 200 ? -5.020 9.790 14.212 1.00 87.38 200 SER A N 1
ATOM 1460 C CA . SER A 1 200 ? -3.606 10.143 14.154 1.00 87.38 200 SER A CA 1
ATOM 1461 C C . SER A 1 200 ? -3.218 10.804 15.468 1.00 87.38 200 SER A C 1
ATOM 1463 O O . SER A 1 200 ? -3.361 12.011 15.628 1.00 87.38 200 SER A O 1
ATOM 1465 N N . ASN A 1 201 ? -2.746 10.014 16.429 1.00 84.38 201 ASN A N 1
ATOM 1466 C CA . ASN A 1 201 ? -2.586 10.447 17.818 1.00 84.38 201 ASN A CA 1
ATOM 1467 C C . ASN A 1 201 ? -1.376 11.387 18.047 1.00 84.38 201 ASN A C 1
ATOM 1469 O O . ASN A 1 201 ? -0.430 11.059 18.770 1.00 84.38 201 ASN A O 1
ATOM 1473 N N . PHE A 1 202 ? -1.396 12.565 17.420 1.00 82.38 202 PHE A N 1
ATOM 1474 C CA . PHE A 1 202 ? -0.423 13.638 17.601 1.00 82.38 202 PHE A CA 1
ATOM 1475 C C . PHE A 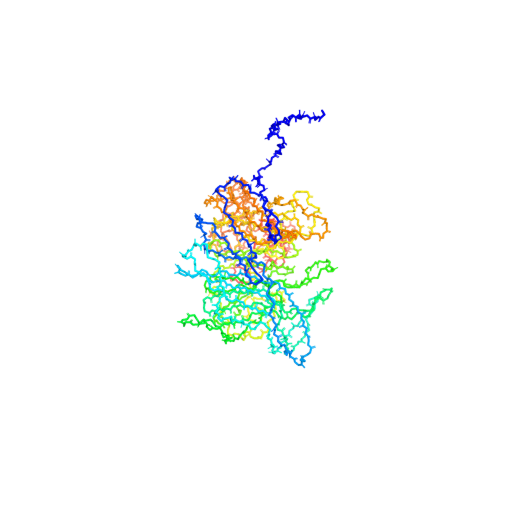1 202 ? -0.526 14.213 19.015 1.00 82.38 202 PHE A C 1
ATOM 1477 O O . PHE A 1 202 ? -1.574 14.729 19.415 1.00 82.38 202 PHE A O 1
ATOM 1484 N N . GLU A 1 203 ? 0.579 14.172 19.757 1.00 79.88 203 GLU A N 1
ATOM 1485 C CA . GLU A 1 203 ? 0.709 14.899 21.024 1.00 79.88 203 GLU A CA 1
ATOM 1486 C C . GLU A 1 203 ? 1.290 16.297 20.788 1.00 79.88 203 GLU A C 1
ATOM 1488 O O . GLU A 1 203 ? 0.899 17.275 21.426 1.00 79.88 203 GLU A O 1
ATOM 1493 N N . ARG A 1 204 ? 2.230 16.400 19.842 1.00 78.00 204 ARG A N 1
ATOM 1494 C CA . ARG A 1 204 ? 2.936 17.640 19.522 1.00 78.00 204 ARG A CA 1
ATOM 1495 C C . ARG A 1 204 ? 3.187 17.742 18.026 1.00 78.00 204 ARG A C 1
ATOM 1497 O O . ARG A 1 204 ? 3.672 16.794 17.421 1.00 78.00 204 ARG A O 1
ATOM 1504 N N . VAL A 1 205 ? 2.911 18.916 17.465 1.00 66.88 205 VAL A N 1
ATOM 1505 C CA . VAL A 1 205 ? 3.233 19.287 16.078 1.00 66.88 205 VAL A CA 1
ATOM 1506 C C . VAL A 1 205 ? 4.441 20.231 16.042 1.00 66.88 205 VAL A C 1
ATOM 1508 O O . VAL A 1 205 ? 4.723 20.917 17.027 1.00 66.88 205 VAL A O 1
ATOM 1511 N N . GLY A 1 206 ? 5.152 20.291 14.914 1.00 68.00 206 GLY A N 1
ATOM 1512 C CA . GLY A 1 206 ? 6.291 21.196 14.699 1.00 68.00 206 GLY A CA 1
ATOM 1513 C C . GLY A 1 206 ? 7.599 20.456 14.427 1.00 68.00 206 GLY A C 1
ATOM 1514 O O . GLY A 1 206 ? 7.576 19.352 13.912 1.00 68.00 206 GLY A O 1
ATOM 1515 N N . SER A 1 207 ? 8.738 21.059 14.779 1.00 62.72 207 SER A N 1
ATOM 1516 C CA . SER A 1 207 ? 10.089 20.547 14.471 1.00 62.72 207 SER A CA 1
ATOM 1517 C C . SER A 1 207 ? 10.567 19.387 15.357 1.00 62.72 207 SER A C 1
ATOM 1519 O O . SER A 1 207 ? 11.750 19.076 15.370 1.00 62.72 207 SER A O 1
ATOM 1521 N N . ASN A 1 208 ? 9.693 18.840 16.203 1.00 73.69 208 ASN A N 1
ATOM 1522 C CA . ASN A 1 208 ? 9.972 17.656 17.016 1.00 73.69 208 ASN A CA 1
ATOM 1523 C C . ASN A 1 208 ? 8.643 16.958 17.334 1.00 73.69 208 ASN A C 1
ATOM 1525 O O . ASN A 1 208 ? 8.164 17.052 18.476 1.00 73.69 208 ASN A O 1
ATOM 1529 N N . PRO A 1 209 ? 7.963 16.414 16.306 1.00 78.31 209 PRO A N 1
ATOM 1530 C CA . PRO A 1 209 ? 6.669 15.789 16.499 1.00 78.31 209 PRO A CA 1
ATOM 1531 C C . PRO A 1 209 ? 6.789 14.599 17.447 1.00 78.31 209 PRO A C 1
ATOM 1533 O O . PRO A 1 209 ? 7.694 13.781 17.313 1.00 78.31 209 PRO A O 1
ATOM 1536 N N . ILE A 1 210 ? 5.846 14.508 18.384 1.00 82.56 210 ILE A N 1
ATOM 1537 C CA . ILE A 1 210 ? 5.698 13.344 19.257 1.00 82.56 210 ILE A CA 1
ATOM 1538 C C . ILE A 1 210 ? 4.391 12.666 18.892 1.00 82.56 210 ILE A C 1
ATOM 1540 O O . ILE A 1 210 ? 3.324 13.297 18.901 1.00 82.56 210 ILE A O 1
ATOM 1544 N N . LEU A 1 211 ? 4.506 11.389 18.551 1.00 85.75 211 LEU A N 1
ATOM 1545 C CA . LEU A 1 211 ? 3.420 10.577 18.043 1.00 85.75 211 LEU A CA 1
ATOM 1546 C C . LEU A 1 211 ? 3.205 9.370 18.947 1.00 85.75 211 LEU A C 1
ATOM 1548 O O . LEU A 1 211 ? 4.055 8.483 19.057 1.00 85.75 211 LEU A O 1
ATOM 1552 N N . ASN A 1 212 ? 2.028 9.334 19.566 1.00 90.44 212 ASN A N 1
ATOM 1553 C CA . ASN A 1 212 ? 1.537 8.133 20.218 1.00 90.44 212 ASN A CA 1
ATOM 1554 C C . ASN A 1 212 ? 1.221 7.063 19.155 1.00 90.44 212 ASN A C 1
ATOM 1556 O O . ASN A 1 212 ? 1.081 7.393 17.969 1.00 90.44 212 ASN A O 1
ATOM 1560 N N . PRO A 1 213 ? 1.102 5.781 19.546 1.00 90.06 213 PRO A N 1
ATOM 1561 C CA . PRO A 1 213 ? 0.675 4.737 18.622 1.00 90.06 213 PRO A CA 1
ATOM 1562 C C . PRO A 1 213 ? -0.624 5.131 17.931 1.00 90.06 213 PRO A C 1
ATOM 1564 O O . PRO A 1 213 ? -1.486 5.751 18.551 1.00 90.06 213 PRO A O 1
ATOM 1567 N N . GLY A 1 214 ? -0.780 4.761 16.666 1.00 93.19 214 GLY A N 1
ATOM 1568 C CA . GLY A 1 214 ? -2.036 4.961 15.964 1.00 93.19 214 GLY A CA 1
ATOM 1569 C C . GLY A 1 214 ? -3.148 4.078 16.510 1.00 93.19 214 GLY A C 1
ATOM 1570 O O . GLY A 1 214 ? -2.898 3.036 17.122 1.00 93.19 214 GLY A O 1
ATOM 1571 N N . THR A 1 215 ? -4.393 4.491 16.289 1.00 96.38 215 THR A N 1
ATOM 1572 C CA . THR A 1 215 ? -5.551 3.693 16.695 1.00 96.38 215 THR A CA 1
ATOM 1573 C C . THR A 1 215 ? -6.666 3.710 15.672 1.00 96.38 215 THR A C 1
ATOM 1575 O O . THR A 1 215 ? -6.865 4.697 14.969 1.00 96.38 215 THR A O 1
ATOM 1578 N N . VAL A 1 216 ? -7.425 2.616 15.641 1.00 97.25 216 VAL A N 1
ATOM 1579 C CA . 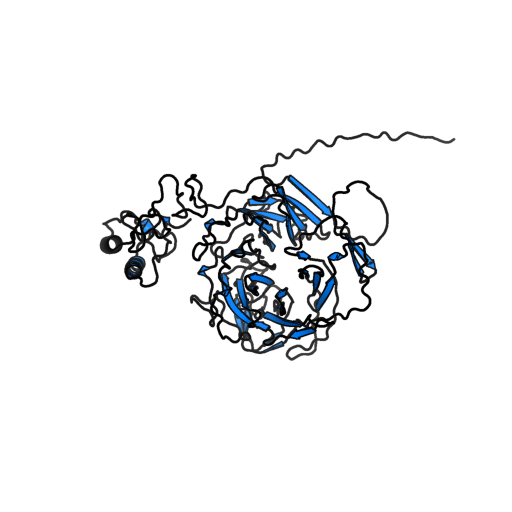VAL A 1 216 ? -8.714 2.516 14.955 1.00 97.25 216 VAL A CA 1
ATOM 1580 C C . VAL A 1 216 ? -9.775 2.221 16.002 1.00 97.25 216 VAL A C 1
ATOM 1582 O O . VAL A 1 216 ? -9.779 1.146 16.601 1.00 97.25 216 VAL A O 1
ATOM 1585 N N . LEU A 1 217 ? -10.654 3.183 16.257 1.00 96.06 217 LEU A N 1
ATOM 1586 C CA . LEU A 1 217 ? -11.823 3.013 17.110 1.00 96.06 217 LEU A CA 1
ATOM 1587 C C . LEU A 1 217 ? -12.888 2.223 16.356 1.00 96.06 217 LEU A C 1
ATOM 1589 O O . LEU A 1 217 ? -13.092 2.428 15.162 1.00 96.06 217 LEU A O 1
ATOM 1593 N N . LEU A 1 218 ? -13.570 1.334 17.065 1.00 96.06 218 LEU A N 1
ATOM 1594 C CA . LEU A 1 218 ? -14.571 0.444 16.500 1.00 96.06 218 LEU A CA 1
ATOM 1595 C C . LEU A 1 218 ? -15.923 0.700 17.163 1.00 96.06 218 LEU A C 1
ATOM 1597 O O . LEU A 1 218 ? -16.028 0.735 18.394 1.00 96.06 218 LEU A O 1
ATOM 1601 N N . PHE A 1 219 ? -16.966 0.810 16.347 1.00 94.62 219 PHE A N 1
ATOM 1602 C CA . PHE A 1 219 ? -18.346 0.924 16.802 1.00 94.62 219 PHE A CA 1
ATOM 1603 C C . PHE A 1 219 ? -19.236 -0.092 16.082 1.00 94.62 219 PHE A C 1
ATOM 1605 O O . PHE A 1 219 ? -19.079 -0.340 14.888 1.00 94.62 219 PHE A O 1
ATOM 1612 N N . ASP A 1 220 ? -20.168 -0.688 16.816 1.00 94.56 220 ASP A N 1
ATOM 1613 C CA . ASP A 1 220 ? -21.298 -1.436 16.280 1.00 94.56 220 ASP A CA 1
ATOM 1614 C C . ASP A 1 220 ? -22.385 -0.467 15.815 1.00 94.56 220 ASP A C 1
ATOM 1616 O O . ASP A 1 220 ? -22.822 0.396 16.578 1.00 94.56 220 ASP A O 1
ATOM 1620 N N . ILE A 1 221 ? -22.833 -0.631 14.571 1.00 91.12 221 ILE A N 1
ATOM 1621 C CA . ILE A 1 221 ? -24.001 0.042 14.009 1.00 91.12 221 ILE A CA 1
ATOM 1622 C C . ILE A 1 221 ? -25.144 -0.970 13.926 1.00 91.12 221 ILE A C 1
ATOM 1624 O O . ILE A 1 221 ? -25.048 -1.967 13.208 1.00 91.12 221 ILE A O 1
ATOM 1628 N N . ASP A 1 222 ? -26.255 -0.666 14.592 1.00 91.44 222 ASP A N 1
ATOM 1629 C CA . ASP A 1 222 ? -27.531 -1.350 14.387 1.00 91.44 222 ASP A CA 1
ATOM 1630 C C . ASP A 1 222 ? -28.518 -0.401 13.698 1.00 91.44 222 ASP A C 1
ATOM 1632 O O . ASP A 1 222 ? -29.000 0.576 14.274 1.00 91.44 222 ASP A O 1
ATOM 1636 N N . ASP A 1 223 ? -28.788 -0.714 12.433 1.00 88.31 223 ASP A N 1
ATOM 1637 C CA . ASP A 1 223 ? -29.730 -0.020 11.556 1.00 88.31 223 ASP A CA 1
ATOM 1638 C C . ASP A 1 223 ? -31.060 -0.776 11.396 1.00 88.31 223 ASP A C 1
ATOM 1640 O O . ASP A 1 223 ? -31.895 -0.392 10.577 1.00 88.31 223 ASP A O 1
ATOM 1644 N N . SER A 1 224 ? -31.283 -1.860 12.149 1.00 91.06 224 SER A N 1
ATOM 1645 C CA . SER A 1 224 ? -32.497 -2.679 12.019 1.00 91.06 224 SER A CA 1
ATOM 1646 C C . SER A 1 224 ? -33.753 -2.002 12.584 1.00 91.06 224 SER A C 1
ATOM 1648 O O . SER A 1 224 ? -34.879 -2.378 12.243 1.00 91.06 224 SER A O 1
ATOM 1650 N N . GLY A 1 225 ? -33.572 -1.003 13.453 1.00 88.75 225 GLY A N 1
ATOM 1651 C CA . GLY A 1 225 ? -34.642 -0.247 14.094 1.00 88.75 225 GLY A CA 1
ATOM 1652 C C . GLY A 1 225 ? -35.022 1.058 13.376 1.00 88.75 225 GLY A C 1
ATOM 1653 O O . GLY A 1 225 ? -34.346 1.508 12.457 1.00 88.75 225 GLY A O 1
ATOM 1654 N N . PRO A 1 226 ? -36.089 1.741 13.840 1.00 83.56 226 PRO A N 1
ATOM 1655 C CA . PRO A 1 226 ? -36.470 3.069 13.343 1.00 83.56 226 PRO A CA 1
ATOM 1656 C C . PRO A 1 226 ? -35.464 4.170 13.723 1.00 83.56 226 PRO A C 1
ATOM 1658 O O . PRO A 1 226 ? -35.584 5.300 13.257 1.00 83.56 226 PRO A O 1
ATOM 1661 N N . GLN A 1 227 ? -34.511 3.866 14.605 1.00 81.81 227 GLN A N 1
ATOM 1662 C CA . GLN A 1 227 ? -33.388 4.726 14.946 1.00 81.81 227 GLN A CA 1
ATOM 1663 C C . GLN A 1 227 ? -32.111 3.904 14.872 1.00 81.81 227 GLN A C 1
ATOM 1665 O O . GLN A 1 227 ? -32.023 2.868 15.526 1.00 81.81 227 GLN A O 1
ATOM 1670 N N . THR A 1 228 ? -31.123 4.411 14.142 1.00 82.69 228 THR A N 1
ATOM 1671 C CA . THR A 1 228 ? -29.766 3.872 14.150 1.00 82.69 228 THR A CA 1
ATOM 1672 C C . THR A 1 228 ? -29.165 4.005 15.544 1.00 82.69 228 THR A C 1
ATOM 1674 O O . THR A 1 228 ? -29.118 5.111 16.101 1.00 82.69 228 THR A O 1
ATOM 1677 N N . SER A 1 229 ? -28.690 2.901 16.113 1.00 85.94 229 SER A N 1
ATOM 1678 C CA . SER A 1 229 ? -27.811 2.930 17.283 1.00 85.94 229 SER A CA 1
ATOM 1679 C C . SER A 1 229 ? -26.369 2.706 16.872 1.00 85.94 229 SER A C 1
ATOM 1681 O O . SER A 1 229 ? -26.080 1.858 16.035 1.00 85.94 229 SER A O 1
ATOM 1683 N N . ILE A 1 230 ? -25.483 3.491 17.481 1.00 88.44 230 ILE A N 1
ATOM 1684 C CA . ILE A 1 230 ? -24.040 3.369 17.333 1.00 88.44 230 ILE A CA 1
ATOM 1685 C C . ILE A 1 230 ? -23.482 3.207 18.740 1.00 88.44 230 ILE A C 1
ATOM 1687 O O . ILE A 1 230 ? -23.689 4.081 19.587 1.00 88.44 230 ILE A O 1
ATOM 1691 N N . GLU A 1 231 ? -22.837 2.080 19.000 1.00 90.50 231 GLU A N 1
ATOM 1692 C CA . GLU A 1 231 ? -22.287 1.736 20.310 1.00 90.50 231 GLU A CA 1
ATOM 1693 C C . GLU A 1 231 ? -20.823 1.316 20.157 1.00 90.50 231 GLU A C 1
ATOM 1695 O O . GLU A 1 231 ? -20.477 0.712 19.147 1.00 90.50 231 GLU A O 1
ATOM 1700 N N . PRO A 1 232 ? -19.926 1.618 21.112 1.00 92.75 232 PRO A N 1
ATOM 1701 C CA . PRO A 1 232 ? -18.558 1.116 21.046 1.00 92.75 232 PRO A CA 1
ATOM 1702 C C . PRO A 1 232 ? -18.529 -0.412 20.938 1.00 92.75 232 PRO A C 1
ATOM 1704 O O . PRO A 1 232 ? -19.186 -1.108 21.712 1.00 92.75 232 PRO A O 1
ATOM 1707 N N . ALA A 1 233 ? -17.724 -0.919 20.009 1.00 94.88 233 ALA A N 1
ATOM 1708 C CA . ALA A 1 233 ? -17.515 -2.343 19.809 1.00 94.88 233 ALA A CA 1
ATOM 1709 C C . ALA A 1 233 ? -16.848 -3.009 21.023 1.00 94.88 233 ALA A C 1
ATOM 1711 O O . ALA A 1 233 ? -16.313 -2.353 21.921 1.00 94.88 233 ALA A O 1
ATOM 1712 N N . THR A 1 234 ? -16.815 -4.342 21.031 1.00 93.25 234 THR A N 1
ATOM 1713 C CA . THR A 1 234 ? -15.982 -5.119 21.960 1.00 93.25 234 THR A CA 1
ATOM 1714 C C . THR A 1 234 ? -15.041 -6.044 21.178 1.00 93.25 234 THR A C 1
ATOM 1716 O O . THR A 1 234 ? -15.540 -6.970 20.539 1.00 93.25 234 THR A O 1
ATOM 1719 N N . PRO A 1 235 ? -13.710 -5.847 21.249 1.00 94.75 235 PRO A N 1
ATOM 1720 C CA . PRO A 1 235 ? -13.028 -4.705 21.857 1.00 94.75 235 PRO A CA 1
ATOM 1721 C C . PRO A 1 235 ? -13.315 -3.394 21.096 1.00 94.75 235 PRO A C 1
ATOM 1723 O O . PRO A 1 235 ? -13.658 -3.424 19.917 1.00 94.75 235 PRO A O 1
ATOM 1726 N N . PRO A 1 236 ? -13.197 -2.232 21.761 1.00 93.56 236 PRO A N 1
ATOM 1727 C CA . PRO A 1 236 ? -13.643 -0.961 21.191 1.00 93.56 236 PRO A CA 1
ATOM 1728 C C . PRO A 1 236 ? -12.602 -0.239 20.330 1.00 93.56 236 PRO A C 1
ATOM 1730 O O . PRO A 1 236 ? -12.879 0.851 19.833 1.00 93.56 236 PRO A O 1
ATOM 1733 N N . PHE A 1 237 ? -11.390 -0.778 20.213 1.00 95.81 237 PHE A N 1
ATOM 1734 C CA . PHE A 1 237 ? -10.331 -0.207 19.390 1.00 95.81 237 PHE A CA 1
ATOM 1735 C C . PHE A 1 237 ? -9.269 -1.254 19.045 1.00 95.81 237 PHE A C 1
ATOM 1737 O O . PHE A 1 237 ? -9.161 -2.286 19.710 1.00 95.81 237 PHE A O 1
ATOM 1744 N N . ILE A 1 238 ? -8.463 -0.928 18.038 1.00 96.75 238 ILE A N 1
ATOM 1745 C CA . ILE A 1 238 ? -7.236 -1.618 17.638 1.00 96.75 238 ILE A CA 1
ATOM 1746 C C . ILE A 1 238 ? -6.093 -0.605 17.719 1.00 96.75 238 ILE A C 1
ATOM 1748 O O . ILE A 1 238 ? -6.253 0.531 17.268 1.00 96.75 238 ILE A O 1
ATOM 1752 N N . VAL A 1 239 ? -4.950 -1.002 18.279 1.00 96.12 239 VAL A N 1
ATOM 1753 C CA . VAL A 1 239 ? -3.707 -0.214 18.210 1.00 96.12 239 VAL A CA 1
ATOM 1754 C C . VAL A 1 239 ? -2.926 -0.645 16.972 1.00 96.12 239 VAL A C 1
ATOM 1756 O O . VAL A 1 239 ? -2.674 -1.837 16.806 1.00 96.12 239 VAL A O 1
ATOM 1759 N N . THR A 1 240 ? -2.576 0.299 16.099 1.00 95.50 240 THR A N 1
ATOM 1760 C CA . THR A 1 240 ? -1.859 0.021 14.844 1.00 95.50 240 THR A CA 1
ATOM 1761 C C . THR A 1 240 ? -0.401 -0.369 15.102 1.00 95.50 240 THR A C 1
ATOM 1763 O O . THR A 1 240 ? 0.161 -0.084 16.165 1.00 95.50 240 THR A O 1
ATOM 1766 N N . SER A 1 241 ? 0.221 -1.046 14.135 1.00 91.50 241 SER A N 1
ATOM 1767 C CA . SER A 1 241 ? 1.623 -1.480 14.224 1.00 91.50 241 SER A CA 1
ATOM 1768 C C . SER A 1 241 ? 2.597 -0.302 14.149 1.00 91.50 241 SER A C 1
ATOM 1770 O O . SER A 1 241 ? 3.639 -0.326 14.797 1.00 91.50 241 SER A O 1
ATOM 1772 N N . ASP A 1 242 ? 2.247 0.725 13.372 1.00 91.69 242 ASP A N 1
ATOM 1773 C CA . ASP A 1 242 ? 3.026 1.949 13.174 1.00 91.69 242 ASP A CA 1
ATOM 1774 C C . ASP A 1 242 ? 2.175 3.191 13.495 1.00 91.69 242 ASP A C 1
ATOM 1776 O O . ASP A 1 242 ? 0.942 3.128 13.441 1.00 91.69 242 ASP A O 1
ATOM 1780 N N . PRO A 1 243 ? 2.790 4.329 13.864 1.00 91.75 243 PRO A N 1
ATOM 1781 C CA . PRO A 1 243 ? 2.051 5.528 14.240 1.00 91.75 243 PRO A CA 1
ATOM 1782 C C . PRO A 1 243 ? 1.395 6.227 13.039 1.00 91.75 243 PRO A C 1
ATOM 1784 O O . PRO A 1 243 ? 1.728 5.991 11.877 1.00 91.75 243 PRO A O 1
ATOM 1787 N N . ASN A 1 244 ? 0.512 7.178 13.359 1.00 92.25 244 ASN A N 1
ATOM 1788 C CA . ASN A 1 244 ? -0.091 8.122 12.413 1.00 92.25 244 ASN A CA 1
ATOM 1789 C C . ASN A 1 244 ? -0.933 7.474 11.281 1.00 92.25 244 ASN A C 1
ATOM 1791 O O . ASN A 1 244 ? -0.607 7.629 10.096 1.00 92.25 244 ASN A O 1
ATOM 1795 N N . PRO A 1 245 ? -2.016 6.747 11.623 1.00 95.44 245 PRO A N 1
ATOM 1796 C CA . PRO A 1 245 ? -2.957 6.192 10.662 1.00 95.44 245 PRO A CA 1
ATOM 1797 C C . PRO A 1 245 ? -3.730 7.328 10.010 1.00 95.44 245 PRO A C 1
ATOM 1799 O O . PRO A 1 245 ? -4.441 8.064 10.682 1.00 95.44 245 PRO A O 1
ATOM 1802 N N . THR A 1 246 ? -3.598 7.467 8.701 1.00 93.38 246 THR A N 1
ATOM 1803 C CA . THR A 1 246 ? -4.131 8.614 7.951 1.00 93.38 246 THR A CA 1
ATOM 1804 C C . THR A 1 246 ? -5.292 8.267 7.040 1.00 93.38 246 THR A C 1
ATOM 1806 O O . THR A 1 246 ? -6.044 9.164 6.688 1.00 93.38 246 THR A O 1
ATOM 1809 N N . ALA A 1 247 ? -5.455 6.991 6.693 1.00 94.25 247 ALA A N 1
ATOM 1810 C CA . ALA A 1 247 ? -6.557 6.541 5.863 1.00 94.25 247 ALA A CA 1
ATOM 1811 C C . ALA A 1 247 ? -6.996 5.119 6.213 1.00 94.25 247 ALA A C 1
ATOM 1813 O O . ALA A 1 247 ? -6.199 4.288 6.663 1.00 94.25 247 ALA A O 1
ATOM 1814 N N . LEU A 1 248 ? -8.266 4.847 5.947 1.00 96.31 248 LEU A N 1
ATOM 1815 C CA . LEU A 1 248 ? -8.921 3.556 5.979 1.00 96.31 248 LEU A CA 1
ATOM 1816 C C . LEU A 1 248 ? -9.355 3.201 4.554 1.00 96.31 248 LEU A C 1
ATOM 1818 O O . LEU A 1 248 ? -9.734 4.051 3.746 1.00 96.31 248 LEU A O 1
ATOM 1822 N N . THR A 1 249 ? -9.267 1.926 4.193 1.00 96.94 249 THR A N 1
ATOM 1823 C CA . THR A 1 249 ? -9.729 1.451 2.880 1.00 96.94 249 THR A CA 1
ATOM 1824 C C . THR A 1 249 ? -10.368 0.085 3.014 1.00 96.94 249 THR A C 1
ATOM 1826 O O . THR A 1 249 ? -9.763 -0.829 3.573 1.00 96.94 249 THR A O 1
ATOM 1829 N N . ALA A 1 250 ? -11.593 -0.061 2.513 1.00 96.31 250 ALA A N 1
ATOM 1830 C CA . ALA A 1 250 ? -12.254 -1.357 2.469 1.00 96.31 250 ALA A CA 1
ATOM 1831 C C . ALA A 1 250 ? -11.497 -2.290 1.518 1.00 96.31 250 ALA A C 1
ATOM 1833 O O . ALA A 1 250 ? -11.124 -1.901 0.415 1.00 96.31 250 ALA A O 1
ATOM 1834 N N . LEU A 1 251 ? -11.274 -3.526 1.951 1.00 96.62 251 LEU A N 1
ATOM 1835 C CA . LEU A 1 251 ? -10.625 -4.567 1.164 1.00 96.62 251 LEU A CA 1
ATOM 1836 C C . LEU A 1 251 ? -11.610 -5.712 0.877 1.00 96.62 251 LEU A C 1
ATOM 1838 O O . LEU A 1 251 ? -12.603 -5.887 1.600 1.00 96.62 251 LEU A O 1
ATOM 1842 N N . PRO A 1 252 ? -11.326 -6.556 -0.133 1.00 93.56 252 PRO A N 1
ATOM 1843 C CA . PRO A 1 252 ? -12.086 -7.777 -0.364 1.00 93.56 252 PRO A CA 1
ATOM 1844 C C . PRO A 1 252 ? -12.208 -8.648 0.896 1.00 93.56 252 PRO A C 1
ATOM 1846 O O . PRO A 1 252 ? -11.301 -8.733 1.724 1.00 93.56 252 PRO A O 1
ATOM 1849 N N . GLY A 1 253 ? -13.355 -9.316 1.043 1.00 93.44 253 GLY A N 1
ATOM 1850 C CA . GLY A 1 253 ? -13.620 -10.204 2.180 1.00 93.44 253 GLY A CA 1
ATOM 1851 C C . GLY A 1 253 ? -13.986 -9.495 3.490 1.00 93.44 253 GLY A C 1
ATOM 1852 O O . GLY A 1 253 ? -14.023 -10.149 4.530 1.00 93.44 253 GLY A O 1
ATOM 1853 N N . GLY A 1 254 ? -14.272 -8.188 3.455 1.00 95.00 254 GLY A N 1
ATOM 1854 C CA . GLY A 1 254 ? -14.653 -7.410 4.640 1.00 95.00 254 GLY A CA 1
ATOM 1855 C C . GLY A 1 254 ? -13.472 -7.030 5.536 1.00 95.00 254 GLY A C 1
ATOM 1856 O O . GLY A 1 254 ? -13.680 -6.642 6.684 1.00 95.00 254 GLY A O 1
ATOM 1857 N N . LEU A 1 255 ? -12.245 -7.162 5.026 1.00 97.00 255 LEU A N 1
ATOM 1858 C CA . LEU A 1 255 ? -11.040 -6.651 5.671 1.00 97.00 255 LEU A CA 1
ATOM 1859 C C . LEU A 1 255 ? -10.921 -5.138 5.452 1.00 97.00 255 LEU A C 1
ATOM 1861 O O . LEU A 1 255 ? -11.583 -4.564 4.585 1.00 97.00 255 LEU A O 1
ATOM 1865 N N . VAL A 1 256 ? -10.056 -4.491 6.227 1.00 97.94 256 VAL A N 1
ATOM 1866 C CA . VAL A 1 256 ? -9.752 -3.062 6.084 1.00 97.94 256 VAL A CA 1
ATOM 1867 C C . VAL A 1 256 ? -8.244 -2.856 6.082 1.00 97.94 256 VAL A C 1
ATOM 1869 O O . VAL A 1 256 ? -7.541 -3.420 6.917 1.00 97.94 256 VAL A O 1
ATOM 1872 N N . ALA A 1 257 ? -7.749 -2.046 5.152 1.00 97.94 257 ALA A N 1
ATOM 1873 C CA . ALA A 1 257 ? -6.402 -1.501 5.202 1.00 97.94 257 ALA A CA 1
ATOM 1874 C C . ALA A 1 257 ? -6.382 -0.225 6.050 1.00 97.94 257 ALA A C 1
ATOM 1876 O O . ALA A 1 257 ? -7.261 0.626 5.908 1.00 97.94 257 ALA A O 1
ATOM 1877 N N . VAL A 1 258 ? -5.361 -0.084 6.890 1.00 97.81 258 VAL A N 1
ATOM 1878 C CA . VAL A 1 258 ? -5.068 1.115 7.676 1.00 97.81 258 VAL A CA 1
ATOM 1879 C C . VAL A 1 258 ? -3.717 1.653 7.219 1.00 97.81 258 VAL A C 1
ATOM 1881 O O . VAL A 1 258 ? -2.683 1.023 7.446 1.00 97.81 258 VAL A O 1
ATOM 1884 N N . THR A 1 259 ? -3.719 2.806 6.556 1.00 97.19 259 THR A N 1
ATOM 1885 C CA . THR A 1 259 ? -2.498 3.439 6.046 1.00 97.19 259 THR A CA 1
ATOM 1886 C C . THR A 1 259 ? -1.813 4.219 7.161 1.00 97.19 259 THR A C 1
ATOM 1888 O O . THR A 1 259 ? -2.240 5.324 7.509 1.00 97.19 259 THR A O 1
ATOM 1891 N N . ASN A 1 260 ? -0.729 3.666 7.702 1.00 95.75 260 ASN A N 1
ATOM 1892 C CA . ASN A 1 260 ? 0.118 4.319 8.693 1.00 95.75 260 ASN A CA 1
ATOM 1893 C C . ASN A 1 260 ? 1.188 5.137 7.971 1.00 95.75 260 ASN A C 1
ATOM 1895 O O . ASN A 1 260 ? 2.133 4.592 7.394 1.00 95.75 260 ASN A O 1
ATOM 1899 N N . SER A 1 261 ? 1.040 6.459 7.992 1.00 92.62 261 SER A N 1
ATOM 1900 C CA . SER A 1 261 ? 1.949 7.361 7.282 1.00 92.62 261 SER A CA 1
ATOM 1901 C C . SER A 1 261 ? 3.302 7.526 7.987 1.00 92.62 261 SER A C 1
ATOM 1903 O O . SER A 1 261 ? 4.260 8.007 7.386 1.00 92.62 261 SER A O 1
ATOM 1905 N N . GLY A 1 262 ? 3.430 7.106 9.247 1.00 89.94 262 GLY A N 1
ATOM 1906 C CA . GLY A 1 262 ? 4.663 7.283 10.008 1.00 89.94 262 GLY A CA 1
ATOM 1907 C C . GLY A 1 262 ? 4.914 8.742 10.405 1.00 89.94 262 GLY A C 1
ATOM 1908 O O . GLY A 1 262 ? 3.985 9.540 10.554 1.00 89.94 262 GLY A O 1
ATOM 1909 N N . LEU A 1 263 ? 6.188 9.085 10.620 1.00 85.44 263 LEU A N 1
ATOM 1910 C CA . LEU A 1 263 ? 6.616 10.408 11.089 1.00 85.44 263 LEU A CA 1
ATOM 1911 C C . LEU A 1 263 ? 7.178 11.251 9.937 1.00 85.44 263 LEU A C 1
ATOM 1913 O O . LEU A 1 263 ? 8.014 10.778 9.159 1.00 85.44 263 LEU A O 1
ATOM 1917 N N . LEU A 1 264 ? 6.758 12.514 9.901 1.00 82.06 264 LEU A N 1
ATOM 1918 C CA . LEU A 1 264 ? 7.245 13.550 8.997 1.00 82.06 264 LEU A CA 1
ATOM 1919 C C . LEU A 1 264 ? 7.920 14.656 9.818 1.00 82.06 264 LEU A C 1
ATOM 1921 O O . LEU A 1 264 ? 7.291 15.220 10.713 1.00 82.06 264 LEU A O 1
ATOM 1925 N N . ASP A 1 265 ? 9.160 15.004 9.477 1.00 77.19 265 ASP A N 1
ATOM 1926 C CA . ASP A 1 265 ? 9.827 16.213 9.961 1.00 77.19 265 ASP A CA 1
ATOM 1927 C C . ASP A 1 265 ? 10.009 17.200 8.802 1.00 77.19 265 ASP A C 1
ATOM 1929 O O . ASP A 1 265 ? 10.906 17.085 7.967 1.00 77.19 265 ASP A O 1
ATOM 1933 N N . VAL A 1 266 ? 9.137 18.207 8.755 1.00 69.56 266 VAL A N 1
ATOM 1934 C CA . VAL A 1 266 ? 9.188 19.259 7.730 1.00 69.56 266 VAL A CA 1
ATOM 1935 C C . VAL A 1 266 ? 10.407 20.178 7.866 1.00 69.56 266 VAL A C 1
ATOM 1937 O O . VAL A 1 266 ? 10.706 20.933 6.941 1.00 69.56 266 VAL A O 1
ATOM 1940 N N . ALA A 1 267 ? 11.109 20.153 9.005 1.00 69.19 267 ALA A N 1
ATOM 1941 C CA . ALA A 1 267 ? 12.227 21.050 9.270 1.00 69.19 267 ALA A CA 1
ATOM 1942 C C . ALA A 1 267 ? 13.566 20.532 8.722 1.00 69.19 267 ALA A C 1
ATOM 1944 O O . ALA A 1 267 ? 14.475 21.338 8.498 1.00 69.19 267 ALA A O 1
ATOM 1945 N N . VAL A 1 268 ? 13.712 19.219 8.504 1.00 62.28 268 VAL A N 1
ATOM 1946 C CA . VAL A 1 268 ? 15.002 18.599 8.171 1.00 62.28 268 VAL A CA 1
ATOM 1947 C C . VAL A 1 268 ? 14.843 17.562 7.054 1.00 62.28 268 VAL A C 1
ATOM 1949 O O . VAL A 1 268 ? 14.225 16.528 7.263 1.00 62.28 268 VAL A O 1
ATOM 1952 N N . PRO A 1 269 ? 15.440 17.770 5.866 1.00 65.06 269 PRO A N 1
ATOM 1953 C CA . PRO A 1 269 ? 15.584 16.707 4.877 1.00 65.06 269 PRO A CA 1
ATOM 1954 C C . PRO A 1 269 ? 16.491 15.569 5.401 1.00 65.06 269 PRO A C 1
ATOM 1956 O O . PRO A 1 269 ? 17.560 15.866 5.942 1.00 65.06 269 PRO A O 1
ATOM 1959 N N . PRO A 1 270 ? 16.158 14.282 5.177 1.00 66.12 270 PRO A N 1
ATOM 1960 C CA . PRO A 1 270 ? 14.965 13.794 4.490 1.00 66.12 270 PRO A CA 1
ATOM 1961 C C . PRO A 1 270 ? 13.702 14.008 5.330 1.00 66.12 270 PRO A C 1
ATOM 1963 O O . PRO A 1 270 ? 13.690 13.713 6.516 1.00 66.12 270 PRO A O 1
ATOM 1966 N N . LEU A 1 271 ? 12.631 14.464 4.675 1.00 75.50 271 LEU A N 1
ATOM 1967 C CA . LEU A 1 271 ? 11.363 14.803 5.330 1.00 75.50 271 LEU A CA 1
ATOM 1968 C C . LEU A 1 271 ? 10.743 13.605 6.074 1.00 75.50 271 LEU A C 1
ATOM 1970 O O . LEU A 1 271 ? 9.998 13.778 7.030 1.00 75.50 271 LEU A O 1
ATOM 1974 N N . VAL A 1 272 ? 11.055 12.377 5.653 1.00 79.31 272 VAL A N 1
ATOM 1975 C CA . VAL A 1 272 ? 10.600 11.158 6.326 1.00 79.31 272 VAL A CA 1
ATOM 1976 C C . VAL A 1 272 ? 11.610 10.738 7.379 1.00 79.31 272 VAL A C 1
ATOM 1978 O O . VAL A 1 272 ? 12.728 10.328 7.052 1.00 79.31 272 VAL A O 1
ATOM 1981 N N . THR A 1 273 ? 11.189 10.764 8.635 1.00 79.19 273 THR A N 1
ATOM 1982 C CA . THR A 1 273 ? 12.004 10.278 9.750 1.00 79.19 273 THR A CA 1
ATOM 1983 C C . THR A 1 273 ? 11.491 8.958 10.319 1.00 79.19 273 THR A C 1
ATOM 1985 O O . THR A 1 273 ? 12.284 8.160 10.821 1.00 79.19 273 THR A O 1
ATOM 1988 N N . GLY A 1 274 ? 10.190 8.689 10.172 1.00 83.12 274 GLY A N 1
ATOM 1989 C CA . GLY A 1 274 ? 9.550 7.447 10.594 1.00 83.12 274 GLY A CA 1
ATOM 1990 C C . GLY A 1 274 ? 9.465 6.382 9.503 1.00 83.12 274 GLY A C 1
ATOM 1991 O O . GLY A 1 274 ? 9.936 6.550 8.379 1.00 83.12 274 GLY A O 1
ATOM 1992 N N . VAL A 1 275 ? 8.842 5.265 9.858 1.00 90.25 275 VAL A N 1
ATOM 1993 C CA . VAL A 1 275 ? 8.514 4.174 8.939 1.00 90.25 275 VAL A CA 1
ATOM 1994 C C . VAL A 1 275 ? 7.020 4.190 8.631 1.00 90.25 275 VAL A C 1
ATOM 1996 O O . VAL A 1 275 ? 6.208 4.475 9.509 1.00 90.25 275 VAL A O 1
ATOM 1999 N N . GLY A 1 276 ? 6.675 3.911 7.379 1.00 93.31 276 GLY A N 1
ATOM 2000 C CA . GLY A 1 276 ? 5.302 3.786 6.914 1.00 93.31 276 GLY A CA 1
ATOM 2001 C C . GLY A 1 276 ? 4.905 2.323 6.747 1.00 93.31 276 GLY A C 1
ATOM 2002 O O . GLY A 1 276 ? 5.738 1.447 6.473 1.00 93.31 276 GLY A O 1
ATOM 2003 N N . SER A 1 277 ? 3.615 2.048 6.890 1.00 96.44 277 SER A N 1
ATOM 2004 C CA . SER A 1 277 ? 3.058 0.719 6.648 1.00 96.44 277 SER A CA 1
ATOM 2005 C C . SER A 1 277 ? 1.592 0.769 6.250 1.00 96.44 277 SER A C 1
ATOM 2007 O O . SER A 1 277 ? 0.932 1.805 6.319 1.00 96.44 277 SER A O 1
ATOM 2009 N N . ILE A 1 278 ? 1.090 -0.383 5.818 1.00 97.44 278 ILE A N 1
ATOM 2010 C CA . ILE A 1 278 ? -0.338 -0.628 5.653 1.00 97.44 278 ILE A CA 1
ATOM 2011 C C . ILE A 1 278 ? -0.683 -1.821 6.541 1.00 97.44 278 ILE A C 1
ATOM 2013 O O . ILE A 1 278 ? -0.304 -2.952 6.230 1.00 97.44 278 ILE A O 1
ATOM 2017 N N . ASP A 1 279 ? -1.381 -1.586 7.648 1.00 97.62 279 ASP A N 1
ATOM 2018 C CA . ASP A 1 279 ? -1.930 -2.680 8.447 1.00 97.62 279 ASP A CA 1
ATOM 2019 C C . ASP A 1 279 ? -3.194 -3.221 7.782 1.00 97.62 279 ASP A C 1
ATOM 2021 O O . ASP A 1 279 ? -3.989 -2.472 7.226 1.00 97.62 279 ASP A O 1
ATOM 2025 N N . VAL A 1 280 ? -3.402 -4.530 7.863 1.00 97.56 280 VAL A N 1
ATOM 2026 C CA . VAL A 1 280 ? -4.639 -5.189 7.444 1.00 97.56 280 VAL A CA 1
ATOM 2027 C C . VAL A 1 280 ? -5.360 -5.648 8.697 1.00 97.56 280 VAL A C 1
ATOM 2029 O O . VAL A 1 280 ? -4.810 -6.430 9.477 1.00 97.56 280 VAL A O 1
ATOM 2032 N N . ILE A 1 281 ? -6.590 -5.185 8.890 1.00 97.31 281 ILE A N 1
ATOM 2033 C CA . ILE A 1 281 ? -7.418 -5.526 10.044 1.00 97.31 281 ILE A CA 1
ATOM 2034 C C . ILE A 1 281 ? -8.665 -6.305 9.629 1.00 97.31 281 ILE A C 1
ATOM 2036 O O . ILE A 1 281 ? -9.260 -6.066 8.578 1.00 97.31 281 ILE A O 1
ATOM 2040 N N . ASP A 1 282 ? -9.073 -7.229 10.493 1.00 96.75 282 ASP A N 1
ATOM 2041 C CA . ASP A 1 282 ? -10.400 -7.838 10.481 1.00 96.75 282 ASP A CA 1
ATOM 2042 C C . ASP A 1 282 ? -11.276 -7.051 11.473 1.00 96.75 282 ASP A C 1
ATOM 2044 O O . ASP A 1 282 ? -11.054 -7.154 12.684 1.00 96.75 282 ASP A O 1
ATOM 2048 N N . PRO A 1 283 ? -12.251 -6.249 11.006 1.00 95.62 283 PRO A N 1
ATOM 2049 C CA . PRO A 1 283 ? -13.097 -5.438 11.882 1.00 95.62 283 PRO A CA 1
ATOM 2050 C C . PRO A 1 283 ? -14.095 -6.260 12.705 1.00 95.62 283 PRO A C 1
ATOM 2052 O O . PRO A 1 283 ? -14.617 -5.774 13.709 1.00 95.62 283 PRO A O 1
ATOM 2055 N N . VAL A 1 284 ? -14.389 -7.498 12.298 1.00 94.38 284 VAL A N 1
ATOM 2056 C CA . VAL A 1 284 ? -15.285 -8.391 13.041 1.00 94.38 284 VAL A CA 1
ATOM 2057 C C . VAL A 1 284 ? -14.536 -9.008 14.212 1.00 94.38 284 VAL A C 1
ATOM 2059 O O . VAL A 1 284 ? -15.039 -8.975 15.335 1.00 94.38 284 VAL A O 1
ATOM 2062 N N . ALA A 1 285 ? -13.334 -9.529 13.954 1.00 94.25 285 ALA A N 1
ATOM 2063 C CA . ALA A 1 285 ? -12.448 -10.057 14.992 1.00 94.25 285 ALA A CA 1
ATOM 2064 C C . ALA A 1 285 ? -11.775 -8.950 15.819 1.00 94.25 285 ALA A C 1
ATOM 2066 O O . ALA A 1 285 ? -11.273 -9.221 16.906 1.00 94.25 285 ALA A O 1
ATOM 2067 N N . ALA A 1 286 ? -11.789 -7.715 15.310 1.00 95.31 286 ALA A N 1
ATOM 2068 C CA . ALA A 1 286 ? -11.095 -6.559 15.850 1.00 95.31 286 ALA A CA 1
ATOM 2069 C C . ALA A 1 286 ? -9.588 -6.802 16.018 1.00 95.31 286 ALA A C 1
ATOM 2071 O O . ALA A 1 286 ? -9.031 -6.486 17.058 1.00 95.31 286 ALA A O 1
ATOM 2072 N N . THR A 1 287 ? -8.917 -7.374 15.014 1.00 95.12 287 THR A N 1
ATOM 2073 C CA . THR A 1 287 ? -7.485 -7.733 15.085 1.00 95.12 287 THR A CA 1
ATOM 2074 C C . THR A 1 287 ? -6.722 -7.333 13.832 1.00 95.12 287 THR A C 1
ATOM 2076 O O . THR A 1 287 ? -7.264 -7.422 12.733 1.00 95.12 287 THR A O 1
ATOM 2079 N N . ILE A 1 288 ? -5.431 -7.014 13.976 1.00 95.38 288 ILE A N 1
ATOM 2080 C CA . ILE A 1 288 ? -4.488 -6.944 12.849 1.00 95.38 288 ILE A CA 1
ATOM 2081 C C . ILE A 1 288 ? -4.150 -8.369 12.390 1.00 95.38 288 ILE A C 1
ATOM 2083 O O . ILE A 1 288 ? -3.641 -9.166 13.184 1.00 95.38 288 ILE A O 1
ATOM 2087 N N . VAL A 1 289 ? -4.420 -8.669 11.118 1.00 95.88 289 VAL A N 1
ATOM 2088 C CA . VAL A 1 289 ? -4.171 -9.975 10.476 1.00 95.88 289 VAL A CA 1
ATOM 2089 C C . VAL A 1 289 ? -2.894 -9.995 9.629 1.00 95.88 289 VAL A C 1
ATOM 2091 O O . VAL A 1 289 ? -2.390 -11.063 9.292 1.00 95.88 289 VAL A O 1
ATOM 2094 N N . GLY A 1 290 ? -2.331 -8.830 9.312 1.00 95.69 290 GLY A N 1
ATOM 2095 C CA . GLY A 1 290 ? -1.057 -8.696 8.609 1.00 95.69 290 GLY A CA 1
ATOM 2096 C C . GLY A 1 290 ? -0.640 -7.234 8.494 1.00 95.69 290 GLY A C 1
ATOM 2097 O O . GLY A 1 290 ? -1.453 -6.344 8.722 1.00 95.69 290 GLY A O 1
ATOM 2098 N N . SER A 1 291 ? 0.618 -6.981 8.146 1.00 96.81 291 SER A N 1
ATOM 2099 C CA . SER A 1 291 ? 1.116 -5.623 7.901 1.00 96.81 291 SER A CA 1
ATOM 2100 C C . SER A 1 291 ? 2.086 -5.606 6.724 1.00 96.81 291 SER A C 1
ATOM 2102 O O . SER A 1 291 ? 2.962 -6.472 6.623 1.00 96.81 291 SER A O 1
ATOM 2104 N N . PHE A 1 292 ? 1.924 -4.640 5.821 1.00 96.88 292 PHE A N 1
ATOM 2105 C CA . PHE A 1 292 ? 2.841 -4.365 4.718 1.00 96.88 292 PHE A CA 1
ATOM 2106 C C . PHE A 1 292 ? 3.849 -3.292 5.156 1.00 96.88 292 PHE A C 1
ATOM 2108 O O . PHE A 1 292 ? 3.498 -2.111 5.187 1.00 96.88 292 PHE A O 1
ATOM 2115 N N . PRO A 1 293 ? 5.097 -3.657 5.495 1.00 95.94 293 PRO A N 1
ATOM 2116 C CA . PRO A 1 293 ? 6.114 -2.671 5.840 1.00 95.94 293 PRO A CA 1
ATOM 2117 C C . PRO A 1 293 ? 6.605 -1.987 4.564 1.00 95.94 293 PRO A C 1
ATOM 2119 O O . PRO A 1 293 ? 7.194 -2.629 3.693 1.00 95.94 293 PRO A O 1
ATOM 2122 N N . LEU A 1 294 ? 6.351 -0.688 4.437 1.00 95.12 294 LEU A N 1
ATOM 2123 C CA . LEU A 1 294 ? 6.751 0.065 3.251 1.00 95.12 294 LEU A CA 1
ATOM 2124 C C . LEU A 1 294 ? 8.146 0.692 3.398 1.00 95.12 294 LEU A C 1
ATOM 2126 O O . LEU A 1 294 ? 8.683 1.198 2.413 1.00 95.12 294 LEU A O 1
ATOM 2130 N N . GLY A 1 295 ? 8.757 0.630 4.587 1.00 92.25 295 GLY A N 1
ATOM 2131 C CA . GLY A 1 295 ? 10.059 1.220 4.895 1.00 92.25 295 GLY A CA 1
ATOM 2132 C C . GLY A 1 295 ? 9.957 2.685 5.324 1.00 92.25 295 GLY A C 1
ATOM 2133 O O . GLY A 1 295 ? 8.930 3.121 5.840 1.00 92.25 295 GLY A O 1
ATOM 2134 N N . LYS A 1 296 ? 11.025 3.467 5.117 1.00 90.88 296 LYS A N 1
ATOM 2135 C CA . LYS A 1 296 ? 11.075 4.908 5.446 1.00 90.88 296 LYS A CA 1
ATOM 2136 C C . LYS A 1 296 ? 10.348 5.759 4.408 1.00 90.88 296 LYS A C 1
ATOM 2138 O O . LYS A 1 296 ? 10.928 6.610 3.737 1.00 90.88 296 LYS A O 1
ATOM 2143 N N . VAL A 1 297 ? 9.063 5.488 4.265 1.00 89.75 297 VAL A N 1
ATOM 2144 C CA . VAL A 1 297 ? 8.141 6.223 3.406 1.00 89.75 297 VAL A CA 1
ATOM 2145 C C . VAL A 1 297 ? 7.062 6.870 4.251 1.00 89.75 297 VAL A C 1
ATOM 2147 O O . VAL A 1 297 ? 6.847 6.494 5.399 1.00 89.75 297 VAL A O 1
ATOM 2150 N N . ASN A 1 298 ? 6.356 7.815 3.650 1.00 91.25 298 ASN A N 1
ATOM 2151 C CA . ASN A 1 298 ? 5.198 8.439 4.252 1.00 91.25 298 ASN A CA 1
ATOM 2152 C C . ASN A 1 298 ? 4.026 8.282 3.275 1.00 91.25 298 ASN A C 1
ATOM 2154 O O . ASN A 1 298 ? 3.843 9.146 2.419 1.00 91.25 298 ASN A O 1
ATOM 2158 N N . PRO A 1 299 ? 3.321 7.131 3.281 1.00 93.31 299 PRO A N 1
ATOM 2159 C CA . PRO A 1 299 ? 2.235 6.886 2.341 1.00 93.31 299 PRO A CA 1
ATOM 2160 C C . PRO A 1 299 ? 1.137 7.950 2.470 1.00 93.31 299 PRO A C 1
ATOM 2162 O O . PRO A 1 299 ? 0.910 8.510 3.545 1.00 93.31 299 PRO A O 1
ATOM 2165 N N . GLY A 1 300 ? 0.494 8.239 1.340 1.00 84.88 300 GLY A N 1
ATOM 2166 C CA . GLY A 1 300 ? -0.546 9.248 1.163 1.00 84.88 300 GLY A CA 1
ATOM 2167 C C . GLY A 1 300 ? -1.648 9.167 2.219 1.00 84.88 300 GLY A C 1
ATOM 2168 O O . GLY A 1 300 ? -1.996 8.086 2.682 1.00 84.88 300 GLY A O 1
ATOM 2169 N N . GLY A 1 301 ? -2.203 10.320 2.598 1.00 83.38 301 GLY A N 1
ATOM 2170 C CA . GLY A 1 301 ? -3.243 10.423 3.629 1.00 83.38 301 GLY A CA 1
ATOM 2171 C C . GLY A 1 301 ? -4.659 10.126 3.141 1.00 83.38 301 GLY A C 1
ATOM 2172 O O . GLY A 1 301 ? -5.615 10.541 3.780 1.00 83.38 301 GLY A O 1
ATOM 2173 N N . LEU A 1 302 ? -4.791 9.468 1.991 1.00 88.94 302 LEU A N 1
ATOM 2174 C CA . LEU A 1 302 ? -6.066 9.092 1.389 1.00 88.94 302 LEU A CA 1
ATOM 2175 C C . LEU A 1 302 ? -6.156 7.573 1.253 1.00 88.94 302 LEU A C 1
ATOM 2177 O O . LEU A 1 302 ? -5.150 6.862 1.334 1.00 88.94 302 LEU A O 1
ATOM 2181 N N . SER A 1 303 ? -7.379 7.082 1.051 1.00 92.81 303 SER A N 1
ATOM 2182 C CA . SER A 1 303 ? -7.642 5.662 0.833 1.00 92.81 303 SER A CA 1
ATOM 2183 C C . SER A 1 303 ? -6.806 5.109 -0.324 1.00 92.81 303 SER A C 1
ATOM 2185 O O . SER A 1 303 ? -6.549 5.799 -1.313 1.00 92.81 303 SER A O 1
ATOM 2187 N N . LEU A 1 304 ? -6.399 3.845 -0.204 1.00 96.12 304 LEU A N 1
ATOM 2188 C CA . LEU A 1 304 ? -5.657 3.149 -1.247 1.00 96.12 304 LEU A CA 1
ATOM 2189 C C . LEU A 1 304 ? -6.492 3.110 -2.533 1.00 96.12 304 LEU A C 1
ATOM 2191 O O . LEU A 1 304 ? -7.688 2.819 -2.502 1.00 96.12 304 LEU A O 1
ATOM 2195 N N . ALA A 1 305 ? -5.846 3.338 -3.672 1.00 95.88 305 ALA A N 1
ATOM 2196 C CA . ALA A 1 305 ? -6.427 3.000 -4.960 1.00 95.88 305 ALA A CA 1
ATOM 2197 C C . ALA A 1 305 ? -6.373 1.482 -5.110 1.00 95.88 305 ALA A C 1
ATOM 2199 O O . ALA A 1 305 ? -5.285 0.912 -5.055 1.00 95.88 305 ALA A O 1
ATOM 2200 N N . ILE A 1 306 ? -7.515 0.828 -5.287 1.00 95.88 306 ILE A N 1
ATOM 2201 C CA . ILE A 1 306 ? -7.583 -0.616 -5.520 1.00 95.88 306 ILE A CA 1
ATOM 2202 C C . ILE A 1 306 ? -7.905 -0.837 -6.992 1.00 95.88 306 ILE A C 1
ATOM 2204 O O . ILE A 1 306 ? -8.787 -0.173 -7.538 1.00 95.88 306 ILE A O 1
ATOM 2208 N N . ASP A 1 307 ? -7.168 -1.730 -7.645 1.00 94.88 307 ASP A N 1
ATOM 2209 C CA . ASP A 1 307 ? -7.454 -2.062 -9.035 1.00 94.88 307 ASP A CA 1
ATOM 2210 C C . ASP A 1 307 ? -8.825 -2.766 -9.150 1.00 94.88 307 ASP A C 1
ATOM 2212 O O . ASP A 1 307 ? -9.257 -3.420 -8.198 1.00 94.88 307 ASP A O 1
ATOM 2216 N N . PRO A 1 308 ? -9.514 -2.706 -10.302 1.00 92.06 308 PRO A N 1
ATOM 2217 C CA . PRO A 1 308 ? -10.854 -3.284 -10.455 1.00 92.06 308 PRO A CA 1
ATOM 2218 C C . PRO A 1 308 ? -10.970 -4.781 -10.129 1.00 92.06 308 PRO A C 1
ATOM 2220 O O . PRO A 1 308 ? -12.069 -5.270 -9.868 1.00 92.06 308 PRO A O 1
ATOM 2223 N N . THR A 1 309 ? -9.865 -5.532 -10.138 1.00 91.12 309 THR A N 1
ATOM 2224 C CA . THR A 1 309 ? -9.870 -6.952 -9.758 1.00 91.12 309 THR A CA 1
ATOM 2225 C C . THR A 1 309 ? -9.737 -7.184 -8.249 1.00 91.12 309 THR A C 1
ATOM 2227 O O . THR A 1 309 ? -9.928 -8.311 -7.789 1.00 91.12 309 THR A O 1
ATOM 2230 N N . GLY A 1 310 ? -9.402 -6.151 -7.470 1.00 93.31 310 GLY A N 1
ATOM 2231 C CA . GLY A 1 310 ? -9.156 -6.252 -6.033 1.00 93.31 310 GLY A CA 1
ATOM 2232 C C . GLY A 1 310 ? -7.845 -6.955 -5.676 1.00 93.31 310 GLY A C 1
ATOM 2233 O O . GLY A 1 310 ? -7.745 -7.545 -4.600 1.00 93.31 310 GLY A O 1
ATOM 2234 N N . SER A 1 311 ? -6.856 -6.944 -6.573 1.00 93.69 311 SER A N 1
ATOM 2235 C CA . SER A 1 311 ? -5.601 -7.692 -6.439 1.00 93.69 311 SER A CA 1
ATOM 2236 C C . SER A 1 311 ? -4.414 -6.839 -6.008 1.00 93.69 311 SER A C 1
ATOM 2238 O O . SER A 1 311 ? -3.526 -7.323 -5.302 1.00 93.69 311 SER A O 1
ATOM 2240 N N . VAL A 1 312 ? -4.375 -5.583 -6.434 1.00 95.44 312 VAL A N 1
ATOM 2241 C CA . VAL A 1 312 ? -3.297 -4.630 -6.201 1.00 95.44 312 VAL A CA 1
ATOM 2242 C C . VAL A 1 312 ? -3.883 -3.371 -5.589 1.00 95.44 312 VAL A C 1
ATOM 2244 O O . VAL A 1 312 ? -4.881 -2.833 -6.063 1.00 95.44 312 VAL A O 1
ATOM 2247 N N . ALA A 1 313 ? -3.224 -2.889 -4.542 1.00 97.00 313 ALA A N 1
ATOM 2248 C CA . ALA A 1 313 ? -3.499 -1.585 -3.971 1.00 97.00 313 ALA A CA 1
ATOM 2249 C C . ALA A 1 313 ? -2.294 -0.663 -4.165 1.00 97.00 313 ALA A C 1
ATOM 2251 O O . ALA A 1 313 ? -1.146 -1.089 -4.003 1.00 97.00 313 ALA A O 1
ATOM 2252 N N . VAL A 1 314 ? -2.558 0.595 -4.504 1.00 97.31 314 VAL A N 1
ATOM 2253 C CA . VAL A 1 314 ? -1.552 1.632 -4.744 1.00 97.31 314 VAL A CA 1
ATOM 2254 C C . VAL A 1 314 ? -1.846 2.831 -3.857 1.00 97.31 314 VAL A C 1
ATOM 2256 O O . VAL A 1 314 ? -2.996 3.220 -3.665 1.00 97.31 314 VAL A O 1
ATOM 2259 N N . VAL A 1 315 ? -0.793 3.434 -3.319 1.00 96.44 315 VAL A N 1
ATOM 2260 C CA . VAL A 1 315 ? -0.881 4.637 -2.494 1.00 96.44 315 VAL A CA 1
ATOM 2261 C C . VAL A 1 315 ? 0.180 5.641 -2.916 1.00 96.44 315 VAL A C 1
ATOM 2263 O O . VAL A 1 315 ? 1.285 5.267 -3.311 1.00 96.44 315 VAL A O 1
ATOM 2266 N N . GLY A 1 316 ? -0.171 6.923 -2.854 1.00 94.88 316 GLY A N 1
ATOM 2267 C CA . GLY A 1 316 ? 0.775 8.013 -3.054 1.00 94.88 316 GLY A CA 1
ATOM 2268 C C . GLY A 1 316 ? 1.749 8.156 -1.883 1.00 94.88 316 GLY A C 1
ATOM 2269 O O . GLY A 1 316 ? 1.770 7.342 -0.960 1.00 94.88 316 GLY A O 1
ATOM 2270 N N . SER A 1 317 ? 2.540 9.220 -1.892 1.00 93.12 317 SER A N 1
ATOM 2271 C CA . SER A 1 317 ? 3.459 9.576 -0.813 1.00 93.12 317 SER A CA 1
ATOM 2272 C C . SER A 1 317 ? 3.258 11.035 -0.425 1.00 93.12 317 SER A C 1
ATOM 2274 O O . SER A 1 317 ? 3.292 11.897 -1.298 1.00 93.12 317 SER A O 1
ATOM 2276 N N . GLN A 1 318 ? 3.115 11.354 0.864 1.00 88.25 318 GLN A N 1
ATOM 2277 C CA . GLN A 1 318 ? 3.013 12.752 1.313 1.00 88.25 318 GLN A CA 1
ATOM 2278 C C . GLN A 1 318 ? 4.379 13.446 1.408 1.00 88.25 318 GLN A C 1
ATOM 2280 O O . GLN A 1 318 ? 4.445 14.606 1.797 1.00 88.25 318 GLN A O 1
ATOM 2285 N N . THR A 1 319 ? 5.476 12.758 1.072 1.00 86.75 319 THR A N 1
ATOM 2286 C CA . THR A 1 319 ? 6.841 13.316 1.145 1.00 86.75 319 THR A CA 1
ATOM 2287 C C . THR A 1 319 ? 7.663 13.143 -0.122 1.00 86.75 319 THR A C 1
ATOM 2289 O O . THR A 1 319 ? 8.673 13.828 -0.298 1.00 86.75 319 THR A O 1
ATOM 2292 N N . LEU A 1 320 ? 7.244 12.232 -1.000 1.00 88.69 320 LEU A N 1
ATOM 2293 C CA . LEU A 1 320 ? 7.937 11.895 -2.234 1.00 88.69 320 LEU A CA 1
ATOM 2294 C C . LEU A 1 320 ? 6.987 12.012 -3.417 1.00 88.69 320 LEU A C 1
ATOM 2296 O O . LEU A 1 320 ? 5.785 11.771 -3.319 1.00 88.69 320 LEU A O 1
ATOM 2300 N N . ARG A 1 321 ? 7.558 12.303 -4.582 1.00 90.00 321 ARG A N 1
ATOM 2301 C CA . ARG A 1 321 ? 6.821 12.316 -5.840 1.00 90.00 321 ARG A CA 1
ATOM 2302 C C . ARG A 1 321 ? 6.758 10.891 -6.389 1.00 90.00 321 ARG A C 1
ATOM 2304 O O . ARG A 1 321 ? 7.357 10.579 -7.415 1.00 90.00 321 ARG A O 1
ATOM 2311 N N . ALA A 1 322 ? 6.147 9.999 -5.617 1.00 93.38 322 ALA A N 1
ATOM 2312 C CA . ALA A 1 322 ? 6.219 8.571 -5.859 1.00 93.38 322 ALA A CA 1
ATOM 2313 C C . ALA A 1 322 ? 4.973 7.815 -5.394 1.00 93.38 322 ALA A C 1
ATOM 2315 O O . ALA A 1 322 ? 4.245 8.283 -4.517 1.00 93.38 322 ALA A O 1
ATOM 2316 N N . LEU A 1 323 ? 4.778 6.629 -5.972 1.00 95.88 323 LEU A N 1
ATOM 2317 C CA . LEU A 1 323 ? 3.742 5.673 -5.590 1.00 95.88 323 LEU A CA 1
ATOM 2318 C C . LEU A 1 323 ? 4.356 4.411 -4.982 1.00 95.88 323 LEU A C 1
ATOM 2320 O O . LEU A 1 323 ? 5.444 3.971 -5.373 1.00 95.88 323 LEU A O 1
ATOM 2324 N N . PHE A 1 324 ? 3.603 3.792 -4.080 1.00 96.56 324 PHE A N 1
ATOM 2325 C CA . PHE A 1 324 ? 3.888 2.488 -3.492 1.00 96.56 324 PHE A CA 1
ATOM 2326 C C . PHE A 1 324 ? 2.760 1.525 -3.834 1.00 96.56 324 PHE A C 1
ATOM 2328 O O . PHE A 1 324 ? 1.606 1.935 -3.938 1.00 96.56 324 PHE A O 1
ATOM 2335 N N . ALA A 1 325 ? 3.086 0.249 -4.004 1.00 96.62 325 ALA A N 1
ATOM 2336 C CA . ALA A 1 325 ? 2.132 -0.757 -4.445 1.00 96.62 325 ALA A CA 1
ATOM 2337 C C . ALA A 1 325 ? 2.296 -2.059 -3.668 1.00 96.62 325 ALA A C 1
ATOM 2339 O O . ALA A 1 325 ? 3.418 -2.515 -3.419 1.00 96.62 325 ALA A O 1
ATOM 2340 N N . VAL A 1 326 ? 1.170 -2.675 -3.324 1.00 96.69 326 VAL A N 1
ATOM 2341 C CA . VAL A 1 326 ? 1.102 -3.927 -2.570 1.00 96.69 326 VAL A CA 1
ATOM 2342 C C . VAL A 1 326 ? 0.134 -4.912 -3.220 1.00 96.69 326 VAL A C 1
ATOM 2344 O O . VAL A 1 326 ? -0.866 -4.529 -3.823 1.00 96.69 326 VAL A O 1
ATOM 2347 N N . ASP A 1 327 ? 0.446 -6.197 -3.090 1.00 95.44 327 ASP A N 1
ATOM 2348 C CA . ASP A 1 327 ? -0.374 -7.324 -3.526 1.00 95.44 327 ASP A CA 1
ATOM 2349 C C . ASP A 1 327 ? -1.329 -7.740 -2.399 1.00 95.44 327 ASP A C 1
ATOM 2351 O O . ASP A 1 327 ? -0.913 -8.266 -1.358 1.00 95.44 327 ASP A O 1
ATOM 2355 N N . ILE A 1 328 ? -2.618 -7.496 -2.614 1.00 96.31 328 ILE A N 1
ATOM 2356 C CA . ILE A 1 328 ? -3.691 -7.698 -1.635 1.00 96.31 328 ILE A CA 1
ATOM 2357 C C . ILE A 1 328 ? -4.509 -8.974 -1.890 1.00 96.31 328 ILE A C 1
ATOM 2359 O O . ILE A 1 328 ? -5.518 -9.208 -1.223 1.00 96.31 328 ILE A O 1
ATOM 2363 N N . ARG A 1 329 ? -4.082 -9.850 -2.809 1.00 93.81 329 ARG A N 1
ATOM 2364 C CA . ARG A 1 329 ? -4.791 -11.116 -3.073 1.00 93.81 329 ARG A CA 1
ATOM 2365 C C . ARG A 1 329 ? -4.659 -12.080 -1.899 1.00 93.81 329 ARG A C 1
ATOM 2367 O O . ARG A 1 329 ? -3.600 -12.180 -1.284 1.00 93.81 329 ARG A O 1
ATOM 2374 N N . GLY A 1 330 ? -5.701 -12.852 -1.597 1.00 89.75 330 GLY A N 1
ATOM 2375 C CA . GLY A 1 330 ? -5.619 -13.921 -0.590 1.00 89.75 330 GLY A CA 1
ATOM 2376 C C . GLY A 1 330 ? -5.380 -13.424 0.840 1.00 89.75 330 GLY A C 1
ATOM 2377 O O . GLY A 1 330 ? -4.881 -14.181 1.671 1.00 89.75 330 GLY A O 1
ATOM 2378 N N . LEU A 1 331 ? -5.670 -12.152 1.141 1.00 93.06 331 LEU A N 1
ATOM 2379 C CA . LEU A 1 331 ? -5.551 -11.624 2.505 1.00 93.06 331 LEU A CA 1
ATOM 2380 C C . LEU A 1 331 ? -6.553 -12.277 3.465 1.00 93.06 331 LEU A C 1
ATOM 2382 O O . LEU A 1 331 ? -6.258 -12.434 4.646 1.00 93.06 331 LEU A O 1
ATOM 2386 N N . GLN A 1 332 ? -7.704 -12.722 2.958 1.00 91.06 332 GLN A N 1
ATOM 2387 C CA . GLN A 1 332 ? -8.715 -13.449 3.727 1.00 91.06 332 GLN A CA 1
ATOM 2388 C C . GLN A 1 332 ? -8.235 -14.815 4.242 1.00 91.06 332 GLN A C 1
ATOM 2390 O O . GLN A 1 332 ? -8.793 -15.329 5.213 1.00 91.06 332 GLN A O 1
ATOM 2395 N N . ASP A 1 333 ? -7.214 -15.382 3.592 1.00 90.50 333 ASP A N 1
ATOM 2396 C CA . ASP A 1 333 ? -6.642 -16.691 3.913 1.00 90.50 333 ASP A CA 1
ATOM 2397 C C . ASP A 1 333 ? -5.466 -16.583 4.894 1.00 90.50 333 ASP A C 1
ATOM 2399 O O . ASP A 1 333 ? -4.897 -17.600 5.304 1.00 90.50 333 ASP A O 1
ATOM 2403 N N . LEU A 1 334 ? -5.080 -15.359 5.280 1.00 88.75 334 LEU A N 1
ATOM 2404 C CA . LEU A 1 334 ? -4.057 -15.164 6.295 1.00 88.75 334 LEU A CA 1
ATOM 2405 C C . LEU A 1 334 ? -4.516 -15.768 7.630 1.00 88.75 334 LEU A C 1
ATOM 2407 O O . LEU A 1 334 ? -5.700 -15.690 7.982 1.00 88.75 334 LEU A O 1
ATOM 2411 N N . PRO A 1 335 ? -3.586 -16.353 8.408 1.00 87.00 335 PRO A N 1
ATOM 2412 C CA . PRO A 1 335 ? -3.885 -16.770 9.767 1.00 87.00 335 PRO A CA 1
ATOM 2413 C C . PRO A 1 335 ? -4.477 -15.592 10.539 1.00 87.00 335 PRO A C 1
ATOM 2415 O O . PRO A 1 335 ? -3.953 -14.485 10.468 1.00 87.00 335 PRO A O 1
ATOM 2418 N N . ARG A 1 336 ? -5.556 -15.834 11.285 1.00 86.38 336 ARG A N 1
ATOM 2419 C CA . ARG A 1 336 ? -6.108 -14.856 12.227 1.00 86.38 336 ARG A CA 1
ATOM 2420 C C . ARG A 1 336 ? -5.489 -15.147 13.582 1.00 86.38 336 ARG A C 1
ATOM 2422 O O . ARG A 1 336 ? -5.910 -16.108 14.232 1.00 86.38 336 ARG A O 1
ATOM 2429 N N . PRO A 1 337 ? -4.426 -14.432 13.964 1.00 78.75 337 PRO A N 1
ATOM 2430 C CA . PRO A 1 337 ? -3.719 -14.771 15.176 1.00 78.75 337 PRO A CA 1
ATOM 2431 C C . PRO A 1 337 ? -4.608 -14.395 16.373 1.00 78.75 337 PRO A C 1
ATOM 2433 O O . PRO A 1 337 ? -5.197 -13.316 16.404 1.00 78.75 337 PRO A O 1
ATOM 2436 N N . ASP A 1 338 ? -4.730 -15.301 17.347 1.00 84.06 338 ASP A N 1
ATOM 2437 C CA . ASP A 1 338 ? -5.446 -15.050 18.605 1.00 84.06 338 ASP A CA 1
ATOM 2438 C C . ASP A 1 338 ? -4.585 -14.140 19.490 1.00 84.06 338 ASP A C 1
ATOM 2440 O O . ASP A 1 338 ? -3.840 -14.586 20.366 1.00 84.06 338 ASP A O 1
ATOM 2444 N N . LEU A 1 339 ? -4.579 -12.855 19.148 1.00 83.12 339 LEU A N 1
ATOM 2445 C CA . LEU A 1 339 ? -3.742 -11.841 19.767 1.00 83.12 339 LEU A CA 1
ATOM 2446 C C . LEU A 1 339 ? -4.613 -10.729 20.317 1.00 83.12 339 LEU A C 1
ATOM 2448 O O . LEU A 1 339 ? -5.520 -10.253 19.639 1.00 83.12 339 LEU A O 1
ATOM 2452 N N . ASP A 1 340 ? -4.252 -10.250 21.503 1.00 86.81 340 ASP A N 1
ATOM 2453 C CA . ASP A 1 340 ? -4.876 -9.075 22.093 1.00 86.81 340 ASP A CA 1
ATOM 2454 C C . ASP A 1 340 ? -4.683 -7.862 21.157 1.00 86.81 340 ASP A C 1
ATOM 2456 O O . ASP A 1 340 ? -3.541 -7.485 20.849 1.00 86.81 340 ASP A O 1
ATOM 2460 N N . PRO A 1 341 ? -5.767 -7.268 20.637 1.00 83.44 341 PRO A N 1
ATOM 2461 C CA . PRO A 1 341 ? -5.682 -6.131 19.727 1.00 83.44 341 PRO A CA 1
ATOM 2462 C C . PRO A 1 341 ? -5.462 -4.794 20.435 1.00 83.44 341 PRO A C 1
ATOM 2464 O O . PRO A 1 341 ? -5.232 -3.778 19.778 1.00 83.44 341 PRO A O 1
ATOM 2467 N N . THR A 1 342 ? -5.522 -4.783 21.769 1.00 85.00 342 THR A N 1
ATOM 2468 C CA . THR A 1 342 ? -5.295 -3.585 22.582 1.00 85.00 342 THR A CA 1
ATOM 2469 C C . THR A 1 342 ? -3.819 -3.357 22.904 1.00 85.00 342 THR A C 1
ATOM 2471 O O . THR A 1 342 ? -3.458 -2.303 23.426 1.00 85.00 342 THR A O 1
ATOM 2474 N N . LEU A 1 343 ? -2.952 -4.321 22.581 1.00 84.94 343 LEU A N 1
ATOM 2475 C CA . LEU A 1 343 ? -1.511 -4.222 22.775 1.00 84.94 343 LEU A CA 1
ATOM 2476 C C . LEU A 1 343 ? -0.837 -3.676 21.518 1.00 84.94 343 LEU A C 1
ATOM 2478 O O . LEU A 1 343 ? -1.041 -4.201 20.423 1.00 84.94 343 LEU A O 1
ATOM 2482 N N . GLN A 1 344 ? 0.035 -2.680 21.693 1.00 83.75 344 GLN A N 1
ATOM 2483 C CA . GLN A 1 344 ? 0.952 -2.280 20.630 1.00 83.75 344 GLN A CA 1
ATOM 2484 C C . GLN A 1 344 ? 1.944 -3.403 20.351 1.00 83.75 344 GLN A C 1
ATOM 2486 O O . GLN A 1 344 ? 2.449 -4.070 21.261 1.00 83.75 344 GLN A O 1
ATOM 2491 N N . ARG A 1 345 ? 2.237 -3.586 19.070 1.00 85.62 345 ARG A N 1
ATOM 2492 C CA . ARG A 1 345 ? 3.131 -4.628 18.581 1.00 85.62 345 ARG A CA 1
ATOM 2493 C C . ARG A 1 345 ? 4.386 -3.984 18.001 1.00 85.62 345 ARG A C 1
ATOM 2495 O O . ARG A 1 345 ? 4.339 -2.821 17.607 1.00 85.62 345 ARG A O 1
ATOM 2502 N N . PRO A 1 346 ? 5.517 -4.707 17.966 1.00 84.00 346 PRO A N 1
ATOM 2503 C CA . PRO A 1 346 ? 6.671 -4.249 17.212 1.00 84.00 346 PRO A CA 1
ATOM 2504 C C . PRO A 1 346 ? 6.278 -4.018 15.753 1.00 84.00 346 PRO A C 1
ATOM 2506 O O . PRO A 1 346 ? 5.508 -4.802 15.195 1.00 84.00 346 PRO A O 1
ATOM 2509 N N . SER A 1 347 ? 6.837 -2.982 15.137 1.00 85.62 347 SER A N 1
ATOM 2510 C CA . SER A 1 347 ? 6.615 -2.723 13.722 1.00 85.62 347 SER A CA 1
ATOM 2511 C C . SER A 1 347 ? 7.190 -3.853 12.868 1.00 85.62 347 SER A C 1
ATOM 2513 O O . SER A 1 347 ? 8.284 -4.370 13.129 1.00 85.62 347 SER A O 1
ATOM 2515 N N . CYS A 1 348 ? 6.501 -4.196 11.779 1.00 88.06 348 CYS A N 1
ATOM 2516 C CA . CYS A 1 348 ? 7.088 -5.027 10.732 1.00 88.06 348 CYS A CA 1
ATOM 2517 C C . CYS A 1 348 ? 8.252 -4.323 10.014 1.00 88.06 348 CYS A C 1
ATOM 2519 O O . CYS A 1 348 ? 9.021 -4.979 9.318 1.00 88.06 348 CYS A O 1
ATOM 2521 N N . ASN A 1 349 ? 8.445 -3.018 10.183 1.00 83.19 349 ASN A N 1
ATOM 2522 C CA . ASN A 1 349 ? 9.646 -2.347 9.695 1.00 83.19 349 ASN A CA 1
ATOM 2523 C C . ASN A 1 349 ? 10.875 -2.605 10.594 1.00 83.19 349 ASN A C 1
ATOM 2525 O O . ASN A 1 349 ? 11.998 -2.601 10.095 1.00 83.19 349 ASN A O 1
ATOM 2529 N N . ASP A 1 350 ? 10.676 -2.894 11.886 1.00 81.38 350 ASP A N 1
ATOM 2530 C CA . ASP A 1 350 ? 11.763 -3.003 12.877 1.00 81.38 350 ASP A CA 1
ATOM 2531 C C . ASP A 1 350 ? 12.304 -4.426 13.056 1.00 81.38 350 ASP A C 1
ATOM 2533 O O . ASP A 1 350 ? 13.366 -4.641 13.647 1.00 81.38 350 ASP A O 1
ATOM 2537 N N . VAL A 1 351 ? 11.570 -5.427 12.572 1.00 81.12 351 VAL A N 1
ATOM 2538 C CA . VAL A 1 351 ? 11.980 -6.830 12.657 1.00 81.12 351 VAL A CA 1
ATOM 2539 C C . VAL A 1 351 ? 12.408 -7.344 11.290 1.00 81.12 351 VAL A C 1
ATOM 2541 O O . VAL A 1 351 ? 11.809 -7.019 10.276 1.00 81.12 351 VAL A O 1
ATOM 2544 N N . MET A 1 352 ? 13.409 -8.222 11.254 1.00 77.56 352 MET A N 1
ATOM 2545 C CA . MET A 1 352 ? 13.772 -8.957 10.030 1.00 77.56 352 MET A CA 1
ATOM 2546 C C . MET A 1 352 ? 12.986 -10.271 9.879 1.00 77.56 352 MET A C 1
ATOM 2548 O O . MET A 1 352 ?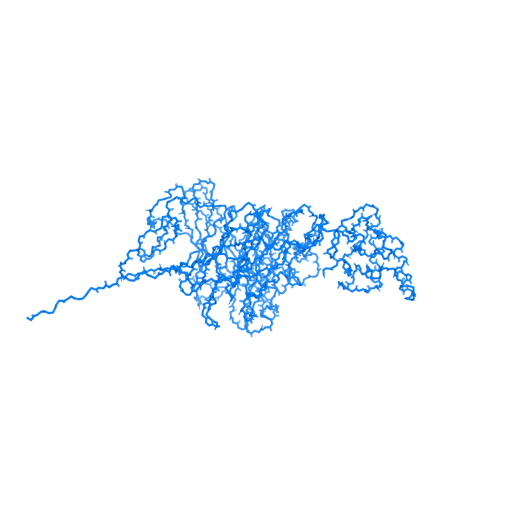 13.049 -10.927 8.842 1.00 77.56 352 MET A O 1
ATOM 2552 N N . GLY A 1 353 ? 12.265 -10.682 10.929 1.00 80.00 353 GLY A N 1
ATOM 2553 C CA . GLY A 1 353 ? 11.502 -11.929 10.968 1.00 80.00 353 GLY A CA 1
ATOM 2554 C C . GLY A 1 353 ? 10.240 -11.899 10.103 1.00 80.00 353 GLY A C 1
ATOM 2555 O O . GLY A 1 353 ? 9.754 -10.839 9.714 1.00 80.00 353 GLY A O 1
ATOM 2556 N N . ALA A 1 354 ? 9.679 -13.081 9.829 1.00 81.06 354 ALA A N 1
ATOM 2557 C CA . ALA A 1 354 ? 8.424 -13.226 9.084 1.00 81.06 354 ALA A CA 1
ATOM 2558 C C . ALA A 1 354 ? 7.205 -12.646 9.825 1.00 81.06 354 ALA A C 1
ATOM 2560 O O . ALA A 1 354 ? 6.176 -12.406 9.201 1.00 81.06 354 ALA A O 1
ATOM 2561 N N . GLU A 1 355 ? 7.330 -12.400 11.130 1.00 83.50 355 GLU A N 1
ATOM 2562 C CA . GLU A 1 355 ? 6.271 -11.868 11.981 1.00 83.50 355 GLU A CA 1
ATOM 2563 C C . GLU A 1 355 ? 6.829 -10.849 12.984 1.00 83.50 355 GLU A C 1
ATOM 2565 O O . GLU A 1 355 ? 7.982 -10.964 13.416 1.00 83.50 355 GLU A O 1
ATOM 2570 N N . ALA A 1 356 ? 5.996 -9.887 13.386 1.00 85.94 356 ALA A N 1
ATOM 2571 C CA . ALA A 1 356 ? 6.279 -8.898 14.424 1.00 85.94 356 ALA A CA 1
ATOM 2572 C C . ALA A 1 356 ? 5.185 -8.961 15.499 1.00 85.94 356 ALA A C 1
ATOM 2574 O O . ALA A 1 356 ? 4.026 -8.646 15.246 1.00 85.94 356 ALA A O 1
ATOM 2575 N N . GLY A 1 357 ? 5.517 -9.455 16.697 1.00 82.00 357 GLY A N 1
ATOM 2576 C CA . GLY A 1 357 ? 4.515 -9.642 17.758 1.00 82.00 357 GLY A CA 1
ATOM 2577 C C . GLY A 1 357 ? 3.353 -10.566 17.359 1.00 82.00 357 GLY A C 1
ATOM 2578 O O . GLY A 1 357 ? 2.224 -10.328 17.775 1.00 82.00 357 GLY A O 1
ATOM 2579 N N . GLY A 1 358 ? 3.618 -11.578 16.521 1.00 85.38 358 GLY A N 1
ATOM 2580 C CA . GLY A 1 358 ? 2.617 -12.510 15.987 1.00 85.38 358 GLY A CA 1
ATOM 2581 C C . GLY A 1 358 ? 1.792 -11.975 14.807 1.00 85.38 358 GLY A C 1
ATOM 2582 O O . GLY A 1 358 ? 0.904 -12.675 14.330 1.00 85.38 358 GLY A O 1
ATOM 2583 N N . VAL A 1 359 ? 2.066 -10.756 14.323 1.00 87.62 359 VAL A N 1
ATOM 2584 C CA . VAL A 1 359 ? 1.491 -10.234 13.072 1.00 87.62 359 VAL A CA 1
ATOM 2585 C C . VAL A 1 359 ? 2.359 -10.668 11.895 1.00 87.62 359 VAL A C 1
ATOM 2587 O O . VAL A 1 359 ? 3.550 -10.348 11.897 1.00 87.62 359 VAL A O 1
ATOM 2590 N N . PRO A 1 360 ? 1.797 -11.332 10.871 1.00 91.81 360 PRO A N 1
ATOM 2591 C CA . PRO A 1 360 ? 2.498 -11.613 9.624 1.00 91.81 360 PRO A CA 1
ATOM 2592 C C . PRO A 1 360 ? 3.023 -10.343 8.950 1.00 91.81 360 PRO A C 1
ATOM 2594 O O . PRO A 1 360 ? 2.263 -9.431 8.624 1.00 91.81 360 PRO A O 1
ATOM 2597 N N . CYS A 1 361 ? 4.327 -10.310 8.684 1.00 92.50 361 CYS A N 1
ATOM 2598 C CA . CYS A 1 361 ? 4.956 -9.233 7.937 1.00 92.50 361 CYS A CA 1
ATOM 2599 C C . CYS A 1 361 ? 4.950 -9.562 6.445 1.00 92.50 361 CYS A C 1
ATOM 2601 O O . CYS A 1 361 ? 5.739 -10.374 5.949 1.00 92.50 361 CYS A O 1
ATOM 2603 N N . LEU A 1 362 ? 4.077 -8.886 5.707 1.00 93.62 362 LEU A N 1
ATOM 2604 C CA . LEU A 1 362 ? 3.762 -9.140 4.303 1.00 93.62 362 LEU A CA 1
ATOM 2605 C C . LEU A 1 362 ? 4.817 -8.560 3.339 1.00 93.62 362 LEU A C 1
ATOM 2607 O O . LEU A 1 362 ? 4.485 -8.114 2.247 1.00 93.62 362 LEU A O 1
ATOM 2611 N N . ARG A 1 363 ? 6.110 -8.596 3.703 1.00 92.12 363 ARG A N 1
ATOM 2612 C CA . ARG A 1 363 ? 7.227 -8.041 2.900 1.00 92.12 363 ARG A CA 1
ATOM 2613 C C . ARG A 1 363 ? 7.247 -8.562 1.471 1.00 92.12 363 ARG A C 1
ATOM 2615 O O . ARG A 1 363 ? 7.383 -7.793 0.533 1.00 92.12 363 ARG A O 1
ATOM 2622 N N . LYS A 1 364 ? 7.037 -9.871 1.306 1.00 89.06 364 LYS A N 1
ATOM 2623 C CA . LYS A 1 364 ? 6.987 -10.529 -0.010 1.00 89.06 364 LYS A CA 1
ATOM 2624 C C . LYS A 1 364 ? 5.792 -10.103 -0.867 1.00 89.06 364 LYS A C 1
ATOM 2626 O O . LYS A 1 364 ? 5.662 -10.576 -1.983 1.00 89.06 364 LYS A O 1
ATOM 2631 N N . ARG A 1 365 ? 4.883 -9.287 -0.340 1.00 93.56 365 ARG A N 1
ATOM 2632 C CA . ARG A 1 365 ? 3.723 -8.759 -1.059 1.00 93.56 365 ARG A CA 1
ATOM 2633 C C . ARG A 1 365 ? 3.841 -7.258 -1.317 1.00 93.56 365 ARG A C 1
ATOM 2635 O O . ARG A 1 365 ? 2.927 -6.674 -1.883 1.00 93.56 365 ARG A O 1
ATOM 2642 N N . VAL A 1 366 ? 4.949 -6.630 -0.930 1.00 93.81 366 VAL A N 1
ATOM 2643 C CA . VAL A 1 366 ? 5.260 -5.255 -1.322 1.00 93.81 366 VAL A CA 1
ATOM 2644 C C . VAL A 1 366 ? 5.847 -5.297 -2.731 1.00 93.81 366 VAL A C 1
ATOM 2646 O O . VAL A 1 366 ? 6.947 -5.802 -2.928 1.00 93.81 366 VAL A O 1
ATOM 2649 N N . ILE A 1 367 ? 5.092 -4.800 -3.713 1.00 92.56 367 ILE A N 1
ATOM 2650 C CA . ILE A 1 367 ? 5.498 -4.778 -5.127 1.00 92.56 367 ILE A CA 1
ATOM 2651 C C . ILE A 1 367 ? 6.410 -3.571 -5.391 1.00 92.56 367 ILE A C 1
ATOM 2653 O O . ILE A 1 367 ? 7.390 -3.665 -6.129 1.00 92.56 367 ILE A O 1
ATOM 2657 N N . ARG A 1 368 ? 6.071 -2.422 -4.790 1.00 93.00 368 ARG A N 1
ATOM 2658 C CA . ARG A 1 368 ? 6.833 -1.163 -4.828 1.00 93.00 368 ARG A CA 1
ATOM 2659 C C . ARG A 1 368 ? 6.862 -0.567 -3.427 1.00 93.00 368 ARG A C 1
ATOM 2661 O O . ARG A 1 368 ? 5.831 -0.114 -2.937 1.00 93.00 368 ARG A O 1
ATOM 2668 N N . GLY A 1 369 ? 8.026 -0.603 -2.786 1.00 91.88 369 GLY A N 1
ATOM 2669 C CA . GLY A 1 369 ? 8.265 -0.051 -1.446 1.00 91.88 369 GLY A CA 1
ATOM 2670 C C . GLY A 1 369 ? 9.311 1.062 -1.470 1.00 91.88 369 GLY A C 1
ATOM 2671 O O . GLY A 1 369 ? 9.664 1.553 -2.538 1.00 91.88 369 GLY A O 1
ATOM 2672 N N . PHE A 1 370 ? 9.849 1.432 -0.305 1.00 91.62 370 PHE A N 1
ATOM 2673 C CA . PHE A 1 370 ? 10.884 2.469 -0.184 1.00 91.62 370 PHE A CA 1
ATOM 2674 C C . PHE A 1 370 ? 12.093 2.269 -1.110 1.00 91.62 370 PHE A C 1
ATOM 2676 O O . PHE A 1 370 ? 12.602 3.231 -1.675 1.00 91.62 370 PHE A O 1
ATOM 2683 N N . GLU A 1 371 ? 12.568 1.029 -1.241 1.00 88.00 371 GLU A N 1
ATOM 2684 C CA . GLU A 1 371 ? 13.799 0.717 -1.981 1.00 88.00 371 GLU A CA 1
ATOM 2685 C C . GLU A 1 371 ? 13.616 0.774 -3.501 1.00 88.00 371 GLU A C 1
ATOM 2687 O O . GLU A 1 371 ? 14.582 0.963 -4.233 1.00 88.00 371 GLU A O 1
ATOM 2692 N N . ASN A 1 372 ? 12.379 0.622 -3.973 1.00 88.94 372 ASN A N 1
ATOM 2693 C CA . ASN A 1 372 ? 12.032 0.663 -5.386 1.00 88.94 372 ASN A CA 1
ATOM 2694 C C . ASN A 1 372 ? 10.618 1.237 -5.534 1.00 88.94 372 ASN A C 1
ATOM 2696 O O . ASN A 1 372 ? 9.667 0.470 -5.703 1.00 88.94 372 ASN A O 1
ATOM 2700 N N . PRO A 1 373 ? 10.436 2.556 -5.372 1.00 94.00 373 PRO A N 1
ATOM 2701 C CA . PRO A 1 373 ? 9.138 3.186 -5.531 1.00 94.00 373 PRO A CA 1
ATOM 2702 C C . PRO A 1 373 ? 8.866 3.502 -7.007 1.00 94.00 373 PRO A C 1
ATOM 2704 O O . PRO A 1 373 ? 9.784 3.576 -7.824 1.00 94.00 373 PRO A O 1
ATOM 2707 N N . ILE A 1 374 ? 7.604 3.745 -7.364 1.00 93.31 374 ILE A N 1
ATOM 2708 C CA . ILE A 1 374 ? 7.262 4.267 -8.695 1.00 93.31 374 ILE A CA 1
ATOM 2709 C C . ILE A 1 374 ? 7.490 5.775 -8.665 1.00 93.31 374 ILE A C 1
ATOM 2711 O O . ILE A 1 374 ? 6.637 6.518 -8.184 1.00 93.31 374 ILE A O 1
ATOM 2715 N N . ALA A 1 375 ? 8.648 6.236 -9.126 1.00 92.19 375 ALA A N 1
ATOM 2716 C CA . ALA A 1 375 ? 8.934 7.664 -9.210 1.00 92.19 375 ALA A CA 1
ATOM 2717 C C . ALA A 1 375 ? 8.111 8.312 -10.334 1.00 92.19 375 ALA A C 1
ATOM 2719 O O . ALA A 1 375 ? 8.161 7.861 -11.476 1.00 92.19 375 ALA A O 1
ATOM 2720 N N . LEU A 1 376 ? 7.388 9.390 -10.024 1.00 90.81 376 LEU A N 1
ATOM 2721 C CA . LEU A 1 376 ? 6.709 10.199 -11.033 1.00 90.81 376 LEU A CA 1
ATOM 2722 C C . LEU A 1 376 ? 7.647 11.338 -11.457 1.00 90.81 376 LEU A C 1
ATOM 2724 O O . LEU A 1 376 ? 8.096 12.098 -10.591 1.00 90.81 376 LEU A O 1
ATOM 2728 N N . PRO A 1 377 ? 7.944 11.517 -12.754 1.00 88.94 377 PRO A N 1
ATOM 2729 C CA . PRO A 1 377 ? 8.785 12.623 -13.203 1.00 88.94 377 PRO A CA 1
ATOM 2730 C C . PRO A 1 377 ? 8.103 13.969 -12.911 1.00 88.94 377 PRO A C 1
ATOM 2732 O O . PRO A 1 377 ? 6.876 14.034 -12.924 1.00 88.94 377 PRO A O 1
ATOM 2735 N N . PRO A 1 378 ? 8.842 15.053 -12.617 1.00 86.06 378 PRO A N 1
ATOM 2736 C CA . PRO A 1 378 ? 8.235 16.372 -12.458 1.00 86.06 378 PRO A CA 1
ATOM 2737 C C . PRO A 1 378 ? 7.558 16.810 -13.768 1.00 86.06 378 PRO A C 1
ATOM 2739 O O . PRO A 1 378 ? 8.054 16.465 -14.845 1.00 86.06 378 PRO A O 1
ATOM 2742 N N . PRO A 1 379 ? 6.465 17.591 -13.708 1.00 83.44 379 PRO A N 1
ATOM 2743 C CA . PRO A 1 379 ? 5.837 18.109 -14.911 1.00 83.44 379 PRO A CA 1
ATOM 2744 C C . PRO A 1 379 ? 6.815 19.022 -15.658 1.00 83.44 379 PRO A C 1
ATOM 2746 O O . PRO A 1 379 ? 7.673 19.677 -15.052 1.00 83.44 379 PRO A O 1
ATOM 2749 N N . SER A 1 380 ? 6.701 19.066 -16.986 1.00 81.44 380 SER A N 1
ATOM 2750 C CA . SER A 1 380 ? 7.592 19.874 -17.823 1.00 81.44 380 SER A CA 1
ATOM 2751 C C . SER A 1 380 ? 7.610 21.337 -17.360 1.00 81.44 380 SER A C 1
ATOM 2753 O O . SER A 1 380 ? 6.572 21.988 -17.261 1.00 81.44 380 SER A O 1
ATOM 2755 N N . GLY A 1 381 ? 8.800 21.857 -17.048 1.00 76.50 381 GLY A N 1
ATOM 2756 C CA . GLY A 1 381 ? 8.987 23.226 -16.557 1.00 76.50 381 GLY A CA 1
ATOM 2757 C C . GLY A 1 381 ? 8.899 23.410 -15.036 1.00 76.50 381 GLY A C 1
ATOM 2758 O O . GLY A 1 381 ? 9.231 24.496 -14.559 1.00 76.50 381 GLY A O 1
ATOM 2759 N N . ALA A 1 382 ? 8.538 22.383 -14.258 1.00 74.75 382 ALA A N 1
ATOM 2760 C CA . ALA A 1 382 ? 8.644 22.445 -12.801 1.00 74.75 382 ALA A CA 1
ATOM 2761 C C . ALA A 1 382 ? 10.107 22.338 -12.346 1.00 74.75 382 ALA A C 1
ATOM 2763 O O . ALA A 1 382 ? 10.898 21.556 -12.872 1.00 74.75 382 ALA A O 1
ATOM 2764 N N . ALA A 1 383 ? 10.479 23.119 -11.330 1.00 63.91 383 ALA A N 1
ATOM 2765 C CA . ALA A 1 383 ? 11.860 23.260 -10.864 1.00 63.91 383 ALA A CA 1
ATOM 2766 C C . ALA A 1 383 ? 12.391 22.064 -10.034 1.00 63.91 383 ALA A C 1
ATOM 2768 O O . ALA A 1 383 ? 13.301 22.238 -9.226 1.00 63.91 383 ALA A O 1
ATOM 2769 N N . GLY A 1 384 ? 11.852 20.852 -10.222 1.00 57.69 384 GLY A N 1
ATOM 2770 C CA . GLY A 1 384 ? 12.321 19.636 -9.540 1.00 57.69 384 GLY A CA 1
ATOM 2771 C C . GLY A 1 384 ? 12.112 19.644 -8.021 1.00 57.69 384 GLY A C 1
ATOM 2772 O O . GLY A 1 384 ? 12.897 19.051 -7.283 1.00 57.69 384 GLY A O 1
ATOM 2773 N N . THR A 1 385 ? 11.093 20.352 -7.539 1.00 58.66 385 THR A N 1
ATOM 2774 C CA . THR A 1 385 ? 10.760 20.429 -6.114 1.00 58.66 385 THR A CA 1
ATOM 2775 C C . THR A 1 385 ? 10.267 19.097 -5.565 1.00 58.66 385 THR A C 1
ATOM 2777 O O . THR A 1 385 ? 9.757 18.261 -6.309 1.00 58.66 385 THR A O 1
ATOM 2780 N N . ALA A 1 386 ? 10.392 18.919 -4.245 1.00 67.44 386 ALA A N 1
ATOM 2781 C CA . ALA A 1 386 ? 9.702 17.857 -3.523 1.00 67.44 386 ALA A CA 1
ATOM 2782 C C . ALA A 1 386 ? 8.213 17.900 -3.902 1.00 67.44 386 ALA A C 1
ATOM 2784 O O . ALA A 1 386 ? 7.521 18.862 -3.584 1.00 67.44 386 ALA A O 1
ATOM 2785 N N . GLY A 1 387 ? 7.753 16.909 -4.660 1.00 72.81 387 GLY A N 1
ATOM 2786 C CA . GLY A 1 387 ? 6.341 16.692 -4.955 1.00 72.81 387 GLY A CA 1
ATOM 2787 C C . GLY A 1 387 ? 5.790 15.680 -3.967 1.00 72.81 387 GLY A C 1
ATOM 2788 O O . GLY A 1 387 ? 6.531 14.809 -3.521 1.00 72.81 387 GLY A O 1
ATOM 2789 N N . PHE A 1 388 ? 4.515 15.795 -3.626 1.00 85.69 388 PHE A N 1
ATOM 2790 C CA . PHE A 1 388 ? 3.803 14.809 -2.821 1.00 85.69 388 PHE A CA 1
ATOM 2791 C C . PHE A 1 388 ? 2.644 14.290 -3.653 1.00 85.69 388 PHE A C 1
ATOM 2793 O O . PHE A 1 388 ? 1.968 15.084 -4.304 1.00 85.69 388 PHE A O 1
ATOM 2800 N N . VAL A 1 389 ? 2.415 12.985 -3.642 1.00 87.56 389 VAL A N 1
ATOM 2801 C CA . VAL A 1 389 ? 1.257 12.375 -4.286 1.00 87.56 389 VAL A CA 1
ATOM 2802 C C . VAL A 1 389 ? 0.168 12.155 -3.252 1.00 87.56 389 VAL A C 1
ATOM 2804 O O . VAL A 1 389 ? 0.311 11.309 -2.370 1.00 87.56 389 VAL A O 1
ATOM 2807 N N . VAL A 1 390 ? -0.912 12.920 -3.365 1.00 83.25 390 VAL A N 1
ATOM 2808 C CA . VAL A 1 390 ? -2.000 12.894 -2.379 1.00 83.25 390 VAL A CA 1
ATOM 2809 C C . VAL A 1 390 ? -3.036 11.845 -2.733 1.00 83.25 390 VAL A C 1
ATOM 2811 O O . VAL A 1 390 ? -3.365 11.016 -1.889 1.00 83.25 390 VAL A O 1
ATOM 2814 N N . GLU A 1 391 ? -3.484 11.826 -3.985 1.00 90.00 391 GLU A N 1
ATOM 2815 C CA . GLU A 1 391 ? -4.498 10.897 -4.453 1.00 90.00 391 GLU A CA 1
ATOM 2816 C C . GLU A 1 391 ? -4.013 10.049 -5.612 1.00 90.00 391 GLU A C 1
ATOM 2818 O O . GLU A 1 391 ? -3.246 10.494 -6.468 1.00 90.00 391 GLU A O 1
ATOM 2823 N N . VAL A 1 392 ? -4.501 8.815 -5.625 1.00 94.19 392 VAL A N 1
ATOM 2824 C CA . VAL A 1 392 ? -4.263 7.836 -6.673 1.00 94.19 392 VAL A CA 1
ATOM 2825 C C . VAL A 1 392 ? -5.607 7.210 -7.026 1.00 94.19 392 VAL A C 1
ATOM 2827 O O . VAL A 1 392 ? -6.416 6.933 -6.140 1.00 94.19 392 VAL A O 1
ATOM 2830 N N . ARG A 1 393 ? -5.855 6.977 -8.312 1.00 94.75 393 ARG A N 1
ATOM 2831 C CA . ARG A 1 393 ? -7.026 6.242 -8.805 1.00 94.75 393 ARG A CA 1
ATOM 2832 C C . ARG A 1 393 ? -6.615 5.333 -9.952 1.00 94.75 393 ARG A C 1
ATOM 2834 O O . ARG A 1 393 ? -5.756 5.697 -10.753 1.00 94.75 393 ARG A O 1
ATOM 2841 N N . PHE A 1 394 ? -7.253 4.175 -10.046 1.00 93.81 394 PHE A N 1
ATOM 2842 C CA . PHE A 1 394 ? -7.207 3.360 -11.255 1.00 93.81 394 PHE A CA 1
ATOM 2843 C C . PHE A 1 394 ? -8.233 3.875 -12.267 1.00 93.81 394 PHE A C 1
ATOM 2845 O O . PHE A 1 394 ? -9.299 4.359 -11.882 1.00 93.81 394 PHE A O 1
ATOM 2852 N N . GLY A 1 395 ? -7.925 3.751 -13.558 1.00 89.19 395 GLY A N 1
ATOM 2853 C CA . GLY A 1 395 ? -8.957 3.807 -14.595 1.00 89.19 395 GLY A CA 1
ATOM 2854 C C . GLY A 1 395 ? -9.943 2.644 -14.439 1.00 89.19 395 GLY A C 1
ATOM 2855 O O . GLY A 1 395 ? -9.581 1.602 -13.893 1.00 89.19 395 GLY A O 1
ATOM 2856 N N . ALA A 1 396 ? -11.179 2.781 -14.929 1.00 87.31 396 ALA A N 1
ATOM 2857 C CA . ALA A 1 396 ? -12.206 1.747 -14.740 1.00 87.31 396 ALA A CA 1
ATOM 2858 C C . ALA A 1 396 ? -11.856 0.405 -15.414 1.00 87.31 396 ALA A C 1
ATOM 2860 O O . ALA A 1 396 ? -12.253 -0.656 -14.940 1.00 87.31 396 ALA A O 1
ATOM 2861 N N . SER A 1 397 ? -11.084 0.446 -16.501 1.00 84.06 397 SER A N 1
ATOM 2862 C CA . SER A 1 397 ? -10.494 -0.722 -17.169 1.00 84.06 397 SER A CA 1
ATOM 2863 C C . SER A 1 397 ? -9.408 -1.411 -16.340 1.00 84.06 397 SER A C 1
ATOM 2865 O O . SER A 1 397 ? -9.108 -2.581 -16.575 1.00 84.06 397 SER A O 1
ATOM 2867 N N . GLY A 1 398 ? -8.817 -0.701 -15.377 1.00 90.12 398 GLY A N 1
ATOM 2868 C CA . GLY A 1 398 ? -7.744 -1.214 -14.539 1.00 90.12 398 GLY A CA 1
ATOM 2869 C C . GLY A 1 398 ? -6.429 -1.397 -15.279 1.00 90.12 398 GLY A C 1
ATOM 2870 O O . GLY A 1 398 ? -5.646 -2.228 -14.858 1.00 90.12 398 GLY A O 1
ATOM 2871 N N . ASP A 1 399 ? -6.188 -0.687 -16.379 1.00 88.50 399 ASP A N 1
ATOM 2872 C CA . ASP A 1 399 ? -4.957 -0.764 -17.184 1.00 88.50 399 ASP A CA 1
ATOM 2873 C C . ASP A 1 399 ? -4.093 0.507 -17.103 1.00 88.50 399 ASP A C 1
ATOM 2875 O O . ASP A 1 399 ? -3.040 0.614 -17.733 1.00 88.50 399 ASP A O 1
ATOM 2879 N N . PHE A 1 400 ? -4.510 1.482 -16.297 1.00 92.25 400 PHE A N 1
ATOM 2880 C CA . PHE A 1 400 ? -3.703 2.647 -15.962 1.00 92.25 400 PHE A CA 1
ATOM 2881 C C . PHE A 1 400 ? -4.047 3.199 -14.584 1.00 92.25 400 PHE A C 1
ATOM 2883 O O . PHE A 1 400 ? -5.103 2.920 -14.005 1.00 92.25 400 PHE A O 1
ATOM 2890 N N . ILE A 1 401 ? -3.133 4.019 -14.082 1.00 94.25 401 ILE A N 1
ATOM 2891 C CA . ILE A 1 401 ? -3.237 4.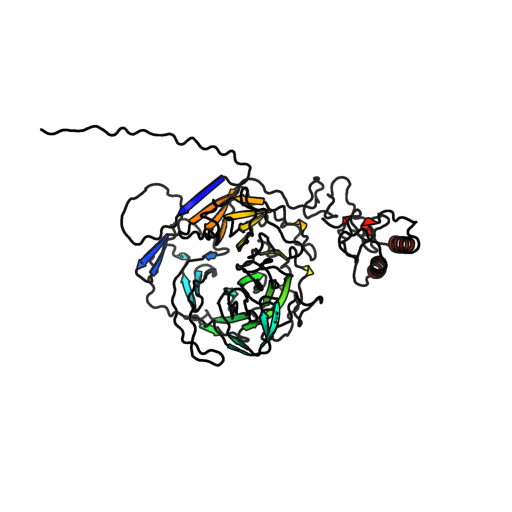731 -12.816 1.00 94.25 401 ILE A CA 1
ATOM 2892 C C . ILE A 1 401 ? -3.065 6.221 -13.089 1.00 94.25 401 ILE A C 1
ATOM 2894 O O . ILE A 1 401 ? -2.207 6.621 -13.877 1.00 94.25 401 ILE A O 1
ATOM 2898 N N . VAL A 1 402 ? -3.854 7.034 -12.393 1.00 93.75 402 VAL A N 1
ATOM 2899 C CA . VAL A 1 402 ? -3.709 8.489 -12.334 1.00 93.75 402 VAL A CA 1
ATOM 2900 C C . VAL A 1 402 ? -3.358 8.882 -10.907 1.00 93.75 402 VAL A C 1
ATOM 2902 O O . VAL A 1 402 ? -3.900 8.328 -9.950 1.00 93.75 402 VAL A O 1
ATOM 2905 N N . ALA A 1 403 ? -2.455 9.842 -10.764 1.00 93.44 403 ALA A N 1
ATOM 2906 C CA . ALA A 1 403 ? -1.961 10.323 -9.488 1.00 93.44 403 ALA A CA 1
ATOM 2907 C C . ALA A 1 403 ? -1.850 11.851 -9.480 1.00 93.44 403 ALA A C 1
ATOM 2909 O O . ALA A 1 403 ? -1.273 12.446 -10.389 1.00 93.44 403 ALA A O 1
ATOM 2910 N N . THR A 1 404 ? -2.351 12.500 -8.433 1.00 89.00 404 THR A N 1
ATOM 2911 C CA . THR A 1 404 ? -2.255 13.958 -8.281 1.00 89.00 404 THR A CA 1
ATOM 2912 C C . THR A 1 404 ? -0.984 14.347 -7.538 1.00 89.00 404 THR A C 1
ATOM 2914 O O . THR A 1 404 ? -0.751 13.852 -6.434 1.00 89.00 404 THR A O 1
ATOM 2917 N N . SER A 1 405 ? -0.210 15.291 -8.069 1.00 85.69 405 SER A N 1
ATOM 2918 C CA . SER A 1 405 ? 0.938 15.868 -7.370 1.00 85.69 405 SER A CA 1
ATOM 2919 C C . SER A 1 405 ? 0.597 17.222 -6.750 1.00 85.69 405 SER A C 1
ATOM 2921 O O . SER A 1 405 ? 0.308 18.197 -7.442 1.00 85.69 405 SER A O 1
ATOM 2923 N N . PHE A 1 406 ? 0.661 17.279 -5.424 1.00 80.44 406 PHE A N 1
ATOM 2924 C CA . PHE A 1 406 ? 0.189 18.391 -4.605 1.00 80.44 406 PHE A CA 1
ATOM 2925 C C . PHE A 1 406 ? 0.967 19.694 -4.822 1.00 80.44 406 PHE A C 1
ATOM 2927 O O . PHE A 1 406 ? 0.359 20.740 -4.991 1.00 80.44 406 PHE A O 1
ATOM 2934 N N . ASN A 1 407 ? 2.305 19.651 -4.823 1.00 77.00 407 ASN A N 1
ATOM 2935 C CA . ASN A 1 407 ? 3.123 20.876 -4.806 1.00 77.00 407 ASN A CA 1
ATOM 2936 C C . ASN A 1 407 ? 3.326 21.520 -6.181 1.00 77.00 407 ASN A C 1
ATOM 2938 O O . ASN A 1 407 ? 3.687 22.691 -6.256 1.00 77.00 407 ASN A O 1
ATOM 2942 N N . ASP A 1 408 ? 3.170 20.763 -7.264 1.00 76.88 408 ASP A N 1
ATOM 2943 C CA . ASP A 1 408 ? 3.449 21.253 -8.619 1.00 76.88 408 ASP A CA 1
ATOM 2944 C C . ASP A 1 408 ? 2.245 21.172 -9.559 1.00 76.88 408 ASP A C 1
ATOM 2946 O O . ASP A 1 408 ? 2.386 21.474 -10.743 1.00 76.88 408 ASP A O 1
ATOM 2950 N N . GLY A 1 409 ? 1.072 20.785 -9.043 1.00 75.50 409 GLY A N 1
ATOM 2951 C CA . GLY A 1 409 ? -0.161 20.702 -9.824 1.00 75.50 409 GLY A CA 1
ATOM 2952 C C . GLY A 1 409 ? -0.080 19.719 -10.994 1.00 75.50 409 GLY A C 1
ATOM 2953 O O . GLY A 1 409 ? -0.851 19.837 -11.946 1.00 75.50 409 GLY A O 1
ATOM 2954 N N . GLY A 1 410 ? 0.880 18.789 -10.970 1.00 82.75 410 GLY A N 1
ATOM 2955 C CA . GLY A 1 410 ? 1.037 17.777 -12.007 1.00 82.75 410 GLY A CA 1
ATOM 2956 C C . GLY A 1 410 ? 0.047 16.628 -11.842 1.00 82.75 410 GLY A C 1
ATOM 2957 O O . GLY A 1 410 ? -0.275 16.231 -10.721 1.00 82.75 410 GLY A O 1
ATOM 2958 N N . LEU A 1 411 ? -0.368 16.041 -12.961 1.00 88.50 411 LEU A N 1
ATOM 2959 C CA . LEU A 1 411 ? -1.008 14.727 -12.985 1.00 88.50 411 LEU A CA 1
ATOM 2960 C C . LEU A 1 411 ? 0.003 13.707 -13.495 1.00 88.50 411 LEU A C 1
ATOM 2962 O O . LEU A 1 411 ? 0.475 13.802 -14.626 1.00 88.50 411 LEU A O 1
ATOM 2966 N N . GLY A 1 412 ? 0.352 12.751 -12.642 1.00 91.00 412 GLY A N 1
ATOM 2967 C CA . GLY A 1 412 ? 1.077 11.557 -13.046 1.00 91.00 412 GLY A CA 1
ATOM 2968 C C . GLY A 1 412 ? 0.110 10.548 -13.649 1.00 91.00 412 GLY A C 1
ATOM 2969 O O . GLY A 1 412 ? -0.951 10.299 -13.080 1.00 91.00 412 GLY A O 1
ATOM 2970 N N . VAL A 1 413 ? 0.479 9.960 -14.778 1.00 91.81 413 VAL A N 1
ATOM 2971 C CA . VAL A 1 413 ? -0.271 8.882 -15.419 1.00 91.81 413 VAL A CA 1
ATOM 2972 C C . VAL A 1 413 ? 0.708 7.760 -15.739 1.00 91.81 413 VAL A C 1
ATOM 2974 O O . VAL A 1 413 ? 1.812 8.018 -16.209 1.00 91.81 413 VAL A O 1
ATOM 2977 N N . LEU A 1 414 ? 0.345 6.513 -15.453 1.00 92.50 414 LEU A N 1
ATOM 2978 C CA . LEU A 1 414 ? 1.181 5.363 -15.793 1.00 92.50 414 LEU A CA 1
ATOM 2979 C C . LEU A 1 414 ? 0.345 4.165 -16.215 1.00 92.50 414 LEU A C 1
ATOM 2981 O O . LEU A 1 414 ? -0.754 3.954 -15.698 1.00 92.50 414 LEU A O 1
ATOM 2985 N N . ALA A 1 415 ? 0.882 3.376 -17.144 1.00 89.81 415 ALA A N 1
ATOM 2986 C CA . ALA A 1 415 ? 0.270 2.119 -17.536 1.00 89.81 415 ALA A CA 1
ATOM 2987 C C . ALA A 1 415 ? 0.386 1.108 -16.394 1.00 89.81 415 ALA A C 1
ATOM 2989 O O . ALA A 1 415 ? 1.381 1.072 -15.659 1.00 89.81 415 ALA A O 1
ATOM 2990 N N . PHE A 1 416 ? -0.627 0.265 -16.271 1.00 90.75 416 PHE A N 1
ATOM 2991 C CA . PHE A 1 416 ? -0.641 -0.861 -15.359 1.00 90.75 416 PHE A CA 1
ATOM 2992 C C . PHE A 1 416 ? -1.082 -2.108 -16.120 1.00 90.75 416 PHE A C 1
ATOM 2994 O O . PHE A 1 416 ? -2.028 -2.060 -16.897 1.00 90.75 416 PHE A O 1
ATOM 3001 N N . ASP A 1 417 ? -0.392 -3.227 -15.917 1.00 85.44 417 ASP A N 1
ATOM 3002 C CA . ASP A 1 417 ? -0.756 -4.501 -16.530 1.00 85.44 417 ASP A CA 1
ATOM 3003 C C . ASP A 1 417 ? -1.599 -5.359 -15.562 1.00 85.44 417 ASP A C 1
ATOM 3005 O O . ASP A 1 417 ? -1.035 -5.992 -14.652 1.00 85.44 417 ASP A O 1
ATOM 3009 N N . PRO A 1 418 ? -2.933 -5.443 -15.758 1.00 82.81 418 PRO A N 1
ATOM 3010 C CA . PRO A 1 418 ? -3.816 -6.273 -14.943 1.00 82.81 418 PRO A CA 1
ATOM 3011 C C . PRO A 1 418 ? -3.812 -7.755 -15.358 1.00 82.81 418 PRO A C 1
ATOM 3013 O O . PRO A 1 418 ? -4.558 -8.555 -14.795 1.00 82.81 418 PRO A O 1
ATOM 3016 N N . ARG A 1 419 ? -3.024 -8.181 -16.356 1.00 78.06 419 ARG A N 1
ATOM 3017 C CA . ARG A 1 419 ? -3.025 -9.577 -16.838 1.00 78.06 419 ARG A CA 1
ATOM 3018 C C . ARG A 1 419 ? -2.292 -10.507 -15.869 1.00 78.06 419 ARG A C 1
ATOM 3020 O O . ARG A 1 419 ? -1.449 -10.088 -15.088 1.00 78.06 419 ARG A O 1
ATOM 3027 N N . ASN A 1 420 ? -2.542 -11.815 -15.916 1.00 63.56 420 ASN A N 1
ATOM 3028 C CA . ASN A 1 420 ? -1.794 -12.814 -15.128 1.00 63.56 420 ASN A CA 1
ATOM 3029 C C . ASN A 1 420 ? -1.816 -12.598 -13.601 1.00 63.56 420 ASN A C 1
ATOM 3031 O O . ASN A 1 420 ? -0.869 -12.968 -12.901 1.00 63.56 420 ASN A O 1
ATOM 3035 N N . LEU A 1 421 ? -2.898 -12.030 -13.065 1.00 72.69 421 LEU A N 1
ATOM 3036 C CA . LEU A 1 421 ? -3.136 -11.929 -11.618 1.00 72.69 421 LEU A CA 1
ATOM 3037 C C . LEU A 1 421 ? -3.398 -13.292 -10.956 1.00 72.69 421 LEU A C 1
ATOM 3039 O O . LEU A 1 421 ? -3.665 -13.358 -9.763 1.00 72.69 421 LEU A O 1
ATOM 3043 N N . GLU A 1 422 ? -3.288 -14.388 -11.704 1.00 69.44 422 GLU A N 1
ATOM 3044 C CA . GLU A 1 422 ? -3.276 -15.755 -11.182 1.00 69.44 422 GLU A CA 1
ATOM 3045 C C . GLU A 1 422 ? -1.859 -16.236 -10.809 1.00 69.44 422 GLU A C 1
ATOM 3047 O O . GLU A 1 422 ? -1.719 -17.277 -10.168 1.00 69.44 422 GLU A O 1
ATOM 3052 N N . ARG A 1 423 ? -0.792 -15.491 -11.162 1.00 66.44 423 ARG A N 1
ATOM 3053 C CA . ARG A 1 423 ? 0.592 -15.876 -10.820 1.00 66.44 423 ARG A CA 1
ATOM 3054 C C . ARG A 1 423 ? 0.796 -15.948 -9.293 1.00 66.44 423 ARG A C 1
ATOM 3056 O O . ARG A 1 423 ? 0.242 -15.108 -8.573 1.00 66.44 423 ARG A O 1
ATOM 3063 N N . PRO A 1 424 ? 1.610 -16.892 -8.779 1.00 71.50 424 PRO A N 1
ATOM 3064 C CA . PRO A 1 424 ? 1.960 -16.953 -7.360 1.00 71.50 424 PRO A CA 1
ATOM 3065 C C . PRO A 1 424 ? 2.558 -15.632 -6.857 1.00 71.50 424 PRO A C 1
ATOM 3067 O O . PRO A 1 424 ? 3.153 -14.879 -7.620 1.00 71.50 424 PRO A O 1
ATOM 3070 N N . HIS A 1 425 ? 2.404 -15.342 -5.565 1.00 70.94 425 HIS A N 1
ATOM 3071 C CA . HIS A 1 425 ? 3.052 -14.189 -4.933 1.00 70.94 425 HIS A CA 1
ATOM 3072 C C . HIS A 1 425 ? 4.593 -14.298 -4.988 1.00 70.94 425 HIS A C 1
ATOM 3074 O O . HIS A 1 425 ? 5.105 -15.404 -4.780 1.00 70.94 425 HIS A O 1
ATOM 3080 N N . PRO A 1 426 ? 5.338 -13.180 -5.124 1.00 73.75 426 PRO A N 1
ATOM 3081 C CA . PRO A 1 426 ? 4.873 -11.799 -5.320 1.00 73.75 426 PRO A CA 1
ATOM 3082 C C . PRO A 1 426 ? 4.395 -11.527 -6.750 1.00 73.75 426 PRO A C 1
ATOM 3084 O O . PRO A 1 426 ? 4.900 -12.120 -7.698 1.00 73.75 426 PRO A O 1
ATOM 3087 N N . LEU A 1 427 ? 3.508 -10.545 -6.928 1.00 80.06 427 LEU A N 1
ATOM 3088 C CA . LEU A 1 427 ? 3.365 -9.918 -8.245 1.00 80.06 427 LEU A CA 1
ATOM 3089 C C . LEU A 1 427 ? 4.655 -9.185 -8.632 1.00 80.06 427 LEU A C 1
ATOM 3091 O O . LEU A 1 427 ? 5.306 -8.560 -7.794 1.00 80.06 427 LEU A O 1
ATOM 3095 N N . LEU A 1 428 ? 5.002 -9.264 -9.917 1.00 79.56 428 LEU A N 1
ATOM 3096 C CA . LEU A 1 428 ? 6.226 -8.675 -10.440 1.00 79.56 428 LEU A CA 1
ATOM 3097 C C . LEU A 1 428 ? 6.167 -7.146 -10.482 1.00 79.56 428 LEU A C 1
ATOM 3099 O O . LEU A 1 428 ? 5.132 -6.571 -10.840 1.00 79.56 428 LEU A O 1
ATOM 3103 N N . PRO A 1 429 ? 7.305 -6.487 -10.215 1.00 81.00 429 PRO A N 1
ATOM 3104 C CA . PRO A 1 429 ? 7.436 -5.066 -10.412 1.00 81.00 429 PRO A CA 1
ATOM 3105 C C . PRO A 1 429 ? 7.129 -4.572 -11.836 1.00 81.00 429 PRO A C 1
ATOM 3107 O O . PRO A 1 429 ? 6.535 -3.505 -11.982 1.00 81.00 429 PRO A O 1
ATOM 3110 N N . SER A 1 430 ? 7.479 -5.325 -12.871 1.00 75.69 430 SER A N 1
ATOM 3111 C CA . SER A 1 430 ? 7.344 -4.960 -14.293 1.00 75.69 430 SER A CA 1
ATOM 3112 C C . SER A 1 430 ? 5.948 -4.516 -14.742 1.00 75.69 430 SER A C 1
ATOM 3114 O O . SER A 1 430 ? 5.812 -3.847 -15.752 1.00 75.69 430 SER A O 1
ATOM 3116 N N . ARG A 1 431 ? 4.903 -4.815 -13.965 1.00 84.25 431 ARG A N 1
ATOM 3117 C CA . ARG A 1 431 ? 3.502 -4.460 -14.252 1.00 84.25 431 ARG A CA 1
ATOM 3118 C C . ARG A 1 431 ? 3.206 -2.967 -14.303 1.00 84.25 431 ARG A C 1
ATOM 3120 O O . ARG A 1 431 ? 2.134 -2.593 -14.761 1.00 84.25 431 ARG A O 1
ATOM 3127 N N . PHE A 1 432 ? 4.095 -2.133 -13.783 1.00 84.44 432 PHE A N 1
ATOM 3128 C CA . PHE A 1 432 ? 3.949 -0.684 -13.836 1.00 84.44 432 PHE A CA 1
ATOM 3129 C C . PHE A 1 432 ? 4.836 -0.152 -14.951 1.00 84.44 432 PHE A C 1
ATOM 3131 O O . PHE A 1 432 ? 6.054 -0.325 -14.893 1.00 84.44 432 PHE A O 1
ATOM 3138 N N . GLY A 1 433 ? 4.220 0.487 -15.943 1.00 77.62 433 GLY A N 1
ATOM 3139 C CA . GLY A 1 433 ? 4.952 1.170 -16.999 1.00 77.62 433 GLY A CA 1
ATOM 3140 C C . GLY A 1 433 ? 5.664 2.423 -16.514 1.00 77.62 433 GLY A C 1
ATOM 3141 O O . GLY A 1 433 ? 5.520 2.824 -15.350 1.00 77.62 433 GLY A O 1
ATOM 3142 N N . PRO A 1 434 ? 6.460 3.044 -17.398 1.00 80.44 434 PRO A N 1
ATOM 3143 C CA . PRO A 1 434 ? 7.092 4.309 -17.082 1.00 80.44 434 PRO A CA 1
ATOM 3144 C C . PRO A 1 434 ? 6.007 5.332 -16.741 1.00 80.44 434 PRO A C 1
ATOM 3146 O O . PRO A 1 434 ? 4.994 5.449 -17.429 1.00 80.44 434 PRO A O 1
ATOM 3149 N N . ALA A 1 435 ? 6.213 6.057 -15.647 1.00 80.69 435 ALA A N 1
ATOM 3150 C CA . ALA A 1 435 ? 5.315 7.133 -15.285 1.00 80.69 435 ALA A CA 1
ATOM 3151 C C . ALA A 1 435 ? 5.536 8.327 -16.209 1.00 80.69 435 ALA A C 1
ATOM 3153 O O . ALA A 1 435 ? 6.652 8.831 -16.343 1.00 80.69 435 ALA A O 1
ATOM 3154 N N . GLU A 1 436 ? 4.452 8.801 -16.797 1.00 83.88 436 GLU A N 1
ATOM 3155 C CA . GLU A 1 436 ? 4.378 10.044 -17.544 1.00 83.88 436 GLU A CA 1
ATOM 3156 C C . GLU A 1 436 ? 3.767 11.108 -16.616 1.00 83.88 436 GLU A C 1
ATOM 3158 O O . GLU A 1 436 ? 3.072 10.807 -15.641 1.00 83.88 436 GLU A O 1
ATOM 3163 N N . THR A 1 437 ? 4.096 12.379 -16.817 1.00 76.88 437 THR A N 1
ATOM 3164 C CA . THR A 1 437 ? 3.489 13.461 -16.035 1.00 76.88 437 THR A CA 1
ATOM 3165 C C . THR A 1 437 ? 3.195 14.635 -16.927 1.00 76.88 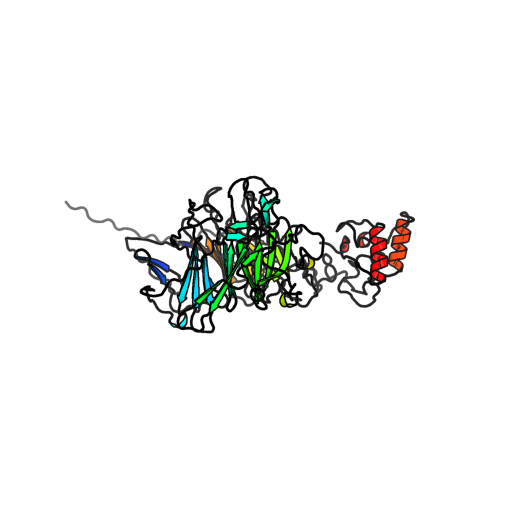437 THR A C 1
ATOM 3167 O O . THR A 1 437 ? 4.098 15.206 -17.538 1.00 76.88 437 THR A O 1
ATOM 3170 N N . GLU A 1 438 ? 1.948 15.070 -16.852 1.00 78.38 438 GLU A N 1
ATOM 3171 C CA . GLU A 1 438 ? 1.463 16.247 -17.541 1.00 78.38 438 GLU A CA 1
ATOM 3172 C C . GLU A 1 438 ? 1.240 17.404 -16.564 1.00 78.38 438 GLU A C 1
ATOM 3174 O O . GLU A 1 438 ? 0.911 17.223 -15.384 1.00 78.38 438 GLU A O 1
ATOM 3179 N N . VAL A 1 439 ? 1.443 18.626 -17.062 1.00 69.00 439 VAL A N 1
ATOM 3180 C CA . VAL A 1 439 ? 1.076 19.848 -16.335 1.00 69.00 439 VAL A CA 1
ATOM 3181 C C . VAL A 1 439 ? -0.444 19.938 -16.364 1.00 69.00 439 VAL A C 1
ATOM 3183 O O . VAL A 1 439 ? -1.027 20.215 -17.410 1.00 69.00 439 VAL A O 1
ATOM 3186 N N . ALA A 1 440 ? -1.091 19.708 -15.227 1.00 60.28 440 ALA A N 1
ATOM 3187 C CA . ALA A 1 440 ? -2.547 19.677 -15.172 1.00 60.28 440 ALA A CA 1
ATOM 3188 C C . ALA A 1 440 ? -3.149 21.029 -14.778 1.00 60.28 440 ALA A C 1
ATOM 3190 O O . ALA A 1 440 ? -4.245 21.375 -15.210 1.00 60.28 440 ALA A O 1
ATOM 3191 N N . ALA A 1 441 ? -2.408 21.824 -14.008 1.00 61.78 441 ALA A N 1
ATOM 3192 C CA . ALA A 1 441 ? -2.733 23.210 -13.716 1.00 61.78 441 ALA A CA 1
ATOM 3193 C C . ALA A 1 441 ? -1.463 24.070 -13.816 1.00 61.78 441 ALA A C 1
ATOM 3195 O O . ALA A 1 441 ? -0.380 23.602 -13.450 1.00 61.78 441 ALA A O 1
ATOM 3196 N N . PRO A 1 442 ? -1.548 25.327 -14.297 1.00 58.31 442 PRO A N 1
ATOM 3197 C CA . PRO A 1 442 ? -0.456 26.267 -14.087 1.00 58.31 442 PRO A CA 1
ATOM 3198 C C . PRO A 1 442 ? -0.194 26.342 -12.576 1.00 58.31 442 PRO A C 1
ATOM 3200 O O . PRO A 1 442 ? -1.169 26.374 -11.824 1.00 58.31 442 PRO A O 1
ATOM 3203 N N . PRO A 1 443 ? 1.070 26.369 -12.114 1.00 56.19 443 PRO A N 1
ATOM 3204 C CA . PRO A 1 443 ? 1.357 26.568 -10.701 1.00 56.19 443 PRO A CA 1
ATOM 3205 C C . PRO A 1 443 ? 0.707 27.888 -10.291 1.00 56.19 443 PRO A C 1
ATOM 3207 O O . PRO A 1 443 ? 1.141 28.966 -10.708 1.00 56.19 443 PRO A O 1
ATOM 3210 N N . SER A 1 444 ? -0.416 27.817 -9.585 1.00 47.62 444 SER A N 1
ATOM 3211 C CA . SER A 1 444 ? -1.090 29.011 -9.114 1.00 47.62 444 SER A CA 1
ATOM 3212 C C . SER A 1 444 ? -0.259 29.553 -7.957 1.00 47.62 444 SER A C 1
ATOM 3214 O O . SER A 1 444 ? -0.045 28.892 -6.956 1.00 47.62 444 SER A O 1
ATOM 3216 N N . GLY A 1 445 ? 0.276 30.756 -8.128 1.00 51.03 445 GLY A N 1
ATOM 3217 C CA . GLY A 1 445 ? 0.993 31.445 -7.061 1.00 51.03 445 GLY A CA 1
ATOM 3218 C C . GLY A 1 445 ? 2.481 31.109 -6.924 1.00 51.03 445 GLY A C 1
ATOM 3219 O O . GLY A 1 445 ? 3.052 30.261 -7.611 1.00 51.03 445 GLY A O 1
ATOM 3220 N N . GLY A 1 446 ? 3.149 31.909 -6.097 1.00 50.41 446 GLY A N 1
ATOM 3221 C CA . GLY A 1 446 ? 4.571 31.770 -5.809 1.00 50.41 446 GLY A CA 1
ATOM 3222 C C . GLY A 1 446 ? 4.858 30.542 -4.946 1.00 50.41 446 GLY A C 1
ATOM 3223 O O . GLY A 1 446 ? 3.961 29.897 -4.419 1.00 50.41 446 GLY A O 1
ATOM 3224 N N . PHE A 1 447 ? 6.140 30.229 -4.760 1.00 40.34 447 PHE A N 1
ATOM 3225 C CA . PHE A 1 447 ? 6.581 29.233 -3.779 1.00 40.34 447 PHE A CA 1
ATOM 3226 C C . PHE A 1 447 ? 5.907 29.488 -2.414 1.00 40.34 447 PHE A C 1
ATOM 3228 O O . PHE A 1 447 ? 6.171 30.519 -1.792 1.00 40.34 447 PHE A O 1
ATOM 3235 N N . GLY A 1 448 ? 5.062 28.558 -1.961 1.00 47.62 448 GLY A N 1
ATOM 3236 C CA . GLY A 1 448 ? 4.313 28.661 -0.702 1.00 47.62 448 GLY A CA 1
ATOM 3237 C C . GLY A 1 448 ? 2.827 29.012 -0.838 1.00 47.62 448 GLY A C 1
ATOM 3238 O O . GLY A 1 448 ? 2.123 28.950 0.165 1.00 47.62 448 GLY A O 1
ATOM 3239 N N . ASP A 1 449 ? 2.340 29.329 -2.040 1.00 52.34 449 ASP A N 1
ATOM 3240 C CA . ASP A 1 449 ? 0.903 29.383 -2.312 1.00 52.34 449 ASP A CA 1
ATOM 3241 C C . ASP A 1 449 ? 0.408 27.941 -2.535 1.00 52.34 449 ASP A C 1
ATOM 3243 O O . ASP A 1 449 ? 0.640 27.337 -3.581 1.00 52.34 449 ASP A O 1
ATOM 3247 N N . GLU A 1 450 ? -0.209 27.355 -1.506 1.00 50.44 450 GLU A N 1
ATOM 3248 C CA . GLU A 1 450 ? -0.794 26.008 -1.538 1.00 50.44 450 GLU A CA 1
ATOM 3249 C C . GLU A 1 450 ? -1.822 25.903 -2.673 1.00 50.44 450 GLU A C 1
ATOM 3251 O O . GLU A 1 450 ? -2.899 26.494 -2.619 1.00 50.44 450 GLU A O 1
ATOM 3256 N N . CYS A 1 451 ? -1.467 25.175 -3.731 1.00 52.09 451 CYS A N 1
ATOM 3257 C CA . CYS A 1 451 ? -2.325 24.952 -4.889 1.00 52.09 451 CYS A CA 1
ATOM 3258 C C . CYS A 1 451 ? -2.443 23.464 -5.139 1.00 52.09 451 CYS A C 1
ATOM 3260 O O . CYS A 1 451 ? -1.723 22.867 -5.932 1.00 52.09 451 CYS A O 1
ATOM 3262 N N . CYS A 1 452 ? -3.338 22.866 -4.373 1.00 60.34 452 CYS A N 1
ATOM 3263 C CA . CYS A 1 452 ? -3.288 21.446 -4.112 1.00 60.34 452 CYS A CA 1
ATOM 3264 C C . CYS A 1 452 ? -4.367 20.742 -4.920 1.00 60.34 452 CYS A C 1
ATOM 3266 O O . CYS A 1 452 ? -5.539 20.925 -4.599 1.00 60.34 452 CYS A O 1
ATOM 3268 N N . PRO A 1 453 ? -4.063 19.928 -5.937 1.00 57.97 453 PRO A N 1
ATOM 3269 C CA . PRO A 1 453 ? -5.032 18.933 -6.360 1.00 57.97 453 PRO A CA 1
ATOM 3270 C C . PRO A 1 453 ? -5.403 18.074 -5.138 1.00 57.97 453 PRO A C 1
ATOM 3272 O O . PRO A 1 453 ? -4.556 17.443 -4.510 1.00 57.97 453 PRO A O 1
ATOM 3275 N N . GLY A 1 454 ? -6.660 18.182 -4.740 1.00 66.75 454 GLY A N 1
ATOM 3276 C CA . GLY A 1 454 ? -7.330 17.380 -3.741 1.00 66.75 454 GLY A CA 1
ATOM 3277 C C . GLY A 1 454 ? -8.147 16.283 -4.431 1.00 66.75 454 GLY A C 1
ATOM 3278 O O . GLY A 1 454 ? -7.673 15.737 -5.426 1.00 66.75 454 GLY A O 1
ATOM 3279 N N . PRO A 1 455 ? -9.368 16.004 -3.941 1.00 73.50 455 PRO A N 1
ATOM 3280 C CA . PRO A 1 455 ? -10.215 14.899 -4.385 1.00 73.50 455 PRO A CA 1
ATOM 3281 C C . PRO A 1 455 ? -10.285 14.758 -5.909 1.00 73.50 455 PRO A C 1
ATOM 3283 O O . PRO A 1 455 ? -10.604 15.732 -6.602 1.00 73.50 455 PRO A O 1
ATOM 3286 N N . MET A 1 456 ? -10.020 13.554 -6.415 1.00 85.62 456 MET A N 1
ATOM 3287 C CA . MET A 1 456 ? -9.952 13.215 -7.831 1.00 85.62 456 MET A CA 1
ATOM 3288 C C . MET A 1 456 ? -10.945 12.111 -8.187 1.00 85.62 456 MET A C 1
ATOM 3290 O O . MET A 1 456 ? -11.057 11.071 -7.537 1.00 85.62 456 MET A O 1
ATOM 3294 N N . LEU A 1 457 ? -11.615 12.328 -9.309 1.00 83.50 457 LEU A N 1
ATOM 3295 C CA . LEU A 1 457 ? -12.534 11.405 -9.942 1.00 83.50 457 LEU A CA 1
ATOM 3296 C C . LEU A 1 457 ? -12.022 11.121 -11.356 1.00 83.50 457 LEU A C 1
ATOM 3298 O O . LEU A 1 457 ? -11.732 12.040 -12.124 1.00 83.50 457 LEU A O 1
ATOM 3302 N N . VAL A 1 458 ? -11.885 9.843 -11.695 1.00 83.38 458 VAL A N 1
ATOM 3303 C CA . VAL A 1 458 ? -11.483 9.401 -13.034 1.00 83.38 458 VAL A CA 1
ATOM 3304 C C . VAL A 1 458 ? -12.707 8.809 -13.717 1.00 83.38 458 VAL A C 1
ATOM 3306 O O . VAL A 1 458 ? -13.286 7.842 -13.232 1.00 83.38 458 VAL A O 1
ATOM 3309 N N . HIS A 1 459 ? -13.110 9.401 -14.835 1.00 83.31 459 HIS A N 1
ATOM 3310 C CA . HIS A 1 459 ? -14.224 8.954 -15.657 1.00 83.31 459 HIS A CA 1
ATOM 3311 C C . HIS A 1 459 ? -13.699 8.464 -17.006 1.00 83.31 459 HIS A C 1
ATOM 3313 O O . HIS A 1 459 ? -13.240 9.242 -17.840 1.00 83.31 459 HIS A O 1
ATOM 3319 N N . THR A 1 460 ? -13.763 7.161 -17.249 1.00 77.75 460 THR A N 1
ATOM 3320 C CA . THR A 1 460 ? -13.254 6.563 -18.487 1.00 77.75 460 THR A CA 1
ATOM 3321 C C . THR A 1 460 ? -14.378 6.411 -19.507 1.00 77.75 460 THR A C 1
ATOM 3323 O O . THR A 1 460 ? -15.352 5.702 -19.264 1.00 77.75 460 THR A O 1
ATOM 3326 N N . ASN A 1 461 ? -14.240 7.047 -20.672 1.00 71.44 461 ASN A N 1
ATOM 3327 C CA . ASN A 1 461 ? -15.199 6.896 -21.774 1.00 71.44 461 ASN A CA 1
ATOM 3328 C C . ASN A 1 461 ? -14.906 5.661 -22.651 1.00 71.44 461 ASN A C 1
ATOM 3330 O O . ASN A 1 461 ? -15.726 5.287 -23.492 1.00 71.44 461 ASN A O 1
ATOM 3334 N N . SER A 1 462 ? -13.731 5.049 -22.487 1.00 68.44 462 SER A N 1
ATOM 3335 C CA . SER A 1 462 ? -13.282 3.861 -23.208 1.00 68.44 462 SER A CA 1
ATOM 3336 C C . SER A 1 462 ? -13.356 2.618 -22.315 1.00 68.44 462 SER A C 1
ATOM 3338 O O . SER A 1 462 ? -13.314 2.689 -21.091 1.00 68.44 462 SER A O 1
ATOM 3340 N N . VAL A 1 463 ? -13.471 1.451 -22.952 1.00 66.56 463 VAL A N 1
ATOM 3341 C CA . VAL A 1 463 ? -13.429 0.142 -22.272 1.00 66.56 463 VAL A CA 1
ATOM 3342 C C . VAL A 1 463 ? -11.976 -0.309 -22.028 1.00 66.56 463 VAL A C 1
ATOM 3344 O O . VAL A 1 463 ? -11.742 -1.272 -21.307 1.00 66.56 463 VAL A O 1
ATOM 3347 N N . ALA A 1 464 ? -11.002 0.367 -22.647 1.00 72.06 464 ALA A N 1
ATOM 3348 C CA . ALA A 1 464 ? -9.575 0.097 -22.525 1.00 72.06 464 ALA A CA 1
ATOM 3349 C C . ALA A 1 464 ? -8.757 1.348 -22.883 1.00 72.06 464 ALA A C 1
ATOM 3351 O O . ALA A 1 464 ? -9.133 2.105 -23.786 1.00 72.06 464 ALA A O 1
ATOM 3352 N N . GLY A 1 465 ? -7.616 1.505 -22.220 1.00 75.50 465 GLY A N 1
ATOM 3353 C CA . GLY A 1 465 ? -6.640 2.564 -22.420 1.00 75.50 465 GLY A CA 1
ATOM 3354 C C . GLY A 1 465 ? -7.046 3.913 -21.829 1.00 75.50 465 GLY A C 1
ATOM 3355 O O . GLY A 1 465 ? -8.191 4.148 -21.449 1.00 75.50 465 GLY A O 1
ATOM 3356 N N . VAL A 1 466 ? -6.084 4.836 -21.802 1.00 80.38 466 VAL A N 1
ATOM 3357 C CA . VAL A 1 466 ? -6.303 6.213 -21.331 1.00 80.38 466 VAL A CA 1
ATOM 3358 C C . VAL A 1 466 ? -7.078 7.086 -22.311 1.00 80.38 466 VAL A C 1
ATOM 3360 O O . VAL A 1 466 ? -7.662 8.080 -21.882 1.00 80.38 466 VAL A O 1
ATOM 3363 N N . ASP A 1 467 ? -7.087 6.744 -23.604 1.00 78.44 467 ASP A N 1
ATOM 3364 C CA . ASP A 1 467 ? -7.583 7.637 -24.651 1.00 78.44 467 ASP A CA 1
ATOM 3365 C C . ASP A 1 467 ? -9.051 8.022 -24.435 1.00 78.44 467 ASP A C 1
ATOM 3367 O O . ASP A 1 467 ? -9.952 7.180 -24.386 1.00 78.44 467 ASP A O 1
ATOM 3371 N N . GLY A 1 468 ? -9.293 9.325 -24.309 1.00 73.94 468 GLY A N 1
ATOM 3372 C CA . GLY A 1 468 ? -10.618 9.878 -24.091 1.00 73.94 468 GLY A CA 1
ATOM 3373 C C . GLY A 1 468 ? -11.130 9.766 -22.656 1.00 73.94 468 GLY A C 1
ATOM 3374 O O . GLY A 1 468 ? -12.301 10.082 -22.442 1.00 73.94 468 GLY A O 1
ATOM 3375 N N . SER A 1 469 ? -10.302 9.353 -21.693 1.00 79.81 469 SER A N 1
ATOM 3376 C CA . SER A 1 469 ? -10.644 9.395 -20.268 1.00 79.81 469 SER A CA 1
ATOM 3377 C C . SER A 1 469 ? -10.612 10.826 -19.741 1.00 79.81 469 SER A C 1
ATOM 3379 O O . SER A 1 469 ? -9.709 11.601 -20.040 1.00 79.81 469 SER A O 1
ATOM 3381 N N . ASP A 1 470 ? -11.603 11.179 -18.936 1.00 80.12 470 ASP A N 1
ATOM 3382 C CA . ASP A 1 470 ? -11.692 12.451 -18.242 1.00 80.12 470 ASP A CA 1
ATOM 3383 C C . ASP A 1 470 ? -11.195 12.285 -16.807 1.00 80.12 470 ASP A C 1
ATOM 3385 O O . ASP A 1 470 ? -11.694 11.455 -16.050 1.00 80.12 470 ASP A O 1
ATOM 3389 N N . VAL A 1 471 ? -10.227 13.100 -16.413 1.00 78.44 471 VAL A N 1
ATOM 3390 C CA . VAL A 1 471 ? -9.800 13.232 -15.022 1.00 78.44 471 VAL A CA 1
ATOM 3391 C C . VAL A 1 471 ? -10.357 14.549 -14.515 1.00 78.44 471 VAL A C 1
ATOM 3393 O O . VAL A 1 471 ? -10.084 15.607 -15.079 1.00 78.44 471 VAL A O 1
ATOM 3396 N N . ILE A 1 472 ? -11.164 14.486 -13.464 1.00 78.38 472 ILE A N 1
ATOM 3397 C CA . ILE A 1 472 ? -11.762 15.650 -12.817 1.00 78.38 472 ILE A CA 1
ATOM 3398 C C . ILE A 1 472 ? -11.213 15.703 -11.401 1.00 78.38 472 ILE A C 1
ATOM 3400 O O . ILE A 1 472 ? -11.348 14.742 -10.651 1.00 78.38 472 ILE A O 1
ATOM 3404 N N . TRP A 1 473 ? -10.609 16.816 -11.012 1.00 77.81 473 TRP A N 1
ATOM 3405 C CA . TRP A 1 473 ? -10.098 16.982 -9.657 1.00 77.81 473 TRP A CA 1
ATOM 3406 C C . TRP A 1 473 ? -10.361 18.385 -9.134 1.00 77.81 473 TRP A C 1
ATOM 3408 O O . TRP A 1 473 ? -10.535 19.353 -9.881 1.00 77.81 473 TRP A O 1
ATOM 3418 N N . LEU A 1 474 ? -10.399 18.492 -7.813 1.00 71.50 474 LEU A N 1
ATOM 3419 C CA . LEU A 1 474 ? -10.529 19.767 -7.126 1.00 71.50 474 LEU A CA 1
ATOM 3420 C C . LEU A 1 474 ? -9.141 20.336 -6.881 1.00 71.50 474 LEU A C 1
ATOM 3422 O O . LEU A 1 474 ? -8.350 19.721 -6.185 1.00 71.50 474 LEU A O 1
ATOM 3426 N N . THR A 1 475 ? -8.829 21.516 -7.398 1.00 66.69 475 THR A N 1
ATOM 3427 C CA . THR A 1 475 ? -7.641 22.259 -6.963 1.00 66.69 475 THR A CA 1
ATOM 3428 C C . THR A 1 475 ? -8.020 23.141 -5.776 1.00 66.69 475 THR A C 1
ATOM 3430 O O . THR A 1 475 ? -8.866 24.028 -5.880 1.00 66.69 475 THR A O 1
ATOM 3433 N N . LEU A 1 476 ? -7.399 22.900 -4.626 1.00 55.81 476 LEU A N 1
ATOM 3434 C CA . LEU A 1 476 ? -7.539 23.671 -3.393 1.00 55.81 476 LEU A CA 1
ATOM 3435 C C . LEU A 1 476 ? -6.694 24.952 -3.445 1.00 55.81 476 LEU A C 1
ATOM 3437 O O . LEU A 1 476 ? -6.061 25.322 -2.463 1.00 55.81 476 LEU A O 1
ATOM 3441 N N . ALA A 1 477 ? -6.685 25.652 -4.583 1.00 56.41 477 ALA A N 1
ATOM 3442 C CA . ALA A 1 477 ? -6.370 27.076 -4.550 1.00 56.41 477 ALA A CA 1
ATOM 3443 C C . ALA A 1 477 ? -7.371 27.767 -3.591 1.00 56.41 477 ALA A C 1
ATOM 3445 O O . ALA A 1 477 ? -8.472 27.241 -3.402 1.00 56.41 477 ALA A O 1
ATOM 3446 N N . PRO A 1 478 ? -7.065 28.939 -3.005 1.00 51.69 478 PRO A N 1
ATOM 3447 C CA . PRO A 1 478 ? -7.970 29.634 -2.078 1.00 51.69 478 PRO A CA 1
ATOM 3448 C C . PRO A 1 478 ? -9.402 29.851 -2.609 1.00 51.69 478 PRO A C 1
ATOM 3450 O O . PRO A 1 478 ? -10.323 30.019 -1.812 1.00 51.69 478 PRO A O 1
ATOM 3453 N N . ASP A 1 479 ? -9.597 29.781 -3.930 1.00 56.72 479 ASP A N 1
ATOM 3454 C CA . ASP A 1 479 ? -10.892 29.918 -4.603 1.00 56.72 479 ASP A CA 1
ATOM 3455 C C . ASP A 1 479 ? -11.549 28.582 -5.025 1.00 56.72 479 ASP A C 1
ATOM 3457 O O . ASP A 1 479 ? -12.630 28.612 -5.606 1.00 56.72 479 ASP A O 1
ATOM 3461 N N . GLY A 1 480 ? -10.931 27.424 -4.752 1.00 60.81 480 GLY A N 1
ATOM 3462 C CA . GLY A 1 480 ? -11.461 26.084 -5.043 1.00 60.81 480 GLY A CA 1
ATOM 3463 C C . GLY A 1 480 ? -11.881 25.894 -6.505 1.00 60.81 480 GLY A C 1
ATOM 3464 O O . GLY A 1 480 ? -13.053 26.043 -6.847 1.00 60.81 480 GLY A O 1
ATOM 3465 N N . VAL A 1 481 ? -10.954 25.547 -7.396 1.00 66.56 481 VAL A N 1
ATOM 3466 C CA . VAL A 1 481 ? -11.270 25.392 -8.827 1.00 66.56 481 VAL A CA 1
ATOM 3467 C C . VAL A 1 481 ? -11.433 23.916 -9.163 1.00 66.56 481 VAL A C 1
ATOM 3469 O O . VAL A 1 481 ? -10.517 23.123 -8.935 1.00 66.56 481 VAL A O 1
ATOM 3472 N N . VAL A 1 482 ? -12.578 23.543 -9.740 1.00 75.31 482 VAL A N 1
ATOM 3473 C CA . VAL A 1 482 ? -12.719 22.224 -10.371 1.00 75.31 482 VAL A CA 1
ATOM 3474 C C . VAL A 1 482 ? -11.979 22.279 -11.693 1.00 75.31 482 VAL A C 1
ATOM 3476 O O . VAL A 1 482 ? -12.263 23.138 -12.534 1.00 75.31 482 VAL A O 1
ATOM 3479 N N . THR A 1 483 ? -11.035 21.367 -11.869 1.00 76.31 483 THR A N 1
ATOM 3480 C CA . THR A 1 483 ? -10.295 21.228 -13.116 1.00 76.31 483 THR A CA 1
ATOM 3481 C C . THR A 1 483 ? -10.655 19.900 -13.755 1.00 76.31 483 THR A C 1
ATOM 3483 O O . THR A 1 483 ? -10.726 18.874 -13.077 1.00 76.31 483 THR A O 1
ATOM 3486 N N . ARG A 1 484 ? -10.905 19.930 -15.062 1.00 82.44 484 ARG A N 1
ATOM 3487 C CA . ARG A 1 484 ? -11.049 18.737 -15.892 1.00 82.44 484 ARG A CA 1
ATOM 3488 C C . ARG A 1 484 ? -9.908 18.709 -16.897 1.00 82.44 484 ARG A C 1
ATOM 3490 O O . ARG A 1 484 ? -9.696 19.691 -17.604 1.00 82.44 484 ARG A O 1
ATOM 3497 N N . ALA A 1 485 ? -9.223 17.578 -16.985 1.00 81.75 485 ALA A N 1
ATOM 3498 C CA . ALA A 1 485 ? -8.317 17.257 -18.078 1.00 81.75 485 ALA A CA 1
ATOM 3499 C C . ALA A 1 485 ? -8.841 16.031 -18.806 1.00 81.75 485 ALA A C 1
ATOM 3501 O O . ALA A 1 485 ? -9.211 15.033 -18.184 1.00 81.75 485 ALA A O 1
ATOM 3502 N N . ARG A 1 486 ? -8.834 16.098 -20.132 1.00 84.12 486 ARG A N 1
ATOM 3503 C CA . ARG A 1 486 ? -9.091 14.937 -20.971 1.00 84.12 486 ARG A CA 1
ATOM 3504 C C . ARG A 1 486 ? -7.766 14.309 -21.377 1.00 84.12 486 ARG A C 1
ATOM 3506 O O . ARG A 1 486 ? -6.995 14.924 -22.109 1.00 84.12 486 ARG A O 1
ATOM 3513 N N . LEU A 1 487 ? -7.519 13.091 -20.912 1.00 82.94 487 LEU A N 1
ATOM 3514 C CA . LEU A 1 487 ? -6.357 12.301 -21.299 1.00 82.94 487 LEU A CA 1
ATOM 3515 C C . LEU A 1 487 ? -6.517 11.844 -22.749 1.00 82.94 487 LEU A C 1
ATOM 3517 O O . LEU A 1 487 ? -7.576 11.343 -23.139 1.00 82.94 487 LEU A O 1
ATOM 3521 N N . LEU A 1 488 ? -5.466 12.023 -23.544 1.00 80.94 488 LEU A N 1
ATOM 3522 C CA . LEU A 1 488 ? -5.428 11.609 -24.943 1.00 80.94 488 LEU A CA 1
ATOM 3523 C C . LEU A 1 488 ? -4.219 10.731 -25.238 1.00 80.94 488 LEU A C 1
ATOM 3525 O O . LEU A 1 488 ? -3.139 10.931 -24.686 1.00 80.94 488 LEU A O 1
ATOM 3529 N N . GLY A 1 489 ? -4.380 9.852 -26.223 1.00 81.56 489 GLY A N 1
ATOM 3530 C CA . GLY A 1 489 ? -3.304 9.019 -26.743 1.00 81.56 489 GLY A CA 1
ATOM 3531 C C . GLY A 1 489 ? -3.210 7.667 -26.046 1.00 81.56 489 GLY A C 1
ATOM 3532 O O . GLY A 1 489 ? -4.171 7.170 -25.467 1.00 81.56 489 GLY A O 1
ATOM 3533 N N . ALA A 1 490 ? -2.048 7.036 -26.156 1.00 76.19 490 ALA A N 1
ATOM 3534 C CA . ALA A 1 490 ? -1.765 5.757 -25.523 1.00 76.19 490 ALA A CA 1
ATOM 3535 C C . ALA A 1 490 ? -0.584 5.938 -24.577 1.00 76.19 490 ALA A C 1
ATOM 3537 O O . ALA A 1 490 ? 0.388 6.598 -24.940 1.00 76.19 490 ALA A O 1
ATOM 3538 N N . LEU A 1 491 ? -0.674 5.338 -23.393 1.00 77.00 491 LEU A N 1
ATOM 3539 C CA . LEU A 1 491 ? 0.477 5.238 -22.509 1.00 77.00 491 LEU A CA 1
ATOM 3540 C C . LEU A 1 491 ? 1.472 4.241 -23.080 1.00 77.00 491 LEU A C 1
ATOM 3542 O O . LEU A 1 491 ? 1.087 3.249 -23.709 1.00 77.00 491 LEU A O 1
ATOM 3546 N N . SER A 1 492 ? 2.744 4.478 -22.791 1.00 74.31 492 SER A N 1
ATOM 3547 C CA . SER A 1 492 ? 3.765 3.455 -22.971 1.00 74.31 492 SER A CA 1
ATOM 3548 C C . SER A 1 492 ? 3.386 2.220 -22.133 1.00 74.31 492 SER A C 1
ATOM 3550 O O . SER A 1 492 ? 3.146 2.371 -20.930 1.00 74.31 492 SER A O 1
ATOM 3552 N N . PRO A 1 493 ? 3.282 1.016 -22.727 1.00 66.69 493 PRO A N 1
ATOM 3553 C CA . PRO A 1 493 ? 2.931 -0.186 -21.977 1.00 66.69 493 PRO A CA 1
ATOM 3554 C C . PRO A 1 493 ? 3.975 -0.486 -20.889 1.00 66.69 493 PRO A C 1
ATOM 3556 O O . PRO A 1 493 ? 5.099 0.018 -20.917 1.00 66.69 493 PRO A O 1
ATOM 3559 N N . ALA A 1 494 ? 3.582 -1.284 -19.896 1.00 63.22 494 ALA A N 1
ATOM 3560 C CA . ALA A 1 494 ? 4.493 -1.772 -18.858 1.00 63.22 494 ALA A CA 1
ATOM 3561 C C . ALA A 1 494 ? 5.612 -2.660 -19.445 1.00 63.22 494 ALA A C 1
ATOM 3563 O O . ALA A 1 494 ? 5.358 -3.206 -20.515 1.00 63.22 494 ALA A O 1
ATOM 3564 N N . THR A 1 495 ? 6.799 -2.790 -18.798 1.00 52.72 495 THR A N 1
ATOM 3565 C CA . THR A 1 495 ? 8.020 -3.432 -19.378 1.00 52.72 495 THR A CA 1
ATOM 3566 C C . THR A 1 495 ? 8.595 -4.767 -18.743 1.00 52.72 495 THR A C 1
ATOM 3568 O O . THR A 1 495 ? 8.602 -4.807 -17.523 1.00 52.72 495 THR A O 1
ATOM 3571 N N . GLY A 1 496 ? 9.122 -5.769 -19.535 1.00 51.50 496 GLY A N 1
ATOM 3572 C CA . GLY A 1 496 ? 9.400 -7.312 -19.614 1.00 51.50 496 GLY A CA 1
ATOM 3573 C C . GLY A 1 496 ? 8.577 -8.361 -20.590 1.00 51.50 496 GLY A C 1
ATOM 3574 O O . GLY A 1 496 ? 7.620 -9.021 -20.209 1.00 51.50 496 GLY A O 1
ATOM 3575 N N . ASP A 1 497 ? 8.897 -8.541 -21.896 1.00 52.00 497 ASP A N 1
ATOM 3576 C CA . ASP A 1 497 ? 8.199 -9.023 -23.137 1.00 52.00 497 ASP A CA 1
ATOM 3577 C C . ASP A 1 497 ? 7.762 -10.499 -23.196 1.00 52.00 497 ASP A C 1
ATOM 3579 O O . ASP A 1 497 ? 8.596 -11.390 -23.251 1.00 52.00 497 ASP A O 1
ATOM 3583 N N . TYR A 1 498 ? 6.492 -10.858 -23.360 1.00 43.81 498 TYR A N 1
ATOM 3584 C CA . TYR A 1 498 ? 6.160 -12.298 -23.534 1.00 43.81 498 TYR A CA 1
ATOM 3585 C C . TYR A 1 498 ? 5.347 -12.747 -24.697 1.00 43.81 498 TYR A C 1
ATOM 3587 O O . TYR A 1 498 ? 5.175 -13.953 -24.895 1.00 43.81 498 TYR A O 1
ATOM 3595 N N . ASP A 1 499 ? 4.963 -11.831 -25.555 1.00 47.75 499 ASP A N 1
ATOM 3596 C CA . ASP A 1 499 ? 4.545 -12.212 -26.891 1.00 47.75 499 ASP A CA 1
ATOM 3597 C C . ASP A 1 499 ? 5.686 -12.156 -27.917 1.00 47.75 499 ASP A C 1
ATOM 3599 O O . ASP A 1 499 ? 5.452 -12.483 -29.085 1.00 47.75 499 ASP A O 1
ATOM 3603 N N . ALA A 1 500 ? 6.921 -11.895 -27.468 1.00 46.78 500 ALA A N 1
ATOM 3604 C CA . ALA A 1 500 ? 8.126 -11.871 -28.288 1.00 46.78 500 ALA A CA 1
ATOM 3605 C C . ALA A 1 500 ? 8.078 -10.762 -29.352 1.00 46.78 500 ALA A C 1
ATOM 3607 O O . ALA A 1 500 ? 8.585 -10.933 -30.471 1.00 46.78 500 ALA A O 1
ATOM 3608 N N . ASP A 1 501 ? 7.450 -9.634 -29.013 1.00 51.38 501 ASP A N 1
ATOM 3609 C CA . ASP A 1 501 ? 7.286 -8.486 -29.903 1.00 51.38 501 ASP A CA 1
ATOM 3610 C C . ASP A 1 501 ? 8.508 -7.542 -29.916 1.00 51.38 501 ASP A C 1
ATOM 3612 O O . ASP A 1 501 ? 8.606 -6.652 -30.769 1.00 51.38 501 ASP A O 1
ATOM 3616 N N . GLY A 1 502 ? 9.493 -7.804 -29.051 1.00 51.94 502 GLY A N 1
ATOM 3617 C CA . GLY A 1 502 ? 10.720 -7.029 -28.891 1.00 51.94 502 GLY A CA 1
ATOM 3618 C C . GLY A 1 502 ? 10.619 -5.914 -27.849 1.00 51.94 502 GLY A C 1
ATOM 3619 O O . GLY A 1 502 ? 11.569 -5.134 -27.729 1.00 51.94 502 GLY A O 1
ATOM 3620 N N . THR A 1 503 ? 9.507 -5.825 -27.120 1.00 50.06 503 THR A N 1
ATOM 3621 C CA . THR A 1 503 ? 9.252 -4.852 -26.059 1.00 50.06 503 THR A CA 1
ATOM 3622 C C . THR A 1 503 ? 9.176 -5.595 -24.756 1.00 50.06 503 THR A C 1
ATOM 3624 O O . THR A 1 503 ? 8.229 -6.336 -24.540 1.00 50.06 503 THR A O 1
ATOM 3627 N N . GLU A 1 504 ? 10.131 -5.358 -23.862 1.00 52.59 504 GLU A N 1
ATOM 3628 C CA . GLU A 1 504 ? 9.962 -5.688 -22.457 1.00 52.59 504 GLU A CA 1
ATOM 3629 C C . GLU A 1 504 ? 8.445 -5.322 -22.072 1.00 52.59 504 GLU A C 1
ATOM 3631 O O . GLU A 1 504 ? 8.194 -4.143 -22.218 1.00 52.59 504 GLU A O 1
ATOM 3636 N N . ASP A 1 505 ? 7.494 -6.216 -21.604 1.00 57.69 505 ASP A N 1
ATOM 3637 C CA . ASP A 1 505 ? 6.328 -6.228 -20.589 1.00 57.69 505 ASP A CA 1
ATOM 3638 C C . ASP A 1 505 ? 6.231 -7.066 -19.194 1.00 57.69 505 ASP A C 1
ATOM 3640 O O . ASP A 1 505 ? 7.123 -7.123 -18.365 1.00 57.69 505 ASP A O 1
ATOM 3644 N N . ALA A 1 506 ? 5.132 -7.683 -18.723 1.00 51.50 506 ALA A N 1
ATOM 3645 C CA . ALA A 1 506 ? 5.126 -8.428 -17.418 1.00 51.50 506 ALA A CA 1
ATOM 3646 C C . ALA A 1 506 ? 5.352 -9.931 -17.564 1.00 51.50 506 ALA A C 1
ATOM 3648 O O . ALA A 1 506 ? 5.299 -10.688 -16.577 1.00 51.50 506 ALA A O 1
ATOM 3649 N N . VAL A 1 507 ? 5.447 -10.380 -18.804 1.00 56.84 507 VAL A N 1
ATOM 3650 C CA . VAL A 1 507 ? 5.128 -11.748 -19.108 1.00 56.84 507 VAL A CA 1
ATOM 3651 C C . VAL A 1 507 ? 6.430 -12.529 -19.421 1.00 56.84 507 VAL A C 1
ATOM 3653 O O . VAL A 1 507 ? 6.407 -13.747 -19.261 1.00 56.84 507 VAL A O 1
ATOM 3656 N N . ASP A 1 508 ? 7.555 -11.841 -19.707 1.00 64.25 508 ASP A N 1
ATOM 3657 C CA . ASP A 1 508 ? 8.927 -12.354 -19.925 1.00 64.25 508 ASP A CA 1
ATOM 3658 C C . ASP A 1 508 ? 9.347 -13.489 -18.984 1.00 64.25 508 ASP A C 1
ATOM 3660 O O . ASP A 1 508 ? 9.053 -13.436 -17.785 1.00 64.25 508 ASP A O 1
ATOM 3664 N N . ASN A 1 509 ? 10.111 -14.469 -19.489 1.00 73.88 509 ASN A N 1
ATOM 3665 C CA . ASN A 1 509 ? 10.739 -15.470 -18.617 1.00 73.88 509 ASN A CA 1
ATOM 3666 C C . ASN A 1 509 ? 11.959 -14.868 -17.882 1.00 73.88 509 ASN A C 1
ATOM 3668 O O . ASN A 1 509 ? 12.325 -15.335 -16.805 1.00 73.88 509 ASN A O 1
ATOM 3672 N N . CYS A 1 510 ? 12.566 -13.810 -18.429 1.00 78.25 510 CYS A N 1
ATOM 3673 C CA . CYS A 1 510 ? 13.651 -13.046 -17.827 1.00 78.25 510 CYS A CA 1
ATOM 3674 C C . CYS A 1 510 ? 13.333 -11.552 -17.769 1.00 78.25 510 CYS A C 1
ATOM 3676 O O . CYS A 1 510 ? 13.160 -10.952 -18.819 1.00 78.25 510 CYS A O 1
ATOM 3678 N N . PRO A 1 511 ? 13.353 -10.904 -16.589 1.00 68.50 511 PRO A N 1
ATOM 3679 C CA . PRO A 1 511 ? 12.884 -9.521 -16.437 1.00 68.50 511 PRO A CA 1
ATOM 3680 C C . PRO A 1 511 ? 13.561 -8.435 -17.298 1.00 68.50 511 PRO A C 1
ATOM 3682 O O . PRO A 1 511 ? 13.015 -7.342 -17.380 1.00 68.50 511 PRO A O 1
ATOM 3685 N N . VAL A 1 512 ? 14.741 -8.696 -17.879 1.00 67.50 512 VAL A N 1
ATOM 3686 C CA . VAL A 1 512 ? 15.575 -7.723 -18.637 1.00 67.50 512 VAL A CA 1
ATOM 3687 C C . VAL A 1 512 ? 15.951 -8.154 -20.039 1.00 67.50 512 VAL A C 1
ATOM 3689 O O . VAL A 1 512 ? 16.818 -7.582 -20.705 1.00 67.50 512 VAL A O 1
ATOM 3692 N N . HIS A 1 513 ? 15.372 -9.250 -20.472 1.00 69.06 513 HIS A N 1
ATOM 3693 C CA . HIS A 1 513 ? 15.597 -9.760 -21.798 1.00 69.06 513 HIS A CA 1
ATOM 3694 C C . HIS A 1 513 ? 14.206 -9.965 -22.356 1.00 69.06 513 HIS A C 1
ATOM 3696 O O . HIS A 1 513 ? 13.427 -10.564 -21.650 1.00 69.06 513 HIS A O 1
ATOM 3702 N N . PRO A 1 514 ? 13.881 -9.523 -23.568 1.00 64.31 514 PRO A N 1
ATOM 3703 C CA . PRO A 1 514 ? 12.603 -9.869 -24.164 1.00 64.31 514 PRO A CA 1
ATOM 3704 C C . PRO A 1 514 ? 12.531 -11.359 -24.573 1.00 64.31 514 PRO A C 1
ATOM 3706 O O . PRO A 1 514 ? 13.545 -11.901 -25.028 1.00 64.31 514 PRO A O 1
ATOM 3709 N N . ASN A 1 515 ? 11.359 -12.021 -24.537 1.00 61.19 515 ASN A N 1
ATOM 3710 C CA . ASN A 1 515 ? 11.132 -13.375 -25.097 1.00 61.19 515 ASN A CA 1
ATOM 3711 C C . ASN A 1 515 ? 11.320 -13.441 -26.622 1.00 61.19 515 ASN A C 1
ATOM 3713 O O . ASN A 1 515 ? 11.211 -14.517 -27.219 1.00 61.19 515 ASN A O 1
ATOM 3717 N N . GLY A 1 516 ? 11.600 -12.291 -27.238 1.00 63.69 516 GLY A N 1
ATOM 3718 C CA . GLY A 1 516 ? 11.978 -12.089 -28.626 1.00 63.69 516 GLY A CA 1
ATOM 3719 C C . GLY A 1 516 ? 13.251 -12.814 -29.063 1.00 63.69 516 GLY A C 1
ATOM 3720 O O . GLY A 1 516 ? 13.410 -14.023 -28.937 1.00 63.69 516 GLY A O 1
ATOM 3721 N N . THR A 1 517 ? 14.139 -12.094 -29.748 1.00 58.59 517 THR A N 1
ATOM 3722 C CA . THR A 1 517 ? 15.328 -12.693 -30.373 1.00 58.59 517 THR A CA 1
ATOM 3723 C C . THR A 1 517 ? 16.593 -12.149 -29.704 1.00 58.59 517 THR A C 1
ATOM 3725 O O . THR A 1 517 ? 16.911 -10.978 -29.924 1.00 58.59 517 THR A O 1
ATOM 3728 N N . PRO A 1 518 ? 17.358 -12.971 -28.958 1.00 65.12 518 PRO A N 1
ATOM 3729 C CA . PRO A 1 518 ? 17.244 -14.430 -28.842 1.00 65.12 518 PRO A CA 1
ATOM 3730 C C . PRO A 1 518 ? 16.112 -14.896 -27.898 1.00 65.12 518 PRO A C 1
ATOM 3732 O O . PRO A 1 518 ? 15.855 -14.223 -26.907 1.00 65.12 518 PRO A O 1
ATOM 3735 N N . PRO A 1 519 ? 15.469 -16.048 -28.187 1.00 68.00 519 PRO A N 1
ATOM 3736 C CA . PRO A 1 519 ? 14.392 -16.586 -27.357 1.00 68.00 519 PRO A CA 1
ATOM 3737 C C . PRO A 1 519 ? 14.892 -16.947 -25.960 1.00 68.00 519 PRO A C 1
ATOM 3739 O O . PRO A 1 519 ? 16.070 -17.273 -25.789 1.00 68.00 519 PRO A O 1
ATOM 3742 N N . GLN A 1 520 ? 13.972 -16.971 -24.997 1.00 77.75 520 GLN A N 1
ATOM 3743 C CA . GLN A 1 520 ? 14.226 -17.394 -23.618 1.00 77.75 520 GLN A CA 1
ATOM 3744 C C . GLN A 1 520 ? 13.587 -18.748 -23.361 1.00 77.75 520 GLN A C 1
ATOM 3746 O O . GLN A 1 520 ? 12.499 -18.832 -22.780 1.00 77.75 520 GLN A O 1
ATOM 3751 N N . PRO A 1 521 ? 14.212 -19.834 -23.840 1.00 87.50 521 PRO A N 1
ATOM 3752 C CA . PRO A 1 521 ? 13.792 -21.145 -23.394 1.00 87.50 521 PRO A CA 1
ATOM 3753 C C . PRO A 1 521 ? 13.800 -21.161 -21.864 1.00 87.50 521 PRO A C 1
ATOM 3755 O O . PRO A 1 521 ? 14.673 -20.569 -21.245 1.00 87.50 521 PRO A O 1
ATOM 3758 N N . ASP A 1 522 ? 12.782 -21.778 -21.289 1.00 89.75 522 ASP A N 1
ATOM 3759 C CA . ASP A 1 522 ? 12.729 -22.156 -19.883 1.00 89.75 522 ASP A CA 1
ATOM 3760 C C . ASP A 1 522 ? 12.834 -23.684 -19.899 1.00 89.75 522 ASP A C 1
ATOM 3762 O O . ASP A 1 522 ? 11.850 -24.425 -20.000 1.00 89.75 522 ASP A O 1
ATOM 3766 N N . SER A 1 523 ? 14.072 -24.151 -20.047 1.00 94.00 523 SER A N 1
ATOM 3767 C CA . SER A 1 523 ? 14.417 -25.554 -20.270 1.00 94.00 523 SER A CA 1
ATOM 3768 C C . SER A 1 523 ? 14.366 -26.373 -18.980 1.00 94.00 523 SER A C 1
ATOM 3770 O O . SER A 1 523 ? 14.561 -27.598 -19.026 1.00 94.00 523 SER A O 1
ATOM 3772 N N . GLY A 1 524 ? 14.119 -25.735 -17.834 1.00 92.06 524 GLY A N 1
ATOM 3773 C CA . GLY A 1 524 ? 14.018 -26.409 -16.556 1.00 92.06 524 GLY A CA 1
ATOM 3774 C C . GLY A 1 524 ? 13.990 -25.467 -15.362 1.00 92.06 524 GLY A C 1
ATOM 3775 O O . GLY A 1 524 ? 13.322 -24.452 -15.356 1.00 92.06 524 GLY A O 1
ATOM 3776 N N . GLY A 1 525 ? 14.646 -25.883 -14.289 1.00 92.06 525 GLY A N 1
ATOM 3777 C CA . GLY A 1 525 ? 14.658 -25.140 -13.044 1.00 92.06 525 GLY A CA 1
ATOM 3778 C C . GLY A 1 525 ? 15.627 -25.759 -12.054 1.00 92.06 525 GLY A C 1
ATOM 3779 O O . GLY A 1 525 ? 16.512 -26.541 -12.419 1.00 92.06 525 GLY A O 1
ATOM 3780 N N . VAL A 1 526 ? 15.454 -25.463 -10.771 1.00 93.44 526 VAL A N 1
ATOM 3781 C CA . VAL A 1 526 ? 16.268 -26.093 -9.720 1.00 93.44 526 VAL A CA 1
ATOM 3782 C C . VAL A 1 526 ? 15.965 -27.594 -9.631 1.00 93.44 526 VAL A C 1
ATOM 3784 O O . VAL A 1 526 ? 14.839 -27.982 -9.325 1.00 93.44 526 VAL A O 1
ATOM 3787 N N . GLU A 1 527 ? 16.969 -28.443 -9.901 1.00 94.19 527 GLU A N 1
ATOM 3788 C CA . GLU A 1 527 ? 16.854 -29.917 -9.958 1.00 94.19 527 GLU A CA 1
ATOM 3789 C C . GLU A 1 527 ? 15.720 -30.443 -10.854 1.00 94.19 527 GLU A C 1
ATOM 3791 O O . GLU A 1 527 ? 15.188 -31.538 -10.649 1.00 94.19 527 GLU A O 1
ATOM 3796 N N . SER A 1 528 ? 15.330 -29.669 -11.863 1.00 91.75 528 SER A N 1
ATOM 3797 C CA . SER A 1 528 ? 14.150 -29.949 -12.670 1.00 91.75 528 SER A CA 1
ATOM 3798 C C . SER A 1 528 ? 14.438 -29.725 -14.146 1.00 91.75 528 SER A C 1
ATOM 3800 O O . SER A 1 528 ? 15.116 -28.780 -14.529 1.00 91.75 528 SER A O 1
ATOM 3802 N N . SER A 1 529 ? 13.891 -30.596 -14.993 1.00 94.19 529 SER A N 1
ATOM 3803 C CA . SER A 1 529 ? 13.760 -30.350 -16.435 1.00 94.19 529 SER A CA 1
ATOM 3804 C C . SER A 1 529 ? 12.376 -29.810 -16.806 1.00 94.19 529 SER A C 1
ATOM 3806 O O . SER A 1 529 ? 12.038 -29.748 -17.985 1.00 94.19 529 SER A O 1
ATOM 3808 N N . LEU A 1 530 ? 11.518 -29.574 -15.812 1.00 90.50 530 LEU A N 1
ATOM 3809 C CA . LEU A 1 530 ? 10.245 -28.891 -15.999 1.00 90.50 530 LEU A CA 1
ATOM 3810 C C . LEU A 1 530 ? 10.481 -27.384 -15.865 1.00 90.50 530 LEU A C 1
ATOM 3812 O O . LEU A 1 530 ? 11.149 -27.020 -14.894 1.00 90.50 530 LEU A O 1
ATOM 3816 N N . PRO A 1 531 ? 9.908 -26.575 -16.773 1.00 87.31 531 PRO A N 1
ATOM 3817 C CA . PRO A 1 531 ? 9.973 -25.119 -16.715 1.00 87.31 531 PRO A CA 1
ATOM 3818 C C . PRO A 1 531 ? 9.526 -24.579 -15.350 1.00 87.31 531 PRO A C 1
ATOM 3820 O O . PRO A 1 531 ? 8.498 -25.044 -14.830 1.00 87.31 531 PRO A O 1
ATOM 3823 N N . ASP A 1 532 ? 10.268 -23.636 -14.767 1.00 81.94 532 ASP A N 1
ATOM 3824 C CA . ASP A 1 532 ? 9.956 -23.029 -13.459 1.00 81.94 532 ASP A CA 1
ATOM 3825 C C . ASP A 1 532 ? 9.453 -21.574 -13.534 1.00 81.94 532 ASP A C 1
ATOM 3827 O O . ASP A 1 532 ? 9.096 -20.978 -12.511 1.00 81.94 532 ASP A O 1
ATOM 3831 N N . GLY A 1 533 ? 9.311 -21.047 -14.751 1.00 81.69 533 GLY A N 1
ATOM 3832 C CA . GLY A 1 533 ? 8.893 -19.684 -15.051 1.00 81.69 533 GLY A CA 1
ATOM 3833 C C . GLY A 1 533 ? 10.050 -18.691 -15.135 1.00 81.69 533 GLY A C 1
ATOM 3834 O O . GLY A 1 533 ? 9.781 -17.502 -15.309 1.00 81.69 533 GLY A O 1
ATOM 3835 N N . VAL A 1 534 ? 11.298 -19.148 -14.997 1.00 85.94 534 VAL A N 1
ATOM 3836 C CA . VAL A 1 534 ? 12.506 -18.340 -15.162 1.00 85.94 534 VAL A CA 1
ATOM 3837 C C . VAL A 1 534 ? 13.252 -18.808 -16.405 1.00 85.94 534 VAL A C 1
ATOM 3839 O O . VAL A 1 534 ? 13.537 -19.986 -16.584 1.00 85.94 534 VAL A O 1
ATOM 3842 N N . GLY A 1 535 ? 13.577 -17.878 -17.297 1.00 90.62 535 GLY A N 1
ATOM 3843 C CA . GLY A 1 535 ? 14.235 -18.220 -18.552 1.00 90.62 535 GLY A CA 1
ATOM 3844 C C . GLY A 1 535 ? 15.683 -18.644 -18.331 1.00 90.62 535 GLY A C 1
ATOM 3845 O O . GLY A 1 535 ? 16.392 -18.080 -17.495 1.00 90.62 535 GLY A O 1
ATOM 3846 N N . ASP A 1 536 ? 16.167 -19.565 -19.162 1.00 92.62 536 ASP A N 1
ATOM 3847 C CA . ASP A 1 536 ? 17.556 -20.020 -19.180 1.00 92.62 536 ASP A CA 1
ATOM 3848 C C . ASP A 1 536 ? 18.547 -18.842 -19.131 1.00 92.62 536 ASP A C 1
ATOM 3850 O O . ASP A 1 536 ? 19.510 -18.926 -18.372 1.00 92.62 536 ASP A O 1
ATOM 3854 N N . PRO A 1 537 ? 18.352 -17.707 -19.847 1.00 91.00 537 PRO A N 1
ATOM 3855 C CA . PRO A 1 537 ? 19.292 -16.583 -19.796 1.00 91.00 537 PRO A CA 1
ATOM 3856 C C . PRO A 1 537 ? 19.445 -15.913 -18.424 1.00 91.00 537 PRO A C 1
ATOM 3858 O O . PRO A 1 537 ? 20.496 -15.329 -18.166 1.00 91.00 537 PRO A O 1
ATOM 3861 N N . CYS A 1 538 ? 18.443 -15.999 -17.551 1.00 91.56 538 CYS A N 1
ATOM 3862 C CA . CYS A 1 538 ? 18.409 -15.314 -16.259 1.00 91.56 538 CYS A CA 1
ATOM 3863 C C . CYS A 1 538 ? 18.317 -16.248 -15.054 1.00 91.56 538 CYS A C 1
ATOM 3865 O O . CYS A 1 538 ? 18.297 -15.759 -13.929 1.00 91.56 538 CYS A O 1
ATOM 3867 N N . GLN A 1 539 ? 18.293 -17.564 -15.264 1.00 94.69 539 GLN A N 1
ATOM 3868 C CA . GLN A 1 539 ? 18.233 -18.531 -14.178 1.00 94.69 539 GLN A CA 1
ATOM 3869 C C . GLN A 1 539 ? 19.487 -18.438 -13.296 1.00 94.69 539 GLN A C 1
ATOM 3871 O O . GLN A 1 539 ? 20.566 -18.918 -13.652 1.00 94.69 539 GLN A O 1
ATOM 3876 N N . CYS A 1 540 ? 19.368 -17.803 -12.130 1.00 95.62 540 CYS A N 1
ATOM 3877 C CA . CYS A 1 540 ? 20.488 -17.681 -11.208 1.00 95.62 540 CYS A CA 1
ATOM 3878 C C . CYS A 1 540 ? 20.877 -19.063 -10.677 1.00 95.62 540 CYS A C 1
ATOM 3880 O O . CYS A 1 540 ? 20.031 -19.891 -10.353 1.00 95.62 540 CYS A O 1
ATOM 3882 N N . GLY A 1 541 ? 22.174 -19.325 -10.585 1.00 96.31 541 GLY A N 1
ATOM 3883 C CA . GLY A 1 541 ? 22.723 -20.624 -10.220 1.00 96.31 541 GLY A CA 1
ATOM 3884 C C . GLY A 1 541 ? 23.006 -21.566 -11.387 1.00 96.31 541 GLY A C 1
ATOM 3885 O O . GLY A 1 541 ? 23.765 -22.502 -11.173 1.00 96.31 541 GLY A O 1
ATOM 3886 N N . ASP A 1 542 ? 22.468 -21.315 -12.585 1.00 97.31 542 ASP A N 1
ATOM 3887 C CA . ASP A 1 542 ? 22.798 -22.041 -13.824 1.00 97.31 542 ASP A CA 1
ATOM 3888 C C . ASP A 1 542 ? 24.083 -21.447 -14.430 1.00 97.31 542 ASP A C 1
ATOM 3890 O O . ASP A 1 542 ? 24.059 -20.599 -15.326 1.00 97.31 542 ASP A O 1
ATOM 3894 N N . VAL A 1 543 ? 25.235 -21.810 -13.864 1.00 97.12 543 VAL A N 1
ATOM 3895 C CA . VAL A 1 543 ? 26.534 -21.233 -14.249 1.00 97.12 543 VAL A CA 1
ATOM 3896 C C . VAL A 1 543 ? 27.128 -21.900 -15.489 1.00 97.12 543 VAL A C 1
ATOM 3898 O O . VAL A 1 543 ? 28.117 -21.387 -16.032 1.00 97.12 543 VAL A O 1
ATOM 3901 N N . ASP A 1 544 ? 26.554 -23.021 -15.938 1.00 96.12 544 ASP A N 1
ATOM 3902 C CA . ASP A 1 544 ? 26.923 -23.705 -17.181 1.00 96.12 544 ASP A CA 1
ATOM 3903 C C . ASP A 1 544 ? 26.020 -23.362 -18.387 1.00 96.12 544 ASP A C 1
ATOM 3905 O O . ASP A 1 544 ? 26.459 -23.525 -19.533 1.00 96.12 544 ASP A O 1
ATOM 3909 N N . GLY A 1 545 ? 24.864 -22.736 -18.144 1.00 95.12 545 GLY A N 1
ATOM 3910 C CA . GLY A 1 545 ? 23.989 -22.128 -19.146 1.00 95.12 545 GLY A CA 1
ATOM 3911 C C . GLY A 1 545 ? 23.031 -23.102 -19.824 1.00 95.12 545 GLY A C 1
ATOM 3912 O O . GLY A 1 545 ? 22.642 -22.850 -20.969 1.00 95.12 545 GLY A O 1
ATOM 3913 N N . ASP A 1 546 ? 22.702 -24.222 -19.180 1.00 95.50 546 ASP A N 1
ATOM 3914 C CA . ASP A 1 546 ? 21.812 -25.255 -19.721 1.00 95.50 546 ASP A CA 1
ATOM 3915 C C . ASP A 1 546 ? 20.330 -25.084 -19.323 1.00 95.50 546 ASP A C 1
ATOM 3917 O O . ASP A 1 546 ? 19.485 -25.930 -19.678 1.00 95.50 546 ASP A O 1
ATOM 3921 N N . GLY A 1 547 ? 20.027 -24.002 -18.597 1.00 94.75 547 GLY A N 1
ATOM 3922 C CA . GLY A 1 547 ? 18.692 -23.662 -18.120 1.00 94.75 547 GLY A CA 1
ATOM 3923 C C . GLY A 1 547 ? 18.280 -24.347 -16.824 1.00 94.75 547 GLY A C 1
ATOM 3924 O O . GLY A 1 547 ? 17.117 -24.272 -16.430 1.00 94.75 547 GLY A O 1
ATOM 3925 N N . LYS A 1 548 ? 19.180 -25.083 -16.167 1.00 97.19 548 LYS A N 1
ATOM 3926 C CA . LYS A 1 548 ? 18.860 -25.860 -14.963 1.00 97.19 548 LYS A CA 1
ATOM 3927 C C . LYS A 1 548 ? 19.906 -25.589 -13.903 1.00 97.19 548 LYS A C 1
ATOM 3929 O O . LYS A 1 548 ? 21.073 -25.399 -14.192 1.00 97.19 548 LYS A O 1
ATOM 3934 N N . VAL A 1 549 ? 19.481 -25.629 -12.646 1.00 97.25 549 VAL A N 1
ATOM 3935 C CA . VAL A 1 549 ? 20.418 -25.559 -11.521 1.00 97.25 549 VAL A CA 1
ATOM 3936 C C . VAL A 1 549 ? 20.630 -26.977 -11.006 1.00 97.25 549 VAL A C 1
ATOM 3938 O O . VAL A 1 549 ? 19.787 -27.505 -10.269 1.00 97.25 549 VAL A O 1
ATOM 3941 N N . LEU A 1 550 ? 21.728 -27.605 -11.435 1.00 97.31 550 LEU A N 1
ATOM 3942 C CA . LEU A 1 550 ? 22.070 -29.007 -11.193 1.00 97.31 550 LEU A CA 1
ATOM 3943 C C . LEU A 1 550 ? 23.322 -29.181 -10.310 1.00 97.31 550 LEU A C 1
ATOM 3945 O O . LEU A 1 550 ? 23.948 -28.240 -9.818 1.00 97.31 550 LEU A O 1
ATOM 3949 N N . GLN A 1 551 ? 23.715 -30.441 -10.074 1.00 97.62 551 GLN A N 1
ATOM 3950 C CA . GLN A 1 551 ? 24.979 -30.762 -9.394 1.00 97.62 551 GLN A CA 1
ATOM 3951 C C . GLN A 1 551 ? 26.199 -30.254 -10.178 1.00 97.62 551 GLN A C 1
ATOM 3953 O O . GLN A 1 551 ? 27.215 -29.944 -9.553 1.00 97.62 551 GLN A O 1
ATOM 3958 N N . SER A 1 552 ? 26.107 -30.177 -11.513 1.00 97.62 552 SER A N 1
ATOM 3959 C CA . SER A 1 552 ? 27.175 -29.644 -12.367 1.00 97.62 552 SER A CA 1
ATOM 3960 C C . SER A 1 552 ? 27.504 -28.202 -12.006 1.00 97.62 552 SER A C 1
ATOM 3962 O O . SER A 1 552 ? 28.682 -27.890 -11.842 1.00 97.62 552 SER A O 1
ATOM 3964 N N . ASP A 1 553 ? 26.494 -27.369 -11.760 1.00 98.06 553 ASP A N 1
ATOM 3965 C CA . ASP A 1 553 ? 26.672 -25.979 -11.340 1.00 98.06 553 ASP A CA 1
ATOM 3966 C C . ASP A 1 553 ? 27.333 -25.865 -9.972 1.00 98.06 553 ASP A C 1
ATOM 3968 O O . ASP A 1 553 ? 28.299 -25.126 -9.790 1.00 98.06 553 ASP A O 1
ATOM 3972 N N . VAL A 1 554 ? 26.871 -26.659 -8.999 1.00 97.88 554 VAL A N 1
ATOM 3973 C CA . VAL A 1 554 ? 27.472 -26.702 -7.655 1.00 97.88 554 VAL A CA 1
ATOM 3974 C C . VAL A 1 554 ? 28.944 -27.099 -7.727 1.00 97.88 554 VAL A C 1
ATOM 3976 O O . VAL A 1 554 ? 29.781 -26.522 -7.027 1.00 97.88 554 VAL A O 1
ATOM 3979 N N . ASP A 1 555 ? 29.276 -28.087 -8.554 1.00 97.81 555 ASP A N 1
ATOM 3980 C CA . ASP A 1 555 ? 30.655 -28.528 -8.732 1.00 97.81 555 ASP A CA 1
ATOM 3981 C C . ASP A 1 555 ? 31.490 -27.484 -9.487 1.00 97.81 555 ASP A C 1
ATOM 3983 O O . ASP A 1 555 ? 32.647 -27.268 -9.115 1.00 97.81 555 ASP A O 1
ATOM 3987 N N . ALA A 1 556 ? 30.908 -26.783 -10.465 1.00 97.31 556 ALA A N 1
ATOM 3988 C CA . ALA A 1 556 ? 31.547 -25.684 -11.183 1.00 97.31 556 ALA A CA 1
ATOM 3989 C C . ALA A 1 556 ? 31.859 -24.503 -10.251 1.00 97.31 556 ALA A C 1
ATOM 3991 O O . ALA A 1 556 ? 33.009 -24.062 -10.196 1.00 97.31 556 ALA A O 1
ATOM 3992 N N . VAL A 1 557 ? 30.894 -24.047 -9.444 1.00 97.19 557 VAL A N 1
ATOM 3993 C CA . VAL A 1 557 ? 31.100 -22.981 -8.446 1.00 97.19 557 VAL A CA 1
ATOM 3994 C C . VAL A 1 557 ? 32.119 -23.415 -7.394 1.00 97.19 557 VAL A C 1
ATOM 3996 O O . VAL A 1 557 ? 33.034 -22.661 -7.065 1.00 97.19 557 VAL A O 1
ATOM 3999 N N . ARG A 1 558 ? 32.033 -24.654 -6.888 1.00 97.88 558 ARG A N 1
ATOM 4000 C CA . ARG A 1 558 ? 33.016 -25.185 -5.929 1.00 97.88 558 ARG A CA 1
ATOM 4001 C C . ARG A 1 558 ? 34.428 -25.185 -6.511 1.00 97.88 558 ARG A C 1
ATOM 4003 O O . ARG A 1 558 ? 35.373 -24.837 -5.801 1.00 97.88 558 ARG A O 1
ATOM 4010 N N . LEU A 1 559 ? 34.574 -25.588 -7.770 1.00 97.06 559 LEU A N 1
ATOM 4011 C CA . LEU A 1 559 ? 35.858 -25.611 -8.459 1.00 97.06 559 LEU A CA 1
ATOM 4012 C C . LEU A 1 559 ? 36.388 -24.191 -8.691 1.00 97.06 559 LEU A C 1
ATOM 4014 O O . LEU A 1 559 ? 37.550 -23.941 -8.384 1.00 97.06 559 LEU A O 1
ATOM 4018 N N . PHE A 1 560 ? 35.538 -23.259 -9.125 1.00 96.38 560 PHE A N 1
ATOM 4019 C CA . PHE A 1 560 ? 35.876 -21.841 -9.274 1.00 96.38 560 PHE A CA 1
ATOM 4020 C C . PHE A 1 560 ? 36.359 -21.217 -7.954 1.00 96.38 560 PHE A C 1
ATOM 4022 O O . PHE A 1 560 ? 37.392 -20.551 -7.922 1.00 96.38 560 PHE A O 1
ATOM 4029 N N . LEU A 1 561 ? 35.674 -21.485 -6.837 1.00 96.19 561 LEU A N 1
ATOM 4030 C CA . LEU A 1 561 ? 36.067 -20.974 -5.517 1.00 96.19 561 LEU A CA 1
ATOM 4031 C C . LEU A 1 561 ? 37.383 -21.583 -5.006 1.00 96.19 561 LEU A C 1
ATOM 4033 O O . LEU A 1 561 ? 38.117 -20.931 -4.261 1.00 96.19 561 LEU A O 1
ATOM 4037 N N . ALA A 1 562 ? 37.690 -22.827 -5.385 1.00 97.00 562 ALA A N 1
ATOM 4038 C CA . ALA A 1 562 ? 38.948 -23.486 -5.036 1.00 97.00 562 ALA A CA 1
ATOM 4039 C C . ALA A 1 562 ? 40.115 -23.050 -5.940 1.00 97.00 562 ALA A C 1
ATOM 4041 O O . ALA A 1 562 ? 41.252 -22.944 -5.475 1.00 97.00 562 ALA A O 1
ATOM 4042 N N . GLU A 1 563 ? 39.838 -22.793 -7.219 1.00 96.56 563 GLU A N 1
ATOM 4043 C CA . GLU A 1 563 ? 40.810 -22.408 -8.239 1.00 96.56 563 GLU A CA 1
ATOM 4044 C C . GLU A 1 563 ? 40.227 -21.317 -9.161 1.00 96.56 563 GLU A C 1
ATOM 4046 O O . GLU A 1 563 ? 39.767 -21.611 -10.265 1.00 96.56 563 GLU A O 1
ATOM 4051 N N . PRO A 1 564 ? 40.311 -20.029 -8.768 1.00 90.69 564 PRO A N 1
ATOM 4052 C CA . PRO A 1 564 ? 39.703 -18.920 -9.520 1.00 90.69 564 PRO A CA 1
ATOM 4053 C C . PRO A 1 564 ? 40.237 -18.718 -10.948 1.00 90.69 564 PRO A C 1
ATOM 4055 O O . PRO A 1 564 ? 39.691 -17.928 -11.712 1.00 90.69 564 PRO A O 1
ATOM 4058 N N . ALA A 1 565 ? 41.325 -19.404 -11.319 1.00 92.19 565 ALA A N 1
ATOM 4059 C CA . ALA A 1 565 ? 41.842 -19.418 -12.686 1.00 92.19 565 ALA A CA 1
ATOM 4060 C C . ALA A 1 565 ? 40.935 -20.198 -13.660 1.00 92.19 565 ALA A C 1
ATOM 4062 O O . ALA A 1 565 ? 41.036 -20.005 -14.873 1.00 92.19 565 ALA A O 1
ATOM 4063 N N . LEU A 1 566 ? 40.060 -21.068 -13.146 1.00 91.88 566 LEU A N 1
ATOM 4064 C CA . LEU A 1 566 ? 39.063 -21.800 -13.919 1.00 91.88 566 LEU A CA 1
ATOM 4065 C C . LEU A 1 566 ? 37.783 -20.970 -13.998 1.00 91.88 566 LEU A C 1
ATOM 4067 O O . LEU A 1 566 ? 36.926 -21.070 -13.131 1.00 91.88 566 LEU A O 1
ATOM 4071 N N . ALA A 1 567 ? 37.675 -20.126 -15.023 1.00 92.50 567 ALA A N 1
ATOM 4072 C CA . ALA A 1 567 ? 36.510 -19.266 -15.209 1.00 92.50 567 ALA A CA 1
ATOM 4073 C C . ALA A 1 567 ? 35.209 -20.077 -15.346 1.00 92.50 567 ALA A C 1
ATOM 4075 O O . ALA A 1 567 ? 35.170 -21.080 -16.063 1.00 92.50 567 ALA A O 1
ATOM 4076 N N . LEU A 1 568 ? 34.142 -19.599 -14.699 1.00 95.31 568 LEU A N 1
ATOM 4077 C CA . LEU A 1 568 ? 32.785 -20.066 -14.975 1.00 95.31 568 LEU A CA 1
ATOM 4078 C C . LEU A 1 568 ? 32.352 -19.597 -16.374 1.00 95.31 568 LEU A C 1
ATOM 4080 O O . LEU A 1 568 ? 32.717 -18.483 -16.762 1.00 95.31 568 LEU A O 1
ATOM 4084 N N . PRO A 1 569 ? 31.578 -20.402 -17.123 1.00 95.94 569 PRO A N 1
ATOM 4085 C CA . PRO A 1 569 ? 30.976 -19.961 -18.381 1.00 95.94 569 PRO A CA 1
ATOM 4086 C C . PRO A 1 569 ? 30.079 -18.726 -18.210 1.00 95.94 569 PRO A C 1
ATOM 4088 O O . PRO A 1 569 ? 30.209 -17.781 -18.988 1.00 95.94 569 PRO A O 1
ATOM 4091 N N . PHE A 1 570 ? 29.246 -18.710 -17.162 1.00 95.38 570 PHE A N 1
ATOM 4092 C CA . PHE A 1 570 ? 28.315 -17.620 -16.841 1.00 95.38 570 PHE A CA 1
ATOM 4093 C C . PHE A 1 570 ? 28.487 -17.162 -15.379 1.00 95.38 570 PHE A C 1
ATOM 4095 O O . PHE A 1 570 ? 27.689 -17.510 -14.506 1.00 95.38 570 PHE A O 1
ATOM 4102 N N . PRO A 1 571 ? 29.569 -16.425 -15.057 1.00 94.75 571 PRO A N 1
ATOM 4103 C CA . PRO A 1 571 ? 29.867 -16.016 -13.680 1.00 94.75 571 PRO A CA 1
ATOM 4104 C C . PRO A 1 571 ? 28.849 -15.010 -13.120 1.00 94.75 571 PRO A C 1
ATOM 4106 O O . PRO A 1 571 ? 28.663 -14.911 -11.912 1.00 94.75 571 PRO A O 1
ATOM 4109 N N . ASP A 1 572 ? 28.176 -14.274 -13.995 1.00 93.75 572 ASP A N 1
ATOM 4110 C CA . ASP A 1 572 ? 27.148 -13.287 -13.689 1.00 93.75 572 ASP A CA 1
ATOM 4111 C C . ASP A 1 572 ? 25.842 -13.895 -13.172 1.00 93.75 572 ASP A C 1
ATOM 4113 O O . ASP A 1 572 ? 25.119 -13.195 -12.468 1.00 93.75 572 ASP A O 1
ATOM 4117 N N . LYS A 1 573 ? 25.576 -15.181 -13.444 1.00 95.19 573 LYS A N 1
ATOM 4118 C CA . LYS A 1 573 ? 24.426 -15.939 -12.915 1.00 95.19 573 LYS A CA 1
ATOM 4119 C C . LYS A 1 573 ? 24.652 -16.545 -11.531 1.00 95.19 573 LYS A C 1
ATOM 4121 O O . LYS A 1 573 ? 23.732 -17.073 -10.925 1.00 95.19 573 LYS A O 1
ATOM 4126 N N . CYS A 1 574 ? 25.873 -16.508 -11.019 1.00 96.56 574 CYS A N 1
ATOM 4127 C CA . CYS A 1 574 ? 26.277 -17.289 -9.853 1.00 96.56 574 CYS A CA 1
ATOM 4128 C C . CYS A 1 574 ? 25.682 -16.826 -8.516 1.00 96.56 574 CYS A C 1
ATOM 4130 O O . CYS A 1 574 ? 25.511 -17.629 -7.600 1.00 96.56 574 CYS A O 1
ATOM 4132 N N . ASN A 1 575 ? 25.386 -15.532 -8.405 1.00 95.31 575 ASN A N 1
ATOM 4133 C CA . ASN A 1 575 ? 24.912 -14.912 -7.177 1.00 95.31 575 ASN A CA 1
ATOM 4134 C C . ASN A 1 575 ? 23.446 -15.280 -6.905 1.00 95.31 575 ASN A C 1
ATOM 4136 O O . ASN A 1 575 ? 22.542 -14.844 -7.620 1.00 95.31 575 ASN A O 1
ATOM 4140 N N . VAL A 1 576 ? 23.214 -16.066 -5.855 1.00 94.38 576 VAL A N 1
ATOM 4141 C CA . VAL A 1 576 ? 21.889 -16.589 -5.476 1.00 94.38 576 VAL A CA 1
ATOM 4142 C C . VAL A 1 576 ? 21.472 -16.210 -4.056 1.00 94.38 576 VAL A C 1
ATOM 4144 O O . VAL A 1 576 ? 20.360 -16.535 -3.635 1.00 94.38 576 VAL A O 1
ATOM 4147 N N . ALA A 1 577 ? 22.359 -15.570 -3.290 1.00 91.69 577 ALA A N 1
ATOM 4148 C CA . ALA A 1 577 ? 22.087 -15.156 -1.912 1.00 91.69 577 ALA A CA 1
ATOM 4149 C C . ALA A 1 577 ? 22.857 -13.904 -1.449 1.00 91.69 577 ALA A C 1
ATOM 4151 O O . ALA A 1 577 ? 22.668 -13.464 -0.310 1.00 91.69 577 ALA A O 1
ATOM 4152 N N . GLY A 1 578 ? 23.724 -13.349 -2.299 1.00 83.94 578 GLY A N 1
ATOM 4153 C CA . GLY A 1 578 ? 24.518 -12.157 -2.034 1.00 83.94 578 GLY A CA 1
ATOM 4154 C C . GLY A 1 578 ? 23.773 -10.845 -2.291 1.00 83.94 578 GLY A C 1
ATOM 4155 O O . GLY A 1 578 ? 22.547 -10.750 -2.236 1.00 83.94 578 GLY A O 1
ATOM 4156 N N . LYS A 1 579 ? 24.533 -9.775 -2.545 1.00 79.38 579 LYS A N 1
ATOM 4157 C CA . LYS A 1 579 ? 23.966 -8.461 -2.878 1.00 79.38 579 LYS A CA 1
ATOM 4158 C C . LYS A 1 579 ? 23.402 -8.493 -4.298 1.00 79.38 579 LYS A C 1
ATOM 4160 O O . LYS A 1 579 ? 24.137 -8.820 -5.224 1.00 79.38 579 LYS A O 1
ATOM 4165 N N . SER A 1 580 ? 22.148 -8.086 -4.478 1.00 72.44 580 SER A N 1
ATOM 4166 C CA . SER A 1 580 ? 21.496 -7.981 -5.789 1.00 72.44 580 SER A CA 1
ATOM 4167 C C . SER A 1 580 ? 22.382 -7.278 -6.829 1.00 72.44 580 SER A C 1
ATOM 4169 O O . SER A 1 580 ? 22.905 -6.191 -6.571 1.00 72.44 580 SER A O 1
ATOM 4171 N N . GLY A 1 581 ? 22.568 -7.919 -7.986 1.00 65.25 581 GLY A N 1
ATOM 4172 C CA . GLY A 1 581 ? 23.272 -7.367 -9.151 1.00 65.25 581 GLY A CA 1
ATOM 4173 C C . GLY A 1 581 ? 24.794 -7.472 -9.091 1.00 65.25 581 GLY A C 1
ATOM 4174 O O . GLY A 1 581 ? 25.478 -7.074 -10.033 1.00 65.25 581 GLY A O 1
ATOM 4175 N N . ALA A 1 582 ? 25.353 -8.015 -8.007 1.00 76.75 582 ALA A N 1
ATOM 4176 C CA . ALA A 1 582 ? 26.773 -8.329 -7.956 1.00 76.75 582 ALA A CA 1
ATOM 4177 C C . ALA A 1 582 ? 27.065 -9.593 -8.780 1.00 76.75 582 ALA A C 1
ATOM 4179 O O . ALA A 1 582 ? 26.382 -10.603 -8.626 1.00 76.75 582 ALA A O 1
ATOM 4180 N N . ALA A 1 583 ? 28.124 -9.560 -9.592 1.00 74.75 583 ALA A N 1
ATOM 4181 C CA . ALA A 1 583 ? 28.686 -10.740 -10.262 1.00 74.75 583 ALA A CA 1
ATOM 4182 C C . ALA A 1 583 ? 29.602 -11.560 -9.326 1.00 74.75 583 ALA A C 1
ATOM 4184 O O . ALA A 1 583 ? 30.546 -12.214 -9.768 1.00 74.75 583 ALA A O 1
ATOM 4185 N N . GLU A 1 584 ? 29.399 -11.441 -8.014 1.00 84.69 584 GLU A N 1
ATOM 4186 C CA . GLU A 1 584 ? 30.221 -12.109 -7.014 1.00 84.69 584 GLU A CA 1
ATOM 4187 C C . GLU A 1 584 ? 29.702 -13.536 -6.825 1.00 84.69 584 GLU A C 1
ATOM 4189 O O . GLU A 1 584 ? 28.549 -13.727 -6.463 1.00 84.69 584 GLU A O 1
ATOM 4194 N N . CYS A 1 585 ? 30.560 -14.521 -7.096 1.00 92.69 585 CYS A N 1
ATOM 4195 C CA . CYS A 1 585 ? 30.405 -15.885 -6.603 1.00 92.69 585 CYS A CA 1
ATOM 4196 C C . CYS A 1 585 ? 31.155 -16.007 -5.285 1.00 92.69 585 CYS A C 1
ATOM 4198 O O . CYS A 1 585 ? 32.385 -15.856 -5.272 1.00 92.69 585 CYS A O 1
ATOM 4200 N N . ASP A 1 586 ? 30.477 -16.371 -4.207 1.00 95.06 586 ASP A N 1
ATOM 4201 C CA . ASP A 1 586 ? 31.146 -16.652 -2.945 1.00 95.06 586 ASP A CA 1
ATOM 4202 C C . ASP A 1 586 ? 30.717 -17.988 -2.307 1.00 95.06 586 ASP A C 1
ATOM 4204 O O . ASP A 1 586 ? 30.024 -18.831 -2.883 1.00 95.06 586 ASP A O 1
ATOM 4208 N N . VAL A 1 587 ? 31.217 -18.234 -1.094 1.00 96.25 587 VAL A N 1
ATOM 4209 C CA . VAL A 1 587 ? 30.902 -19.456 -0.342 1.00 96.25 587 VAL A CA 1
ATOM 4210 C C . VAL A 1 587 ? 29.427 -19.499 0.076 1.00 96.25 587 VAL A C 1
ATOM 4212 O O . VAL A 1 587 ? 28.880 -20.595 0.216 1.00 96.25 587 VAL A O 1
ATOM 4215 N N . LEU A 1 588 ? 28.780 -18.349 0.286 1.00 95.38 588 LEU A N 1
ATOM 4216 C CA . LEU A 1 588 ? 27.359 -18.278 0.617 1.00 95.38 588 LEU A CA 1
ATOM 4217 C C . LEU A 1 588 ? 26.516 -18.774 -0.563 1.00 95.38 588 LEU A C 1
ATOM 4219 O O . LEU A 1 588 ? 25.636 -19.610 -0.340 1.00 95.38 588 LEU A O 1
ATOM 4223 N N . ASP A 1 589 ? 26.836 -18.361 -1.792 1.00 96.81 589 ASP A N 1
ATOM 4224 C CA . ASP A 1 589 ? 26.149 -18.836 -3.002 1.00 96.81 589 ASP A CA 1
ATOM 4225 C C . ASP A 1 589 ? 26.261 -20.356 -3.152 1.00 96.81 589 ASP A C 1
ATOM 4227 O O . ASP A 1 589 ? 25.254 -21.053 -3.300 1.00 96.81 589 ASP A O 1
ATOM 4231 N N . LEU A 1 590 ? 27.471 -20.908 -2.990 1.00 97.38 590 LEU A N 1
ATOM 4232 C CA . LEU A 1 590 ? 27.692 -22.357 -3.035 1.00 97.38 590 LEU A CA 1
ATOM 4233 C C . LEU A 1 590 ? 26.849 -23.111 -1.990 1.00 97.38 590 LEU A C 1
ATOM 4235 O O . LEU A 1 590 ? 26.309 -24.190 -2.271 1.00 97.38 590 LEU A O 1
ATOM 4239 N N . VAL A 1 591 ? 26.749 -22.573 -0.770 1.00 97.12 591 VAL A N 1
ATOM 4240 C CA . VAL A 1 591 ? 25.951 -23.175 0.309 1.00 97.12 591 VAL A CA 1
ATOM 4241 C C . VAL A 1 591 ? 24.463 -23.136 -0.028 1.00 97.12 591 VAL A C 1
ATOM 4243 O O . VAL A 1 591 ? 23.781 -24.142 0.182 1.00 97.12 591 VAL A O 1
ATOM 4246 N N . VAL A 1 592 ? 23.955 -22.020 -0.555 1.00 96.19 592 VAL A N 1
ATOM 4247 C CA . VAL A 1 592 ? 22.541 -21.887 -0.930 1.00 96.19 592 VAL A CA 1
ATOM 4248 C C . VAL A 1 592 ? 22.194 -22.789 -2.108 1.00 96.19 592 VAL A C 1
ATOM 4250 O O . VAL A 1 592 ? 21.229 -23.540 -1.991 1.00 96.19 592 VAL A O 1
ATOM 4253 N N . LEU A 1 593 ? 23.018 -22.841 -3.159 1.00 97.06 593 LEU A N 1
ATOM 4254 C CA . LEU A 1 593 ? 22.841 -23.785 -4.271 1.00 97.06 593 LEU A CA 1
ATOM 4255 C C . LEU A 1 593 ? 22.776 -25.233 -3.777 1.00 97.06 593 LEU A C 1
ATOM 4257 O O . LEU A 1 593 ? 21.850 -25.974 -4.102 1.00 97.06 593 LEU A O 1
ATOM 4261 N N . THR A 1 594 ? 23.721 -25.631 -2.919 1.00 97.12 594 THR A N 1
ATOM 4262 C CA . THR A 1 594 ? 23.756 -26.996 -2.368 1.00 97.12 594 THR A CA 1
ATOM 4263 C C . THR A 1 594 ? 22.487 -27.318 -1.571 1.00 97.12 594 THR A C 1
ATOM 4265 O O . THR A 1 594 ? 21.962 -28.423 -1.669 1.00 97.12 594 THR A O 1
ATOM 4268 N N . ARG A 1 595 ? 21.976 -26.366 -0.779 1.00 96.44 595 ARG A N 1
ATOM 4269 C CA . ARG A 1 595 ? 20.760 -26.557 0.028 1.00 96.44 595 ARG A CA 1
ATOM 4270 C C . ARG A 1 595 ? 19.496 -26.578 -0.824 1.00 96.44 595 ARG A C 1
ATOM 4272 O O . ARG A 1 595 ? 18.664 -27.460 -0.624 1.00 96.44 595 ARG A O 1
ATOM 4279 N N . ALA A 1 596 ? 19.371 -25.647 -1.764 1.00 93.25 596 ALA A N 1
ATOM 4280 C CA . ALA A 1 596 ? 18.195 -25.507 -2.610 1.00 93.25 596 ALA A CA 1
ATOM 4281 C C . ALA A 1 596 ? 17.935 -26.776 -3.433 1.00 93.25 596 ALA A C 1
ATOM 4283 O O . ALA A 1 596 ? 16.790 -27.215 -3.523 1.00 93.25 596 ALA A O 1
ATOM 4284 N N . ARG A 1 597 ? 18.996 -27.422 -3.935 1.00 94.69 597 ARG A N 1
ATOM 4285 C CA . ARG A 1 597 ? 18.908 -28.709 -4.644 1.00 94.69 597 ARG A CA 1
ATOM 4286 C C . ARG A 1 597 ? 18.362 -29.846 -3.777 1.00 94.69 597 ARG A C 1
ATOM 4288 O O . ARG A 1 597 ? 17.583 -30.669 -4.236 1.00 94.69 597 ARG A O 1
ATOM 4295 N N . GLU A 1 598 ? 18.689 -29.847 -2.490 1.00 94.25 598 GLU A N 1
ATOM 4296 C CA . GLU A 1 598 ? 18.126 -30.792 -1.516 1.00 94.25 598 GLU A CA 1
ATOM 4297 C C . GLU A 1 598 ? 16.716 -30.380 -1.047 1.00 94.25 598 GLU A C 1
ATOM 4299 O O . GLU A 1 598 ? 16.205 -30.900 -0.054 1.00 94.25 598 GLU A O 1
ATOM 4304 N N . THR A 1 599 ? 16.071 -29.419 -1.723 1.00 89.56 599 THR A N 1
ATOM 4305 C CA . THR A 1 599 ? 14.794 -28.791 -1.333 1.00 89.56 599 THR A CA 1
ATOM 4306 C C . THR A 1 599 ? 14.823 -28.170 0.070 1.00 89.56 599 THR A C 1
ATOM 4308 O O . THR A 1 599 ? 13.794 -28.005 0.730 1.00 89.56 599 THR A O 1
ATOM 4311 N N . LEU A 1 600 ? 16.017 -27.803 0.547 1.00 89.62 600 LEU A N 1
ATOM 4312 C CA . LEU A 1 600 ? 16.222 -27.148 1.833 1.00 89.62 600 LEU A CA 1
ATOM 4313 C C . LEU A 1 600 ? 16.291 -25.634 1.640 1.00 89.62 600 LEU A C 1
ATOM 4315 O O . LEU A 1 600 ? 17.059 -25.131 0.827 1.00 89.62 600 LEU A O 1
ATOM 4319 N N . GLY A 1 601 ? 15.536 -24.890 2.449 1.00 80.94 601 GLY A N 1
ATOM 4320 C CA . GLY A 1 601 ? 15.574 -23.428 2.424 1.00 80.94 601 GLY A CA 1
ATOM 4321 C C . GLY A 1 601 ? 16.921 -22.841 2.899 1.00 80.94 601 GLY A C 1
ATOM 4322 O O . GLY A 1 601 ? 17.617 -23.479 3.705 1.00 80.94 601 GLY A O 1
ATOM 4323 N N . PRO A 1 602 ? 17.269 -21.608 2.483 1.00 85.25 602 PRO A N 1
ATOM 4324 C CA . PRO A 1 602 ? 16.561 -20.800 1.483 1.00 85.25 602 PRO A CA 1
ATOM 4325 C C . PRO A 1 602 ? 16.722 -21.385 0.067 1.00 85.25 602 PRO A C 1
ATOM 4327 O O . PRO A 1 602 ? 17.723 -22.035 -0.214 1.00 85.25 602 PRO A O 1
ATOM 4330 N N . GLY A 1 603 ? 15.716 -21.193 -0.792 1.00 88.69 603 GLY A N 1
ATOM 4331 C CA . GLY A 1 603 ? 15.819 -21.545 -2.213 1.00 88.69 603 GLY A CA 1
ATOM 4332 C C . GLY A 1 603 ? 16.752 -20.594 -2.968 1.00 88.69 603 GLY A C 1
ATOM 4333 O O . GLY A 1 603 ? 17.209 -19.600 -2.403 1.00 88.69 603 GLY A O 1
ATOM 4334 N N . VAL A 1 604 ? 17.005 -20.894 -4.242 1.00 91.75 604 VAL A N 1
ATOM 4335 C CA . VAL A 1 604 ? 17.757 -20.018 -5.154 1.00 91.75 604 VAL A CA 1
ATOM 4336 C C . VAL A 1 604 ? 16.997 -18.704 -5.340 1.00 91.75 604 VAL A C 1
ATOM 4338 O O . VAL A 1 604 ? 15.841 -18.719 -5.764 1.00 91.75 604 VAL A O 1
ATOM 4341 N N . ALA A 1 605 ? 17.616 -17.572 -4.995 1.00 88.94 605 ALA A N 1
ATOM 4342 C CA . ALA A 1 605 ? 17.036 -16.262 -5.264 1.00 88.94 605 ALA A CA 1
ATOM 4343 C C . ALA A 1 605 ? 17.451 -15.774 -6.659 1.00 88.94 605 ALA A C 1
ATOM 4345 O O . ALA A 1 605 ? 18.625 -15.843 -7.019 1.00 88.94 605 ALA A O 1
ATOM 4346 N N . GLN A 1 606 ? 16.495 -15.233 -7.415 1.00 90.50 606 GLN A N 1
ATOM 4347 C CA . GLN A 1 606 ? 16.731 -14.668 -8.746 1.00 90.50 606 GLN A CA 1
ATOM 4348 C C . GLN A 1 606 ? 17.281 -13.233 -8.635 1.00 90.50 606 GLN A C 1
ATOM 4350 O O . GLN A 1 606 ? 16.580 -12.262 -8.900 1.00 90.50 606 GLN A O 1
ATOM 4355 N N . ILE A 1 607 ? 18.504 -13.095 -8.110 1.00 87.50 607 ILE A N 1
ATOM 4356 C CA . ILE A 1 607 ? 19.137 -11.801 -7.767 1.00 87.50 607 ILE A CA 1
ATOM 4357 C C . ILE A 1 607 ? 20.486 -11.564 -8.460 1.00 87.50 607 ILE A C 1
ATOM 4359 O O . ILE A 1 607 ? 21.183 -10.584 -8.173 1.00 87.50 607 ILE A O 1
ATOM 4363 N N . CYS A 1 608 ? 20.873 -12.478 -9.337 1.00 90.25 608 CYS A N 1
ATOM 4364 C CA . CYS A 1 608 ? 22.036 -12.352 -10.191 1.00 90.25 608 CYS A CA 1
ATOM 4365 C C . CYS A 1 608 ? 21.826 -11.244 -11.235 1.00 90.25 608 CYS A C 1
ATOM 4367 O O . CYS A 1 608 ? 20.698 -10.820 -11.483 1.00 90.25 608 CYS A O 1
ATOM 4369 N N . ALA A 1 609 ? 22.909 -10.743 -11.838 1.00 87.81 609 ALA A N 1
ATOM 4370 C CA . ALA A 1 609 ? 22.817 -9.600 -12.752 1.00 87.81 609 ALA A CA 1
ATOM 4371 C C . ALA A 1 609 ? 21.855 -9.837 -13.940 1.00 87.81 609 ALA A C 1
ATOM 4373 O O . ALA A 1 609 ? 21.074 -8.935 -14.224 1.00 87.81 609 ALA A O 1
ATOM 4374 N N . PRO A 1 610 ? 21.811 -11.030 -14.567 1.00 85.81 610 PRO A N 1
ATOM 4375 C CA . PRO A 1 610 ? 20.849 -11.316 -15.637 1.00 85.81 610 PRO A CA 1
ATOM 4376 C C . PRO A 1 610 ? 19.377 -11.411 -15.199 1.00 85.81 610 PRO A C 1
ATOM 4378 O O . PRO A 1 610 ? 18.493 -11.418 -16.050 1.00 85.81 610 PRO A O 1
ATOM 4381 N N . ALA A 1 611 ? 19.091 -11.517 -13.898 1.00 83.38 611 ALA A N 1
ATOM 4382 C CA . ALA A 1 611 ? 17.729 -11.626 -13.368 1.00 83.38 611 ALA A CA 1
ATOM 4383 C C . ALA A 1 611 ? 17.147 -10.293 -12.873 1.00 83.38 611 ALA A C 1
ATOM 4385 O O . ALA A 1 611 ? 15.994 -10.254 -12.438 1.00 83.38 611 ALA A O 1
ATOM 4386 N N . LEU A 1 612 ? 17.931 -9.212 -12.894 1.00 76.50 612 LEU A N 1
ATOM 4387 C CA . LEU A 1 612 ? 17.557 -7.922 -12.319 1.00 76.50 612 LEU A CA 1
ATOM 4388 C C . LEU A 1 612 ? 17.453 -6.820 -13.384 1.00 76.50 612 LEU A C 1
ATOM 4390 O O . LEU A 1 612 ? 18.322 -6.802 -14.250 1.00 76.50 612 LEU A O 1
ATOM 4394 N N . PRO A 1 613 ? 16.462 -5.905 -13.271 1.00 59.88 613 PRO A N 1
ATOM 4395 C CA . PRO A 1 613 ? 16.292 -4.704 -14.105 1.00 59.88 613 PRO A CA 1
ATOM 4396 C C . PRO A 1 613 ? 17.454 -3.713 -14.079 1.00 59.88 613 PRO A C 1
ATOM 4398 O O . PRO A 1 613 ? 18.107 -3.574 -13.015 1.00 59.88 613 PRO A O 1
#

Sequence (613 aa):
MRAPGLPLLLALIPLEAFGVVLQPGVEAVDTLPLFCPAPPAIEAHPFDPDLAFVSCAAVVPGVFGIGITPGVALDFADPVYILPANLNCSESLANCGDPTGFDFGTLGNLYLDPMDGSLTRGWVTTSNCELVVPFNSSTGADWPVIYQGESRRSVPTKRCIAGSFTTYDSDGTGTAITGFDTSLTSDVLRVGSRLLVSTSNFERVGSNPILNPGTVLLFDIDDSGPQTSIEPATPPFIVTSDPNPTALTALPGGLVAVTNSGLLDVAVPPLVTGVGSIDVIDPVAATIVGSFPLGKVNPGGLSLAIDPTGSVAVVGSQTLRALFAVDIRGLQDLPRPDLDPTLQRPSCNDVMGAEAGGVPCLRKRVIRGFENPIALPPPSGAAGTAGFVVEVRFGASGDFIVATSFNDGGLGVLAFDPRNLERPHPLLPSRFGPAETEVAAPPSGGFGDECCPGPMLVHTNSVAGVDGSDVIWLTLAPDGVVTRARLLGALSPATGDYDADGTEDAVDNCPVHPNGTPPQPDSGGVESSLPDGVGDPCQCGDVDGDGKVLQSDVDAVRLFLAEPALALPFPDKCNVAGKSGAAECDVLDLVVLTRARETLGPGVAQICAPALP

Foldseek 3Di:
DDDDDDDDDDDDDDDDDDDDPDDAWFDDKDWDFQDADDDDDDDDDDDDPPDWDFHWYCPDVPFTDTDTDPDDDDPVPADFDFDWDPDDDDDQDDFPDHRDDDDDWDFFGWGWDDDDDWKIWIWTDIQFWIWIGIGTPPVNDDDRPDDDDDDTDTDGQWDKAADWFWKAKQLRDTDIDGIAIFGGFQEWDDQPQKIKTKGQRWPDDAQITIGTFIKIFIWGWDPVDPDIDTGQDVVGMFGDQAGGFQEWEQAPPRKIWTWHQHHARPPDPVRQNTWIKIFIARSVLRAGLAMETQGSFGWASYYWAAFLVRFKTKTWGQFAQFIWMFGPPCSVVGDPDPDDRSDHWHHLNVDPDCDINNHGHRHQGGQAGPVHTQHADAAPPDPPDGWTWHDKYAANLRQKMWTATFQQRKIKIWGAAPPPSVDDTDQHNLRIARIYIHNSDHRPDDRPQGFGFDDKDWADPDNDFLAQIKIWTWTVRVSIMIIIIRRHDGHDGGAQADVQPQGGGRQHLANPGHCHVVHFDQCAEELTSDRPSHGLQQHACPQQSRNYNDVVSLVLLVVCAVPVVSDGNRLQSQDFDDAAADSDRDPVSSVQSVQQSVVHPPHGHSRGNRRDD